Protein AF-A0A8I6RVZ0-F1 (afdb_monomer_lite)

Foldseek 3Di:
DVVVVVVVVVVVVVVVLVVLLVVLVVLLVCCVVVFFADQFWDFLQDQQQFDAAFDQPADPVRLLVCLLVVLLVVLLVQLVVVCVVPDDDDVVVVVSVVVSVLVSSLLSSLLSVLSSVLSVVLRHQQAAFSNQCVQQVWPDPCDPVRRGPIDRDTHGPNPPCPPVNRLRRRAAADQSLQSLLLSLVLSLLCLLPRGPPQAAPCPSVLSSLVSVVVSVVSLLSCVLSSSYDNVNNVVSNVSSNVSSVVSVVVSVVVVPDDPDDDDDDDDPDPCPPPPPPPDPPVVSLLSSAPDHPNDDDPPPNVVVLVVSLVVLVCLLVCLVPVAAADQFWDALPDLQQADAFFDFPQDPVNLCCVQPVVLLCVLLVLLVVCLVPVPDPVPNDPVVSCVSSCVRSSLLSSLLSSLSSSLSSCQRSQLAAFSNQCNQFVWPDDNVVDHSHTDRDTHGPRPPCVPVNRLRRRAAADQSLLSLLQRLLLVLLVLVLRVPDDPDPCPSVVSNVVSVVRSVVSLVSCVVSSSYDNVSSVNSNVNNNVSNVSSSSSCSVVSPDPPVVVVVVVVVVPPDDPDDDDDDDDD

InterPro domains:
  IPR000326 Phosphatidic acid phosphatase type 2/haloperoxidase [PF01569] (105-254)
  IPR000326 Phosphatidic acid phosphatase type 2/haloperoxidase [PF01569] (395-536)
  IPR000326 Phosphatidic acid phosphatase type 2/haloperoxidase [SM00014] (102-248)
  IPR000326 Phosphatidic acid phosphatase type 2/haloperoxidase [SM00014] (393-536)
  IPR036938 Phosphatidic acid phosphatase type 2/haloperoxidase superfamily [SSF48317] (81-253)
  IPR036938 Phosphatidic acid phosphatase type 2/haloperoxidase superfamily [SSF48317] (299-536)
  IPR043216 Phosphatidic acid phosphatases-like [PTHR10165] (299-550)

pLDDT: mean 79.93, std 20.71, range [21.83, 98.12]

Organism: Cimex lectularius (NCBI:txid79782)

Radius of gyration: 29.42 Å; chains: 1; bounding box: 63×55×124 Å

Structure (mmCIF, N/CA/C/O backbone):
data_AF-A0A8I6RVZ0-F1
#
_entry.id   AF-A0A8I6RVZ0-F1
#
loop_
_atom_site.group_PDB
_atom_site.id
_atom_site.type_symbol
_atom_site.label_atom_id
_atom_site.label_alt_id
_atom_site.label_comp_id
_atom_site.label_asym_id
_atom_site.label_entity_id
_atom_site.label_seq_id
_atom_site.pdbx_PDB_ins_code
_atom_site.Cartn_x
_atom_site.Cartn_y
_atom_site.Cartn_z
_atom_site.occupancy
_atom_site.B_iso_or_equiv
_atom_site.auth_seq_id
_atom_site.auth_comp_id
_atom_site.auth_asym_id
_atom_site.auth_atom_id
_atom_site.pdbx_PDB_model_num
ATOM 1 N N . MET A 1 1 ? 24.359 24.958 38.710 1.00 40.62 1 MET A N 1
ATOM 2 C CA . MET A 1 1 ? 25.393 23.911 38.844 1.00 40.62 1 MET A CA 1
ATOM 3 C C . MET A 1 1 ? 24.940 22.578 38.255 1.00 40.62 1 MET A C 1
ATOM 5 O O . MET A 1 1 ? 25.542 22.164 37.281 1.00 40.62 1 MET A O 1
ATOM 9 N N . GLU A 1 2 ? 23.872 21.927 38.744 1.00 41.09 2 GLU A N 1
ATOM 10 C CA . GLU A 1 2 ? 23.330 20.717 38.074 1.00 41.09 2 GLU A CA 1
ATOM 11 C C . GLU A 1 2 ? 22.763 21.005 36.673 1.00 41.09 2 GLU A C 1
ATOM 13 O O . GLU A 1 2 ? 22.929 20.196 35.768 1.00 41.09 2 GLU A O 1
ATOM 18 N N . ILE A 1 3 ? 22.152 22.179 36.471 1.00 46.09 3 ILE A N 1
ATOM 19 C CA . ILE A 1 3 ? 21.635 22.607 35.160 1.00 46.09 3 ILE A CA 1
ATOM 20 C C . ILE A 1 3 ? 22.788 22.869 34.178 1.00 46.09 3 ILE A C 1
ATOM 22 O O . ILE A 1 3 ? 22.758 22.345 33.071 1.00 46.09 3 ILE A O 1
ATOM 26 N N . ASP A 1 4 ? 23.840 23.571 34.613 1.00 42.69 4 ASP A N 1
ATOM 27 C CA . ASP A 1 4 ? 24.991 23.914 33.761 1.00 42.69 4 ASP A CA 1
ATOM 28 C C . ASP A 1 4 ? 25.783 22.666 33.313 1.00 42.69 4 ASP A C 1
ATOM 30 O O . ASP A 1 4 ? 26.203 22.570 32.164 1.00 42.69 4 ASP A O 1
ATOM 34 N N . ILE A 1 5 ? 25.919 21.652 34.181 1.00 49.97 5 ILE A N 1
ATOM 35 C CA . ILE A 1 5 ? 26.588 20.377 33.845 1.00 49.97 5 ILE A CA 1
ATOM 36 C C . ILE A 1 5 ? 25.754 19.543 32.854 1.00 49.97 5 ILE A C 1
ATOM 38 O O . ILE A 1 5 ? 26.306 18.826 32.014 1.00 49.97 5 ILE A O 1
ATOM 42 N N . VAL A 1 6 ? 24.421 19.608 32.931 1.00 52.69 6 VAL A N 1
ATOM 43 C CA . VAL A 1 6 ? 23.529 18.966 31.949 1.00 52.69 6 VAL A CA 1
ATOM 44 C C . VAL A 1 6 ? 23.576 19.709 30.610 1.00 52.69 6 VAL A C 1
ATOM 46 O O . VAL A 1 6 ? 23.541 19.068 29.560 1.00 52.69 6 VAL A O 1
ATOM 49 N N . GLU A 1 7 ? 23.706 21.034 30.633 1.00 56.78 7 GLU A N 1
ATOM 50 C CA . GLU A 1 7 ? 23.754 21.888 29.444 1.00 56.78 7 GLU A CA 1
ATOM 51 C C . GLU A 1 7 ? 25.065 21.713 28.651 1.00 56.78 7 GLU A C 1
ATOM 53 O O . GLU A 1 7 ? 25.008 21.488 27.440 1.00 56.78 7 GLU A O 1
ATOM 58 N N . ASP A 1 8 ? 26.223 21.653 29.321 1.00 58.91 8 ASP A N 1
ATOM 59 C CA . ASP A 1 8 ? 27.530 21.389 28.686 1.00 58.91 8 ASP A CA 1
ATOM 60 C C . ASP A 1 8 ? 27.630 19.974 28.080 1.00 58.91 8 ASP A C 1
ATOM 62 O O . ASP A 1 8 ? 28.144 19.776 26.968 1.00 58.91 8 ASP A O 1
ATOM 66 N N . ASN A 1 9 ? 27.084 18.965 28.770 1.00 66.12 9 ASN A N 1
ATOM 67 C CA . ASN A 1 9 ? 27.015 17.599 28.240 1.00 66.12 9 ASN A CA 1
ATOM 68 C C . ASN A 1 9 ? 26.056 17.503 27.043 1.00 66.12 9 ASN A C 1
ATOM 70 O O . ASN A 1 9 ? 26.353 16.818 26.062 1.00 66.12 9 ASN A O 1
ATOM 74 N N . MET A 1 10 ? 24.930 18.222 27.080 1.00 66.50 10 MET A N 1
ATOM 75 C CA . MET A 1 10 ? 23.964 18.267 25.981 1.00 66.50 10 MET A CA 1
ATOM 76 C C . MET A 1 10 ? 24.545 18.945 24.733 1.00 66.50 10 MET A C 1
ATOM 78 O O . MET A 1 10 ? 24.342 18.442 23.628 1.00 66.50 10 MET A O 1
ATOM 82 N N . GLN A 1 11 ? 25.306 20.034 24.886 1.00 73.38 11 GLN A N 1
ATOM 83 C CA . GLN A 1 11 ? 25.993 20.690 23.766 1.00 73.38 11 GLN A CA 1
ATOM 84 C C . GLN A 1 11 ? 27.035 19.774 23.113 1.00 73.38 11 GLN A C 1
ATOM 86 O O . GLN A 1 11 ? 27.093 19.676 21.886 1.00 73.38 11 GLN A O 1
ATOM 91 N N . SER A 1 12 ? 27.815 19.051 23.917 1.00 78.44 12 SER A N 1
ATOM 92 C CA . SER A 1 12 ? 28.827 18.114 23.414 1.00 78.44 12 SER A CA 1
ATOM 93 C C . SER A 1 12 ? 28.203 16.937 22.650 1.00 78.44 12 SER A C 1
ATOM 95 O O . SER A 1 12 ? 28.683 16.570 21.576 1.00 78.44 12 SER A O 1
ATOM 97 N N . MET A 1 13 ? 27.094 16.379 23.152 1.00 78.88 13 MET A N 1
ATOM 98 C CA . MET A 1 13 ? 26.338 15.328 22.456 1.00 78.88 13 MET A CA 1
ATOM 99 C C . MET A 1 13 ? 25.712 15.839 21.151 1.00 78.88 13 MET A C 1
ATOM 101 O O . MET A 1 13 ? 25.808 15.171 20.123 1.00 78.88 13 MET A O 1
ATOM 105 N N . LEU A 1 14 ? 25.143 17.049 21.167 1.00 80.19 14 LEU A N 1
ATOM 106 C CA . LEU A 1 14 ? 24.579 17.704 19.984 1.00 80.19 14 LEU A CA 1
ATOM 107 C C . LEU A 1 14 ? 25.616 17.875 18.873 1.00 80.19 14 LEU A C 1
ATOM 109 O O . LEU A 1 14 ? 25.349 17.559 17.714 1.00 80.19 14 LEU A O 1
ATOM 113 N N . LEU A 1 15 ? 26.810 18.350 19.222 1.00 84.06 15 LEU A N 1
ATOM 114 C CA . LEU A 1 15 ? 27.901 18.518 18.265 1.00 84.06 15 LEU A CA 1
ATOM 115 C C . LEU A 1 15 ? 28.340 17.181 17.659 1.00 84.06 15 LEU A C 1
ATOM 117 O O . LEU A 1 15 ? 28.557 17.108 16.448 1.00 84.06 15 LEU A O 1
ATOM 121 N N . LEU A 1 16 ? 28.423 16.121 18.469 1.00 87.12 16 LEU A N 1
ATOM 122 C CA . LEU A 1 16 ? 28.776 14.783 17.996 1.00 87.12 16 LEU A CA 1
ATOM 123 C C . LEU A 1 16 ? 27.717 14.213 17.040 1.00 87.12 16 LEU A C 1
ATOM 125 O O . LEU A 1 16 ? 28.066 13.646 16.000 1.00 87.12 16 LEU A O 1
ATOM 129 N N . ASP A 1 17 ? 26.435 14.393 17.348 1.00 87.31 17 ASP A N 1
ATOM 130 C CA . ASP A 1 17 ? 25.332 13.901 16.520 1.00 87.31 17 ASP A CA 1
ATOM 131 C C . ASP A 1 17 ? 25.232 14.672 15.192 1.00 87.31 17 ASP A C 1
ATOM 133 O O . ASP A 1 17 ? 25.048 14.068 14.128 1.00 87.31 17 ASP A O 1
ATOM 137 N N . ILE A 1 18 ? 25.429 15.997 15.219 1.00 87.06 18 ILE A N 1
ATOM 138 C CA . ILE A 1 18 ? 25.510 16.834 14.011 1.00 87.06 18 ILE A CA 1
ATOM 139 C C . ILE A 1 18 ? 26.697 16.403 13.149 1.00 87.06 18 ILE A C 1
ATOM 141 O O . ILE A 1 18 ? 26.534 16.198 11.943 1.00 87.06 18 ILE A O 1
ATOM 145 N N . PHE A 1 19 ? 27.876 16.227 13.752 1.00 91.06 19 PHE A N 1
ATOM 146 C CA . PHE A 1 19 ? 29.061 15.741 13.048 1.00 91.06 19 PHE A CA 1
ATOM 147 C C . PHE A 1 19 ? 28.812 14.368 12.411 1.00 91.06 19 PHE A C 1
ATOM 149 O O . PHE A 1 19 ? 29.129 14.163 11.239 1.00 91.06 19 PHE A O 1
ATOM 156 N N . SER A 1 20 ? 28.168 13.454 13.138 1.00 89.88 20 SER A N 1
ATOM 157 C CA . SER A 1 20 ? 27.802 12.127 12.634 1.00 89.88 20 SER A CA 1
ATOM 158 C C . SER A 1 20 ? 26.847 12.215 11.439 1.00 89.88 20 SER A C 1
ATOM 160 O O . SER A 1 20 ? 27.084 11.584 10.407 1.00 89.88 20 SER A O 1
ATOM 162 N N . CYS A 1 21 ? 25.806 13.050 11.511 1.00 91.00 21 CYS A N 1
ATOM 163 C CA . CYS A 1 21 ? 24.887 13.266 10.390 1.00 91.00 21 CYS A CA 1
ATOM 164 C C . CYS A 1 21 ? 25.591 13.890 9.174 1.00 91.00 21 CYS A C 1
ATOM 166 O O . CYS A 1 21 ? 25.334 13.495 8.030 1.00 91.00 21 CYS A O 1
ATOM 168 N N . PHE A 1 22 ? 26.500 14.841 9.404 1.00 92.81 22 PHE A N 1
ATOM 169 C CA . PHE A 1 22 ? 27.292 15.474 8.350 1.00 92.81 22 PHE A CA 1
ATOM 170 C C . PHE A 1 22 ? 28.242 14.478 7.671 1.00 92.81 22 PHE A C 1
ATOM 172 O O . PHE A 1 22 ? 28.321 14.440 6.440 1.00 92.81 22 PHE A O 1
ATOM 179 N N . ALA A 1 23 ? 28.910 13.626 8.451 1.00 93.62 23 ALA A N 1
ATOM 180 C CA . ALA A 1 23 ? 29.787 12.579 7.941 1.00 93.62 23 ALA A CA 1
ATOM 181 C C . ALA A 1 23 ? 29.020 11.600 7.037 1.00 93.62 23 ALA A C 1
ATOM 183 O O . ALA A 1 23 ? 29.434 11.351 5.903 1.00 93.62 23 ALA A O 1
ATOM 184 N N . VAL A 1 24 ? 27.855 11.113 7.480 1.00 94.38 24 VAL A N 1
ATOM 185 C CA . VAL A 1 24 ? 27.012 10.210 6.676 1.00 94.38 24 VAL A CA 1
ATOM 186 C C . VAL A 1 24 ? 26.507 10.902 5.405 1.00 94.38 24 VAL A C 1
ATOM 188 O O . VAL A 1 24 ? 26.563 10.323 4.320 1.00 94.38 24 VAL A O 1
ATOM 191 N N . THR A 1 25 ? 26.077 12.163 5.497 1.00 93.12 25 THR A N 1
ATOM 192 C CA . THR A 1 25 ? 25.622 12.936 4.326 1.00 93.12 25 THR A CA 1
ATOM 193 C C . THR A 1 25 ? 26.747 13.137 3.307 1.00 93.12 25 THR A C 1
ATOM 195 O O . THR A 1 25 ? 26.519 13.019 2.101 1.00 93.12 25 THR A O 1
ATOM 198 N N . SER A 1 26 ? 27.976 13.359 3.777 1.00 92.38 26 SER A N 1
ATOM 199 C CA . SER A 1 26 ? 29.164 13.476 2.924 1.00 92.38 26 SER A CA 1
ATOM 200 C C . SER A 1 26 ? 29.451 12.177 2.164 1.00 92.38 26 SER A C 1
ATOM 202 O O . SER A 1 26 ? 29.776 12.223 0.977 1.00 92.38 26 SER A O 1
ATOM 204 N N . VAL A 1 27 ? 29.255 11.014 2.798 1.00 94.44 27 VAL A N 1
ATOM 205 C CA . VAL A 1 27 ? 29.363 9.702 2.132 1.00 94.44 27 VAL A CA 1
ATOM 206 C C . VAL A 1 27 ? 28.307 9.549 1.034 1.00 94.44 27 VAL A C 1
ATOM 208 O O . VAL A 1 27 ? 28.646 9.146 -0.078 1.00 94.44 27 VAL A O 1
ATOM 211 N N . ILE A 1 28 ? 27.046 9.908 1.303 1.00 93.44 28 ILE A N 1
ATOM 212 C CA . ILE A 1 28 ? 25.959 9.847 0.306 1.00 93.44 28 ILE A CA 1
ATOM 213 C C . ILE A 1 28 ? 26.304 10.712 -0.913 1.00 93.44 28 ILE A C 1
ATOM 215 O O . ILE A 1 28 ? 26.219 10.247 -2.052 1.00 93.44 28 ILE A O 1
ATOM 219 N N . PHE A 1 29 ? 26.740 11.951 -0.677 1.00 92.62 29 PHE A N 1
ATOM 220 C CA . PHE A 1 29 ? 27.143 12.865 -1.744 1.00 92.62 29 PHE A CA 1
ATOM 221 C C . PHE A 1 29 ? 28.347 12.330 -2.535 1.00 92.62 29 PHE A C 1
ATOM 223 O O . PHE A 1 29 ? 28.346 12.369 -3.767 1.00 92.62 29 PHE A O 1
ATOM 230 N N . GLY A 1 30 ? 29.340 11.758 -1.847 1.00 92.19 30 GLY A N 1
ATOM 231 C CA . GLY A 1 30 ? 30.499 11.119 -2.471 1.00 92.19 30 GLY A CA 1
ATOM 232 C C . GLY A 1 30 ? 30.117 9.964 -3.402 1.00 92.19 30 GLY A C 1
ATOM 233 O O . GLY A 1 30 ? 30.599 9.911 -4.534 1.00 92.19 30 GLY A O 1
ATOM 234 N N . ILE A 1 31 ? 29.206 9.079 -2.976 1.00 90.94 31 ILE A N 1
ATOM 235 C CA . ILE A 1 31 ? 28.695 7.973 -3.810 1.00 90.94 31 ILE A CA 1
ATOM 236 C C . ILE A 1 31 ? 27.965 8.515 -5.047 1.00 90.94 31 ILE A C 1
ATOM 238 O O . ILE A 1 31 ? 28.147 8.004 -6.154 1.00 90.94 31 ILE A O 1
ATOM 242 N N . GLU A 1 32 ? 27.148 9.557 -4.892 1.00 87.38 32 GLU A N 1
ATOM 243 C CA . GLU A 1 32 ? 26.387 10.126 -6.006 1.00 87.38 32 GLU A CA 1
ATOM 244 C C . GLU A 1 32 ? 27.298 10.766 -7.062 1.00 87.38 32 GLU A C 1
ATOM 246 O O . GLU A 1 32 ? 27.119 10.504 -8.259 1.00 87.38 32 GLU A O 1
ATOM 251 N N . MET A 1 33 ? 28.297 11.534 -6.619 1.00 87.50 33 MET A N 1
ATOM 252 C CA . MET A 1 33 ? 29.206 12.288 -7.486 1.00 87.50 33 MET A CA 1
ATOM 253 C C . MET A 1 33 ? 30.296 11.422 -8.124 1.00 87.50 33 MET A C 1
ATOM 255 O O . MET A 1 33 ? 30.559 11.562 -9.317 1.00 87.50 33 MET A O 1
ATOM 259 N N . LEU A 1 34 ? 30.926 10.529 -7.356 1.00 88.12 34 LEU A N 1
ATOM 260 C CA . LEU A 1 34 ? 32.090 9.750 -7.804 1.00 88.12 34 LEU A CA 1
ATOM 261 C C . LEU A 1 34 ? 31.734 8.320 -8.229 1.00 88.12 34 LEU A C 1
ATOM 263 O O . LEU A 1 34 ? 32.529 7.651 -8.890 1.00 88.12 34 LEU A O 1
ATOM 267 N N . GLY A 1 35 ? 30.554 7.828 -7.849 1.00 85.06 35 GLY A N 1
ATOM 268 C CA . GLY A 1 35 ? 30.156 6.452 -8.102 1.00 85.06 35 GLY A CA 1
ATOM 269 C C . GLY A 1 35 ? 29.883 6.171 -9.578 1.00 85.06 35 GLY A C 1
ATOM 270 O O . GLY A 1 35 ? 29.101 6.865 -10.240 1.00 85.06 35 GLY A O 1
ATOM 271 N N . TYR A 1 36 ? 30.442 5.064 -10.065 1.00 87.69 36 TYR A N 1
ATOM 272 C CA . TYR A 1 36 ? 30.071 4.458 -11.340 1.00 87.69 36 TYR A CA 1
ATOM 273 C C . TYR A 1 36 ? 29.364 3.125 -11.078 1.00 87.69 36 TYR A C 1
ATOM 275 O O . TYR A 1 36 ? 29.940 2.261 -10.418 1.00 87.69 36 TYR A O 1
ATOM 283 N N . PRO A 1 37 ? 28.124 2.930 -11.567 1.00 89.38 37 PRO A N 1
ATOM 284 C CA . PRO A 1 37 ? 27.400 1.687 -11.338 1.00 89.38 37 PRO A CA 1
ATOM 285 C C . PRO A 1 37 ? 28.090 0.509 -12.022 1.00 89.38 37 PRO A C 1
ATOM 287 O O . PRO A 1 37 ? 28.590 0.638 -13.148 1.00 89.38 37 PRO A O 1
ATOM 290 N N . PHE A 1 38 ? 28.033 -0.659 -11.379 1.00 89.94 38 PHE A N 1
ATOM 291 C CA . PHE A 1 38 ? 28.456 -1.916 -11.985 1.00 89.94 38 PHE A CA 1
ATOM 292 C C . PHE A 1 38 ? 27.778 -2.125 -13.352 1.00 89.94 38 PHE A C 1
ATOM 294 O O . PHE A 1 38 ? 26.563 -1.981 -13.506 1.00 89.94 38 PHE A O 1
ATOM 301 N N . LYS A 1 39 ? 28.567 -2.447 -14.384 1.00 89.69 39 LYS A N 1
ATOM 302 C CA . LYS A 1 39 ? 28.054 -2.642 -15.747 1.00 89.69 39 LYS A CA 1
ATOM 303 C C . LYS A 1 39 ? 27.555 -4.076 -15.919 1.00 89.69 39 LYS A C 1
ATOM 305 O O . LYS A 1 39 ? 28.314 -4.961 -16.307 1.00 89.69 39 LYS A O 1
ATOM 310 N N . ARG A 1 40 ? 26.264 -4.291 -15.661 1.00 91.19 40 ARG A N 1
ATOM 311 C CA . ARG A 1 40 ? 25.596 -5.577 -15.899 1.00 91.19 40 ARG A CA 1
ATOM 312 C C . ARG A 1 40 ? 25.275 -5.784 -17.387 1.00 91.19 40 ARG A C 1
ATOM 314 O O . ARG A 1 40 ? 24.924 -4.836 -18.096 1.00 91.19 40 ARG A O 1
ATOM 321 N N . GLY A 1 41 ? 25.404 -7.031 -17.841 1.00 90.19 41 GLY A N 1
ATOM 322 C CA . GLY A 1 41 ? 24.977 -7.484 -19.166 1.00 90.19 41 GLY A CA 1
ATOM 323 C C . GLY A 1 41 ? 23.470 -7.743 -19.269 1.00 90.19 41 GLY A C 1
ATOM 324 O O . GLY A 1 41 ? 22.746 -7.622 -18.281 1.00 90.19 41 GLY A O 1
ATOM 325 N N . TYR A 1 42 ? 22.992 -8.108 -20.458 1.00 90.62 42 TYR A N 1
ATOM 326 C CA . TYR A 1 42 ? 21.580 -8.430 -20.708 1.00 90.62 42 TYR A CA 1
ATOM 327 C C . TYR A 1 42 ? 21.409 -9.471 -21.821 1.00 90.62 42 TYR A C 1
ATOM 329 O O . TYR A 1 42 ? 22.352 -9.772 -22.558 1.00 90.62 42 TYR A O 1
ATOM 337 N N . PHE A 1 43 ? 20.192 -10.003 -21.946 1.00 88.62 43 PHE A N 1
ATOM 338 C CA . PHE A 1 43 ? 19.775 -10.847 -23.066 1.00 88.62 43 PHE A CA 1
ATOM 339 C C . PHE A 1 43 ? 18.915 -10.048 -24.054 1.00 88.62 43 PHE A C 1
ATOM 341 O O . PHE A 1 43 ? 18.092 -9.229 -23.651 1.00 88.62 43 PHE A O 1
ATOM 348 N N . CYS A 1 44 ? 19.087 -10.285 -25.356 1.00 82.88 44 CYS A N 1
ATOM 349 C CA . CYS A 1 44 ? 18.337 -9.583 -26.408 1.00 82.88 44 CYS A CA 1
ATOM 350 C C . CYS A 1 44 ? 16.832 -9.902 -26.422 1.00 82.88 44 CYS A C 1
ATOM 352 O O . CYS A 1 44 ? 16.070 -9.159 -27.029 1.00 82.88 44 CYS A O 1
ATOM 354 N N . ASN A 1 45 ? 16.407 -11.015 -25.824 1.00 82.69 45 ASN A N 1
ATOM 355 C CA . ASN A 1 45 ? 15.011 -11.450 -25.746 1.00 82.69 45 ASN A CA 1
ATOM 356 C C . ASN A 1 45 ? 14.332 -11.084 -24.412 1.00 82.69 45 ASN A C 1
ATOM 358 O O . ASN A 1 45 ? 13.241 -11.574 -24.142 1.00 82.69 45 ASN A O 1
ATOM 362 N N . ASP A 1 46 ? 14.974 -10.271 -23.572 1.00 86.94 46 ASP A N 1
ATOM 363 C CA . ASP A 1 46 ? 14.428 -9.876 -22.276 1.00 86.94 46 ASP A CA 1
ATOM 364 C C . ASP A 1 46 ? 13.429 -8.720 -22.428 1.00 86.94 46 ASP A C 1
ATOM 366 O O . ASP A 1 46 ? 13.803 -7.549 -22.504 1.00 86.94 46 ASP A O 1
ATOM 370 N N . GLU A 1 47 ? 12.139 -9.051 -22.462 1.00 85.50 47 GLU A N 1
ATOM 371 C CA . GLU A 1 47 ? 11.049 -8.073 -22.565 1.00 85.50 47 GLU A CA 1
ATOM 372 C C . GLU A 1 47 ? 10.925 -7.188 -21.315 1.00 85.50 47 GLU A C 1
ATOM 374 O O . GLU A 1 47 ? 10.387 -6.080 -21.388 1.00 85.50 47 GLU A O 1
ATOM 379 N N . THR A 1 48 ? 11.468 -7.619 -20.168 1.00 90.31 48 THR A N 1
ATOM 380 C CA . THR A 1 48 ? 11.323 -6.891 -18.898 1.00 90.31 48 THR A CA 1
ATOM 381 C C . THR A 1 48 ? 12.053 -5.551 -18.894 1.00 90.31 48 THR A C 1
ATOM 383 O O . THR A 1 48 ? 11.745 -4.704 -18.061 1.00 90.31 48 THR A O 1
ATOM 386 N N . ILE A 1 49 ? 12.984 -5.342 -19.831 1.00 90.38 49 ILE A N 1
ATOM 387 C CA . ILE A 1 49 ? 13.819 -4.138 -19.976 1.00 90.38 49 ILE A CA 1
ATOM 388 C C . ILE A 1 49 ? 13.525 -3.332 -21.252 1.00 90.38 49 ILE A C 1
ATOM 390 O O . ILE A 1 49 ? 14.296 -2.436 -21.616 1.00 90.38 49 ILE A O 1
ATOM 394 N N . MET A 1 50 ? 12.402 -3.632 -21.916 1.00 88.69 50 MET A N 1
ATOM 395 C CA . MET A 1 50 ? 11.963 -3.018 -23.177 1.00 88.69 50 MET A CA 1
ATOM 396 C C . MET A 1 50 ? 10.769 -2.062 -23.029 1.00 88.69 50 MET A C 1
ATOM 398 O O . MET A 1 50 ? 10.176 -1.649 -24.028 1.00 88.69 50 MET A O 1
ATOM 402 N N . TYR A 1 51 ? 10.411 -1.687 -21.802 1.00 89.38 51 TYR A N 1
ATOM 403 C CA . TYR A 1 51 ? 9.321 -0.747 -21.556 1.00 89.38 51 TYR A CA 1
ATOM 404 C C . TYR A 1 51 ? 9.692 0.679 -21.995 1.00 89.38 51 TYR A C 1
ATOM 406 O O . TYR A 1 51 ? 10.871 1.050 -22.021 1.00 89.38 51 TYR A O 1
ATOM 414 N N . PRO A 1 52 ? 8.700 1.515 -22.349 1.00 88.88 52 PRO A N 1
ATOM 415 C CA . PRO A 1 52 ? 8.967 2.889 -22.741 1.00 88.88 52 PRO A CA 1
ATOM 416 C C . PRO A 1 52 ? 9.480 3.719 -21.559 1.00 88.88 52 PRO A C 1
ATOM 418 O O . PRO A 1 52 ? 9.032 3.573 -20.422 1.00 88.88 52 PRO A O 1
ATOM 421 N N . TYR A 1 53 ? 10.391 4.646 -21.846 1.00 88.00 53 TYR A N 1
ATOM 422 C CA . TYR A 1 53 ? 10.821 5.660 -20.895 1.00 88.00 53 TYR A CA 1
ATOM 423 C C . TYR A 1 53 ? 9.682 6.647 -20.627 1.00 88.00 53 TYR A C 1
ATOM 425 O O . TYR A 1 53 ? 9.196 7.313 -21.544 1.00 88.00 53 TYR A O 1
ATOM 433 N N . LYS A 1 54 ? 9.285 6.756 -19.358 1.00 85.94 54 LYS A N 1
ATOM 434 C CA . LYS A 1 54 ? 8.363 7.771 -18.846 1.00 85.94 54 LYS A CA 1
ATOM 435 C C . LYS A 1 54 ? 9.113 8.686 -17.883 1.00 85.94 54 LYS A C 1
ATOM 437 O O . LYS A 1 54 ? 10.027 8.255 -17.180 1.00 85.94 54 LYS A O 1
ATOM 442 N N . VAL A 1 55 ? 8.731 9.961 -17.858 1.00 85.44 55 VAL A N 1
ATOM 443 C CA . VAL A 1 55 ? 9.246 10.897 -16.853 1.00 85.44 55 VAL A CA 1
ATOM 444 C C . VAL A 1 55 ? 8.715 10.465 -15.490 1.00 85.44 55 VAL A C 1
ATOM 446 O O . VAL A 1 55 ? 7.533 10.168 -15.359 1.00 85.44 55 VAL A O 1
ATOM 449 N N . ASN A 1 56 ? 9.593 10.424 -14.487 1.00 86.00 56 ASN A N 1
ATOM 450 C CA . ASN A 1 56 ? 9.213 10.017 -13.138 1.00 86.00 56 ASN A CA 1
ATOM 451 C C . ASN A 1 56 ? 8.120 10.937 -12.578 1.00 86.00 56 ASN A C 1
ATOM 453 O O . ASN A 1 56 ? 8.363 12.132 -12.407 1.00 86.00 56 ASN A O 1
ATOM 457 N N . THR A 1 57 ? 6.980 10.361 -12.193 1.00 89.06 57 THR A N 1
ATOM 458 C CA . THR A 1 57 ? 5.874 11.072 -11.534 1.00 89.06 57 THR A CA 1
ATOM 459 C C . THR A 1 57 ? 6.351 11.741 -10.240 1.00 89.06 57 THR A C 1
ATOM 461 O O . THR A 1 57 ? 6.043 12.896 -9.961 1.00 89.06 57 THR A O 1
ATOM 464 N N . LEU A 1 58 ? 7.168 11.022 -9.461 1.00 91.44 58 LEU A N 1
ATOM 465 C CA . LEU A 1 58 ? 7.765 11.502 -8.211 1.00 91.44 58 LEU A CA 1
ATOM 466 C C . LEU A 1 58 ? 9.287 11.616 -8.354 1.00 91.44 58 LEU A C 1
ATOM 468 O O . LEU A 1 58 ? 9.968 10.633 -8.659 1.00 91.44 58 LEU A O 1
ATOM 472 N N . THR A 1 59 ? 9.861 12.795 -8.124 1.00 92.69 59 THR A N 1
ATOM 473 C CA . THR A 1 59 ? 11.320 12.979 -8.206 1.00 92.69 59 THR A CA 1
ATOM 474 C C . THR A 1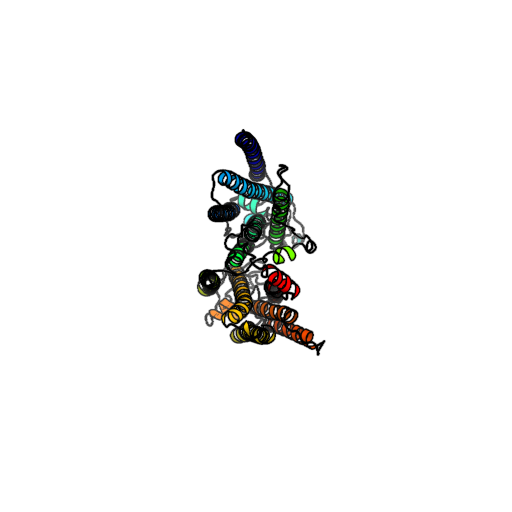 59 ? 12.026 12.428 -6.960 1.00 92.69 59 THR A C 1
ATOM 476 O O . THR A 1 59 ? 11.424 12.296 -5.894 1.00 92.69 59 THR A O 1
ATOM 479 N N . ARG A 1 60 ? 13.324 12.089 -7.069 1.00 90.31 60 ARG A N 1
ATOM 480 C CA . ARG A 1 60 ? 14.143 11.660 -5.908 1.00 90.31 60 ARG A CA 1
ATOM 481 C C . ARG A 1 60 ? 14.135 12.715 -4.804 1.00 90.31 60 ARG A C 1
ATOM 483 O O . ARG A 1 60 ? 13.848 12.377 -3.664 1.00 90.31 60 ARG A O 1
ATOM 490 N N . ARG A 1 61 ? 14.369 13.980 -5.168 1.00 92.44 61 ARG A N 1
ATOM 491 C CA . ARG A 1 61 ? 14.383 15.110 -4.230 1.00 92.44 61 ARG A CA 1
ATOM 492 C C . ARG A 1 61 ? 13.060 15.223 -3.475 1.00 92.44 61 ARG A C 1
ATOM 494 O O . ARG A 1 61 ? 13.072 15.217 -2.254 1.00 92.44 61 ARG A O 1
ATOM 501 N N . PHE A 1 62 ? 11.932 15.213 -4.188 1.00 95.19 62 PHE A N 1
ATOM 502 C CA . PHE A 1 62 ? 10.612 15.330 -3.567 1.00 95.19 62 PHE A CA 1
ATOM 503 C C . PHE A 1 62 ? 10.346 14.234 -2.524 1.00 95.19 62 PHE A C 1
ATOM 505 O O . PHE A 1 62 ? 9.977 14.548 -1.398 1.00 95.19 62 PHE A O 1
ATOM 512 N N . ILE A 1 63 ? 10.583 12.960 -2.862 1.00 95.19 63 ILE A N 1
ATOM 513 C CA . ILE A 1 63 ? 10.315 11.849 -1.932 1.00 95.19 63 ILE A CA 1
ATOM 514 C C . ILE A 1 63 ? 11.227 11.886 -0.715 1.00 95.19 63 ILE A C 1
ATOM 516 O O . ILE A 1 63 ? 10.752 11.669 0.396 1.00 95.19 63 ILE A O 1
ATOM 520 N N . TYR A 1 64 ? 12.513 12.172 -0.904 1.00 95.00 64 TYR A N 1
ATOM 521 C CA . TYR A 1 64 ? 13.468 12.196 0.201 1.00 95.00 64 TYR A CA 1
ATOM 522 C C . TYR A 1 64 ? 13.160 13.366 1.145 1.00 95.00 64 TYR A C 1
ATOM 524 O O . TYR A 1 64 ? 13.111 13.172 2.355 1.00 95.00 64 TYR A O 1
ATOM 532 N N . THR A 1 65 ? 12.845 14.546 0.602 1.00 95.25 65 THR A N 1
ATOM 533 C CA . THR A 1 65 ? 12.427 15.703 1.402 1.00 95.25 65 THR A CA 1
ATOM 534 C C . THR A 1 65 ? 11.109 15.439 2.130 1.00 95.25 65 THR A C 1
ATOM 536 O O . THR A 1 65 ? 11.047 15.628 3.341 1.00 95.25 65 THR A O 1
ATOM 539 N N . ALA A 1 66 ? 10.072 14.945 1.446 1.00 96.06 66 ALA A N 1
ATOM 540 C CA . ALA A 1 66 ? 8.780 14.652 2.073 1.00 96.06 66 ALA A CA 1
ATOM 541 C C . ALA A 1 66 ? 8.900 13.593 3.185 1.00 96.06 66 ALA A C 1
ATOM 543 O O . ALA A 1 66 ? 8.282 13.736 4.237 1.00 96.06 66 ALA A O 1
ATOM 544 N N . SER A 1 67 ? 9.749 12.579 2.986 1.00 96.62 67 SER A N 1
ATOM 545 C CA . SER A 1 67 ? 10.000 11.514 3.968 1.00 96.62 67 SER A CA 1
ATOM 546 C C . SER A 1 67 ? 10.719 12.005 5.231 1.00 96.62 67 SER A C 1
ATOM 548 O O . SER A 1 67 ? 10.658 11.339 6.259 1.00 96.62 67 SER A O 1
ATOM 550 N N . ILE A 1 68 ? 11.386 13.158 5.186 1.00 95.00 68 ILE A N 1
ATOM 551 C CA . ILE A 1 68 ? 12.004 13.774 6.366 1.00 95.00 68 ILE A CA 1
ATOM 552 C C . ILE A 1 68 ? 11.039 14.790 6.982 1.00 95.00 68 ILE A C 1
ATOM 554 O O . ILE A 1 68 ? 10.773 14.742 8.182 1.00 95.00 68 ILE A O 1
ATOM 558 N N . VAL A 1 69 ? 10.460 15.672 6.163 1.00 96.00 69 VAL A N 1
ATOM 559 C CA . VAL A 1 69 ? 9.643 16.804 6.628 1.00 96.00 69 VAL A CA 1
ATOM 560 C C . VAL A 1 69 ? 8.323 16.347 7.252 1.00 96.00 69 VAL A C 1
ATOM 562 O O . VAL A 1 69 ? 7.948 16.856 8.302 1.00 96.00 69 VAL A O 1
ATOM 565 N N . ILE A 1 70 ? 7.620 15.377 6.656 1.00 95.25 70 ILE A N 1
ATOM 566 C CA . ILE A 1 70 ? 6.307 14.951 7.167 1.00 95.25 70 ILE A CA 1
ATOM 567 C C . ILE A 1 70 ? 6.426 14.344 8.579 1.00 95.25 70 ILE A C 1
ATOM 569 O O . ILE A 1 70 ? 5.744 14.844 9.475 1.00 95.25 70 ILE A O 1
ATOM 573 N N . PRO A 1 71 ? 7.288 13.339 8.850 1.00 94.69 71 PRO A N 1
ATOM 574 C CA . PRO A 1 71 ? 7.391 12.783 10.199 1.00 94.69 71 PRO A CA 1
ATOM 575 C C . PRO A 1 71 ? 7.925 13.778 11.220 1.00 94.69 71 PRO A C 1
ATOM 577 O O . PRO A 1 71 ? 7.415 13.828 12.331 1.00 94.69 71 PRO A O 1
ATOM 580 N N . THR A 1 72 ? 8.913 14.598 10.856 1.00 93.06 72 THR A N 1
ATOM 581 C CA . THR A 1 72 ? 9.460 15.607 11.780 1.00 93.06 72 THR A CA 1
ATOM 582 C C . THR A 1 72 ? 8.405 16.639 12.176 1.00 93.06 72 THR A C 1
ATOM 584 O O . THR A 1 72 ? 8.293 16.966 13.357 1.00 93.06 72 THR A O 1
ATOM 587 N N . LEU A 1 73 ? 7.559 17.081 11.241 1.00 93.81 73 LEU A N 1
ATOM 588 C CA . LEU A 1 73 ? 6.423 17.951 11.544 1.00 93.81 73 LEU A CA 1
ATOM 589 C C . LEU A 1 73 ? 5.404 17.259 12.462 1.00 93.81 73 LEU A C 1
ATOM 591 O O . LEU A 1 73 ? 4.994 17.833 13.464 1.00 93.81 73 LEU A O 1
ATOM 595 N N . VAL A 1 74 ? 5.005 16.020 12.162 1.00 92.62 74 VAL A N 1
ATOM 596 C CA . VAL A 1 74 ? 4.000 15.309 12.974 1.00 92.62 74 VAL A CA 1
ATOM 597 C C . VAL A 1 74 ? 4.518 15.017 14.386 1.00 92.62 74 VAL A C 1
ATOM 599 O O . VAL A 1 74 ? 3.791 15.236 15.352 1.00 92.62 74 VAL A O 1
ATOM 602 N N . ILE A 1 75 ? 5.775 14.584 14.522 1.00 89.81 75 ILE A N 1
ATOM 603 C CA . ILE A 1 75 ? 6.420 14.332 15.819 1.00 89.81 75 ILE A CA 1
ATOM 604 C C . ILE A 1 75 ? 6.488 15.624 16.633 1.00 89.81 75 ILE A C 1
ATOM 606 O O . ILE A 1 75 ? 6.072 15.641 17.787 1.00 89.81 75 ILE A O 1
ATOM 610 N N . THR A 1 76 ? 6.959 16.723 16.038 1.00 89.12 76 THR A N 1
ATOM 611 C CA . THR A 1 76 ? 7.073 17.999 16.761 1.00 89.12 76 THR A CA 1
ATOM 612 C C . THR A 1 76 ? 5.710 18.534 17.195 1.00 89.12 76 THR A C 1
ATOM 614 O O . THR A 1 76 ? 5.565 18.926 18.349 1.00 89.12 76 THR A O 1
ATOM 617 N N . LEU A 1 77 ? 4.689 18.487 16.333 1.00 90.81 77 LEU A N 1
ATOM 618 C CA . LEU A 1 77 ? 3.329 18.905 16.687 1.00 90.81 77 LEU A CA 1
ATOM 619 C C . LEU A 1 77 ? 2.715 18.030 17.790 1.00 90.81 77 LEU A C 1
ATOM 621 O O . LEU A 1 77 ? 2.082 18.562 18.702 1.00 90.81 77 LEU A O 1
ATOM 625 N N . ASN A 1 78 ? 2.912 16.710 17.738 1.00 87.38 78 ASN A N 1
ATOM 626 C CA . ASN A 1 78 ? 2.392 15.800 18.759 1.00 87.38 78 ASN A CA 1
ATOM 627 C C . ASN A 1 78 ? 3.094 16.006 20.111 1.00 87.38 78 ASN A C 1
ATOM 629 O O . ASN A 1 78 ? 2.418 16.138 21.128 1.00 87.38 78 ASN A O 1
ATOM 633 N N . GLU A 1 79 ? 4.425 16.118 20.138 1.00 85.31 79 GLU A N 1
ATOM 634 C CA . GLU A 1 79 ? 5.160 16.419 21.374 1.00 85.31 79 GLU A CA 1
ATOM 635 C C . GLU A 1 79 ? 4.779 17.796 21.941 1.00 85.31 79 GLU A C 1
ATOM 637 O O . GLU A 1 79 ? 4.615 17.927 23.155 1.00 85.31 79 GLU A O 1
ATOM 642 N N . MET A 1 80 ? 4.584 18.813 21.090 1.00 85.06 80 MET A N 1
ATOM 643 C CA . MET A 1 80 ? 4.083 20.127 21.521 1.00 85.06 80 MET A CA 1
ATOM 644 C C . MET A 1 80 ? 2.703 20.000 22.178 1.00 85.06 80 MET A C 1
ATOM 646 O O . MET A 1 80 ? 2.468 20.580 23.236 1.00 85.06 80 MET A O 1
ATOM 650 N N . ALA A 1 81 ? 1.792 19.220 21.591 1.00 84.88 81 ALA A N 1
ATOM 651 C CA . ALA A 1 81 ? 0.463 19.001 22.154 1.00 84.88 81 ALA A CA 1
ATOM 652 C C . ALA A 1 81 ? 0.514 18.277 23.512 1.00 84.88 81 ALA A C 1
ATOM 654 O O . ALA A 1 81 ? -0.181 18.685 24.443 1.00 84.88 81 ALA A O 1
ATOM 655 N N . ILE A 1 82 ? 1.373 17.261 23.658 1.00 80.25 82 ILE A N 1
ATOM 656 C CA . ILE A 1 82 ? 1.617 16.586 24.945 1.00 80.25 82 ILE A CA 1
ATOM 657 C C . ILE A 1 82 ? 2.151 17.586 25.977 1.00 80.25 82 ILE A C 1
ATOM 659 O O . ILE A 1 82 ? 1.689 17.608 27.118 1.00 80.25 82 ILE A O 1
ATOM 663 N N . PHE A 1 83 ? 3.101 18.436 25.583 1.00 79.94 83 PHE A N 1
ATOM 664 C CA . PHE A 1 83 ? 3.668 19.452 26.465 1.00 79.94 83 PHE A CA 1
ATOM 665 C C . PHE A 1 83 ? 2.601 20.426 26.980 1.00 79.94 83 PHE A C 1
ATOM 667 O O . PHE A 1 83 ? 2.536 20.662 28.186 1.00 79.94 83 PHE A O 1
ATOM 674 N N . TYR A 1 84 ? 1.725 20.929 26.104 1.00 80.56 84 TYR A N 1
ATOM 675 C CA . TYR A 1 84 ? 0.632 21.823 26.502 1.00 80.56 84 TYR A CA 1
ATOM 676 C C . TYR A 1 84 ? -0.373 21.173 27.463 1.00 80.56 84 TYR A C 1
ATOM 678 O O . TYR A 1 84 ? -0.930 21.873 28.304 1.00 80.56 84 TYR A O 1
ATOM 686 N N . GLN A 1 85 ? -0.612 19.862 27.365 1.00 74.94 85 GLN A N 1
ATOM 687 C CA . GLN A 1 85 ? -1.549 19.163 28.253 1.00 74.94 85 GLN A CA 1
ATOM 688 C C . GLN A 1 85 ? -0.962 18.842 29.635 1.00 74.94 85 GLN A C 1
ATOM 690 O O . GLN A 1 85 ? -1.700 18.800 30.615 1.00 74.94 85 GLN A O 1
ATOM 695 N N . VAL A 1 86 ? 0.350 18.602 29.722 1.00 71.12 86 VAL A N 1
ATOM 696 C CA . VAL A 1 86 ? 1.008 18.084 30.939 1.00 71.12 86 VAL A CA 1
ATOM 697 C C . VAL A 1 86 ? 1.762 19.172 31.724 1.00 71.12 86 VAL A C 1
ATOM 699 O O . VAL A 1 86 ? 2.042 19.006 32.916 1.00 71.12 86 VAL A O 1
ATOM 702 N N . SER A 1 87 ? 2.145 20.287 31.092 1.00 63.16 87 SER A N 1
ATOM 703 C CA . SER A 1 87 ? 3.155 21.184 31.665 1.00 63.16 87 SER A CA 1
ATOM 704 C C . SER A 1 87 ? 2.608 22.411 32.403 1.00 63.16 87 SER A C 1
ATOM 706 O O . SER A 1 87 ? 2.091 23.354 31.812 1.00 63.16 87 SER A O 1
ATOM 708 N N . THR A 1 88 ? 2.880 22.438 33.710 1.00 54.84 88 THR A N 1
ATOM 709 C CA . THR A 1 88 ? 3.024 23.628 34.563 1.00 54.84 88 THR A CA 1
ATOM 710 C C . THR A 1 88 ? 4.471 23.644 35.112 1.00 54.84 88 THR A C 1
ATOM 712 O O . THR A 1 88 ? 4.814 22.808 35.952 1.00 54.84 88 THR A O 1
ATOM 715 N N . GLY A 1 89 ? 5.372 24.496 34.586 1.00 57.94 89 GLY A N 1
ATOM 716 C CA . GLY A 1 89 ? 6.733 24.732 35.139 1.00 57.94 89 GLY A CA 1
ATOM 717 C C . GLY A 1 89 ? 7.902 24.877 34.132 1.00 57.94 89 GLY A C 1
ATOM 718 O O . GLY A 1 89 ? 7.873 24.293 33.052 1.00 57.94 89 GLY A O 1
ATOM 719 N N . LEU A 1 90 ? 8.959 25.628 34.506 1.00 59.50 90 LEU A N 1
ATOM 720 C CA . LEU A 1 90 ? 10.133 25.967 33.662 1.00 59.50 90 LEU A CA 1
ATOM 721 C C . LEU A 1 90 ? 11.101 24.789 33.408 1.00 59.50 90 LEU A C 1
ATOM 723 O O . LEU A 1 90 ? 11.573 24.609 32.290 1.00 59.50 90 LEU A O 1
ATOM 727 N N . THR A 1 91 ? 11.371 23.943 34.410 1.00 61.25 91 THR A N 1
ATOM 728 C CA . THR A 1 91 ? 12.271 22.771 34.284 1.00 61.25 91 THR A CA 1
ATOM 729 C C . THR A 1 91 ? 11.739 21.710 33.314 1.00 61.25 91 THR A C 1
ATOM 731 O O . THR A 1 91 ? 12.502 20.958 32.710 1.00 61.25 91 THR A O 1
ATOM 734 N N . LYS A 1 92 ? 10.422 21.697 33.077 1.00 66.25 92 LYS A N 1
ATOM 735 C CA . LYS A 1 92 ? 9.761 20.818 32.103 1.00 66.25 92 LYS A CA 1
ATOM 736 C C . LYS A 1 92 ? 10.015 21.243 30.647 1.00 66.25 92 LYS A C 1
ATOM 738 O O . LYS A 1 92 ? 9.904 20.403 29.756 1.00 66.25 92 LYS A O 1
ATOM 743 N N . VAL A 1 93 ? 10.397 22.502 30.398 1.00 71.12 93 VAL A N 1
ATOM 744 C CA . VAL A 1 93 ? 10.711 23.024 29.053 1.00 71.12 93 VAL A CA 1
ATOM 745 C C . VAL A 1 93 ? 12.012 22.414 28.519 1.00 71.12 93 VAL A C 1
ATOM 747 O O . VAL A 1 93 ? 12.055 21.963 27.377 1.00 71.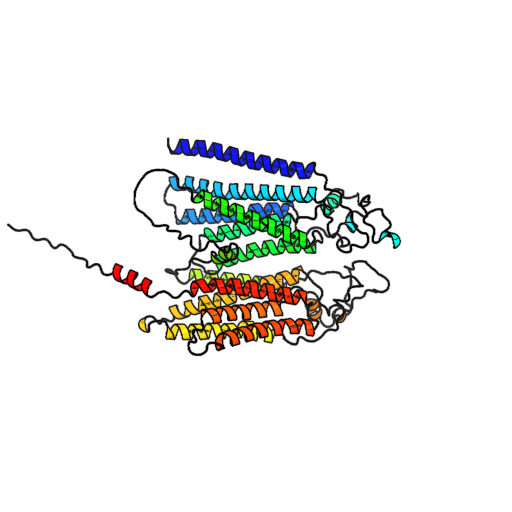12 93 VAL A O 1
ATOM 750 N N . ALA A 1 94 ? 13.052 22.310 29.350 1.00 70.69 94 ALA A N 1
ATOM 751 C CA . ALA A 1 94 ? 14.317 21.682 28.956 1.00 70.69 94 ALA A CA 1
ATOM 752 C C . ALA A 1 94 ? 14.135 20.189 28.614 1.00 70.69 94 ALA A C 1
ATOM 754 O O . ALA A 1 94 ? 14.619 19.713 27.587 1.00 70.69 94 ALA A O 1
ATOM 755 N N . HIS A 1 95 ? 13.352 19.457 29.416 1.00 72.06 95 HIS A N 1
ATOM 756 C CA . HIS A 1 95 ? 13.005 18.058 29.132 1.00 72.06 95 HIS A CA 1
ATOM 757 C C . HIS A 1 95 ? 12.205 17.891 27.834 1.00 72.06 95 HIS A C 1
ATOM 759 O O . HIS A 1 95 ? 12.378 16.895 27.131 1.00 72.06 95 HIS A O 1
ATOM 765 N N . PHE A 1 96 ? 11.344 18.852 27.502 1.00 76.25 96 PHE A N 1
ATOM 766 C CA . PHE A 1 96 ? 10.607 18.867 26.245 1.00 76.25 96 PHE A CA 1
ATOM 767 C C . PHE A 1 96 ? 11.546 18.978 25.032 1.00 76.25 96 PHE A C 1
ATOM 769 O O . PHE A 1 96 ? 11.497 18.125 24.140 1.00 76.25 96 PHE A O 1
ATOM 776 N N . PHE A 1 97 ? 12.462 19.952 25.034 1.00 78.31 97 PHE A N 1
ATOM 777 C CA . PHE A 1 97 ? 13.442 20.107 23.954 1.00 78.31 97 PHE A CA 1
ATOM 778 C C . PHE A 1 97 ? 14.359 18.891 23.825 1.00 78.31 97 PHE A C 1
ATOM 780 O O . PHE A 1 97 ? 14.575 18.409 22.714 1.00 78.31 97 PHE A O 1
ATOM 787 N N . LEU A 1 98 ? 14.821 18.327 24.945 1.00 75.00 98 LEU A N 1
ATOM 788 C CA . LEU A 1 98 ? 15.659 17.127 24.948 1.00 75.00 98 LEU A CA 1
ATOM 789 C C . LEU A 1 98 ? 14.945 15.909 24.331 1.00 75.00 98 LEU A C 1
ATOM 791 O O . LEU A 1 98 ? 15.573 15.092 23.658 1.00 75.00 98 LEU A O 1
ATOM 795 N N . ARG A 1 99 ? 13.630 15.770 24.532 1.00 76.62 99 ARG A N 1
ATOM 796 C CA . ARG A 1 99 ? 12.839 14.663 23.964 1.00 76.62 99 ARG A CA 1
ATOM 797 C C . ARG A 1 99 ? 12.625 14.803 22.464 1.00 76.62 99 ARG A C 1
ATOM 799 O O . ARG A 1 99 ? 12.817 13.824 21.736 1.00 76.62 99 ARG A O 1
ATOM 806 N N . ILE A 1 100 ? 12.265 16.002 21.999 1.00 81.44 100 ILE A N 1
ATOM 807 C CA . ILE A 1 100 ? 12.171 16.282 20.560 1.00 81.44 100 ILE A CA 1
ATOM 808 C C . ILE A 1 100 ? 13.521 16.036 19.905 1.00 81.44 100 ILE A C 1
ATOM 810 O O . ILE A 1 100 ? 13.588 15.327 18.904 1.00 81.44 100 ILE A O 1
ATOM 814 N N . TYR A 1 101 ? 14.585 16.564 20.510 1.00 83.00 101 TYR A N 1
ATOM 815 C CA . TYR A 1 101 ? 15.952 16.381 20.054 1.00 83.00 101 TYR A CA 1
ATOM 816 C C . TYR A 1 101 ? 16.284 14.897 19.852 1.00 83.00 101 TYR A C 1
ATOM 818 O O . TYR A 1 101 ? 16.575 14.484 18.730 1.00 83.00 101 TYR A O 1
ATOM 826 N N . LYS A 1 102 ? 16.137 14.072 20.899 1.00 81.44 102 LYS A N 1
ATOM 827 C CA . LYS A 1 102 ? 16.430 12.631 20.835 1.00 81.44 102 LYS A CA 1
ATOM 828 C C . LYS A 1 102 ? 15.614 11.920 19.756 1.00 81.44 102 LYS A C 1
ATOM 830 O O . LYS A 1 102 ? 16.163 11.137 18.988 1.00 81.44 102 LYS A O 1
ATOM 835 N N . THR A 1 103 ? 14.318 12.210 19.664 1.00 82.06 103 THR A N 1
ATOM 836 C CA . THR A 1 103 ? 13.425 11.523 18.717 1.00 82.06 103 THR A CA 1
ATOM 837 C C . THR A 1 103 ? 13.730 11.905 17.266 1.00 82.06 103 THR A C 1
ATOM 839 O O . THR A 1 103 ? 13.786 11.041 16.391 1.00 82.06 103 THR A O 1
ATOM 842 N N . VAL A 1 104 ? 13.947 13.196 16.998 1.00 87.44 104 VAL A N 1
ATOM 843 C CA . VAL A 1 104 ? 14.190 13.718 15.645 1.00 87.44 104 VAL A CA 1
ATOM 844 C C . VAL A 1 104 ? 15.585 13.347 15.149 1.00 87.44 104 VAL A C 1
ATOM 846 O O . VAL A 1 104 ? 15.718 12.905 14.009 1.00 87.44 104 VAL A O 1
ATOM 849 N N . VAL A 1 105 ? 16.617 13.473 15.986 1.00 87.75 105 VAL A N 1
ATOM 850 C CA . VAL A 1 105 ? 17.996 13.150 15.590 1.00 87.75 105 VAL A CA 1
ATOM 851 C C . VAL A 1 105 ? 18.161 11.663 15.308 1.00 87.75 105 VAL A C 1
ATOM 853 O O . VAL A 1 105 ? 18.694 11.312 14.257 1.00 87.75 105 VAL A O 1
ATOM 856 N N . VAL A 1 106 ? 17.635 10.781 16.165 1.00 87.81 106 VAL A N 1
ATOM 857 C CA . VAL A 1 106 ? 17.697 9.326 15.937 1.00 87.81 106 VAL A CA 1
ATOM 858 C C . VAL A 1 106 ? 16.972 8.937 14.645 1.00 87.81 106 VAL A C 1
ATOM 860 O O . VAL A 1 106 ? 17.479 8.115 13.876 1.00 87.81 106 VAL A O 1
ATOM 863 N N . PHE A 1 107 ? 15.823 9.558 14.361 1.00 91.38 107 PHE A N 1
ATOM 864 C CA . PHE A 1 107 ? 15.093 9.356 13.110 1.00 91.38 107 PHE A CA 1
ATOM 865 C C . PHE A 1 107 ? 15.904 9.798 11.879 1.00 91.38 107 PHE A C 1
ATOM 867 O O . PHE A 1 107 ? 16.055 9.021 10.931 1.00 91.38 107 PHE A O 1
ATOM 874 N N . ILE A 1 108 ? 16.458 11.018 11.897 1.00 92.69 108 ILE A N 1
ATOM 875 C CA . ILE A 1 108 ? 17.255 11.570 10.788 1.00 92.69 108 ILE A CA 1
ATOM 876 C C . ILE A 1 108 ? 18.520 10.738 10.564 1.00 92.69 108 ILE A C 1
ATOM 878 O O . ILE A 1 108 ? 18.836 10.374 9.433 1.00 92.69 108 ILE A O 1
ATOM 882 N N . PHE A 1 109 ? 19.233 10.385 11.627 1.00 92.75 109 PHE A N 1
ATOM 883 C CA . PHE A 1 109 ? 20.427 9.559 11.514 1.00 92.75 109 PHE A CA 1
ATOM 884 C C . PHE A 1 109 ? 20.102 8.188 10.903 1.00 92.75 109 PHE A C 1
ATOM 886 O O . PHE A 1 109 ? 20.747 7.753 9.949 1.00 92.75 109 PHE A O 1
ATOM 893 N N . SER A 1 110 ? 19.029 7.546 11.372 1.00 93.56 110 SER A N 1
ATOM 894 C CA . SER A 1 110 ? 18.604 6.233 10.878 1.00 93.56 110 SER A CA 1
ATOM 895 C C . SER A 1 110 ? 18.216 6.247 9.396 1.00 93.56 110 SER A C 1
ATOM 897 O O . SER A 1 110 ? 18.614 5.349 8.649 1.00 93.56 110 SER A O 1
ATOM 899 N N . ILE A 1 111 ? 17.484 7.271 8.933 1.00 95.38 111 ILE A N 1
ATOM 900 C CA . ILE A 1 111 ? 17.119 7.371 7.512 1.00 95.38 111 ILE A CA 1
ATOM 901 C C . ILE A 1 111 ? 18.348 7.639 6.633 1.00 95.38 111 ILE A C 1
ATOM 903 O O . ILE A 1 111 ? 18.432 7.097 5.530 1.00 95.38 111 ILE A O 1
ATOM 907 N N . LEU A 1 112 ? 19.335 8.403 7.117 1.00 95.62 112 LEU A N 1
ATOM 908 C CA . LEU A 1 112 ? 20.601 8.622 6.410 1.00 95.62 112 LEU A CA 1
ATOM 909 C C . LEU A 1 112 ? 21.406 7.319 6.285 1.00 95.62 112 LEU A C 1
ATOM 911 O O . LEU A 1 112 ? 21.871 6.993 5.191 1.00 95.62 112 LEU A O 1
ATOM 915 N N . CYS A 1 113 ? 21.503 6.525 7.355 1.00 95.25 113 CYS A N 1
ATOM 916 C CA . CYS A 1 113 ? 22.127 5.200 7.307 1.00 95.25 113 CYS A CA 1
ATOM 917 C C . CYS A 1 113 ? 21.425 4.269 6.307 1.00 95.25 113 CYS A C 1
ATOM 919 O O . CYS A 1 113 ? 22.093 3.603 5.512 1.00 95.25 113 CYS A O 1
ATOM 921 N N . LEU A 1 114 ? 20.087 4.256 6.286 1.00 96.50 114 LEU A N 1
ATOM 922 C CA . LEU A 1 114 ? 19.321 3.484 5.304 1.00 96.50 114 LEU A CA 1
ATOM 923 C C . LEU A 1 114 ? 19.641 3.915 3.865 1.00 96.50 114 LEU A C 1
ATOM 925 O O . LEU A 1 114 ? 19.806 3.061 2.992 1.00 96.50 114 LEU A O 1
ATOM 929 N N . ILE A 1 115 ? 19.748 5.223 3.607 1.00 96.19 115 ILE A N 1
ATOM 930 C CA . ILE A 1 115 ? 20.098 5.749 2.279 1.00 96.19 115 ILE A CA 1
ATOM 931 C C . ILE A 1 115 ? 21.485 5.261 1.853 1.00 96.19 115 ILE A C 1
ATOM 933 O O . ILE A 1 115 ? 21.628 4.822 0.712 1.00 96.19 115 ILE A O 1
ATOM 937 N N . VAL A 1 116 ? 22.474 5.261 2.754 1.00 96.00 116 VAL A N 1
ATOM 938 C CA . VAL A 1 116 ? 23.810 4.714 2.461 1.00 96.00 116 VAL A CA 1
ATOM 939 C C . VAL A 1 116 ? 23.726 3.238 2.076 1.00 96.00 116 VAL A C 1
ATOM 941 O O . VAL A 1 116 ? 24.255 2.860 1.033 1.00 96.00 116 VAL A O 1
ATOM 944 N N . VAL A 1 117 ? 23.023 2.407 2.854 1.00 96.44 117 VAL A N 1
ATOM 945 C CA . VAL A 1 117 ? 22.860 0.969 2.553 1.00 96.44 117 VAL A CA 1
ATOM 946 C C . VAL A 1 117 ? 22.229 0.760 1.174 1.00 96.44 117 VAL A C 1
ATOM 948 O O . VAL A 1 117 ? 22.708 -0.050 0.372 1.00 96.44 117 VAL A O 1
ATOM 951 N N . VAL A 1 118 ? 21.170 1.511 0.868 1.00 96.25 118 VAL A N 1
ATOM 952 C CA . VAL A 1 118 ? 20.481 1.456 -0.426 1.00 96.25 118 VAL A CA 1
ATOM 953 C C . VAL A 1 118 ? 21.407 1.869 -1.566 1.00 96.25 118 VAL A C 1
ATOM 955 O O . VAL A 1 118 ? 21.468 1.166 -2.576 1.00 96.25 118 VAL A O 1
ATOM 958 N N . ASP A 1 119 ? 22.106 2.994 -1.436 1.00 94.44 119 ASP A N 1
ATOM 959 C CA . ASP A 1 119 ? 22.928 3.525 -2.518 1.00 94.44 119 ASP A CA 1
ATOM 960 C C . ASP A 1 119 ? 24.173 2.650 -2.738 1.00 94.44 119 ASP A C 1
ATOM 962 O O . ASP A 1 119 ? 24.425 2.270 -3.879 1.00 94.44 119 ASP A O 1
ATOM 966 N N . VAL A 1 120 ? 24.851 2.169 -1.689 1.00 94.69 120 VAL A N 1
ATOM 967 C CA . VAL A 1 120 ? 25.920 1.158 -1.833 1.00 94.69 120 VAL A CA 1
ATOM 968 C C . VAL A 1 120 ? 25.404 -0.061 -2.607 1.00 94.69 120 VAL A C 1
ATOM 970 O O . VAL A 1 120 ? 25.991 -0.446 -3.618 1.00 94.69 120 VAL A O 1
ATOM 973 N N . THR A 1 121 ? 24.244 -0.606 -2.228 1.00 94.88 121 THR A N 1
ATOM 974 C CA . THR A 1 121 ? 23.662 -1.779 -2.905 1.00 94.88 121 THR A CA 1
ATOM 975 C C . THR A 1 121 ? 23.332 -1.502 -4.377 1.00 94.88 121 THR A C 1
ATOM 977 O O . THR A 1 121 ? 23.582 -2.347 -5.244 1.00 94.88 121 THR A O 1
ATOM 980 N N . LYS A 1 122 ? 22.802 -0.318 -4.705 1.00 94.56 122 LYS A N 1
ATOM 981 C CA . LYS A 1 122 ? 22.497 0.048 -6.098 1.00 94.56 122 LYS A CA 1
ATOM 982 C C . LYS A 1 122 ? 23.738 0.106 -6.970 1.00 94.56 122 LYS A C 1
ATOM 984 O O . LYS A 1 122 ? 23.732 -0.440 -8.075 1.00 94.56 122 LYS A O 1
ATOM 989 N N . TYR A 1 123 ? 24.790 0.752 -6.482 1.00 93.75 123 TYR A N 1
ATOM 990 C CA . TYR A 1 123 ? 26.025 0.912 -7.241 1.00 93.75 123 TYR A CA 1
ATOM 991 C C . TYR A 1 123 ? 26.790 -0.409 -7.373 1.00 93.75 123 TYR A C 1
ATOM 993 O O . TYR A 1 123 ? 27.347 -0.671 -8.442 1.00 93.75 123 TYR A O 1
ATOM 1001 N N . SER A 1 124 ? 26.740 -1.276 -6.355 1.00 93.19 124 SER A N 1
ATOM 1002 C CA . SER A 1 124 ? 27.338 -2.615 -6.401 1.00 93.19 124 SER A CA 1
ATOM 1003 C C . SER A 1 124 ? 26.599 -3.582 -7.332 1.00 93.19 124 SER A C 1
ATOM 1005 O O . SER A 1 124 ? 27.243 -4.377 -8.010 1.00 93.19 124 SER A O 1
ATOM 1007 N N . THR A 1 125 ? 25.261 -3.540 -7.392 1.00 93.44 125 THR A N 1
ATOM 1008 C CA . THR A 1 125 ? 24.478 -4.523 -8.171 1.00 93.44 125 THR A CA 1
ATOM 1009 C C . THR A 1 125 ? 24.281 -4.146 -9.637 1.00 93.44 125 THR A C 1
ATOM 1011 O O . THR A 1 125 ? 24.262 -5.031 -10.497 1.00 93.44 125 THR A O 1
ATOM 1014 N N . GLY A 1 126 ? 24.099 -2.858 -9.950 1.00 91.12 126 GLY A N 1
ATOM 1015 C CA . GLY A 1 126 ? 23.982 -2.383 -11.331 1.00 91.12 126 GLY A CA 1
ATOM 1016 C C . GLY A 1 126 ? 22.811 -2.983 -12.129 1.00 91.12 126 GLY A C 1
ATOM 1017 O O . GLY A 1 126 ? 22.930 -3.189 -13.341 1.00 91.12 126 GLY A O 1
ATOM 1018 N N . ARG A 1 127 ? 21.697 -3.355 -11.473 1.00 94.12 127 ARG A N 1
ATOM 1019 C CA . ARG A 1 127 ? 20.542 -3.976 -12.153 1.00 94.12 127 ARG A CA 1
ATOM 1020 C C . ARG A 1 127 ? 19.891 -2.997 -13.137 1.00 94.12 127 ARG A C 1
ATOM 1022 O O . ARG A 1 127 ? 19.568 -1.865 -12.780 1.00 94.12 127 ARG A O 1
ATOM 1029 N N . LEU A 1 128 ? 19.628 -3.484 -14.349 1.00 94.00 128 LEU A N 1
ATOM 1030 C CA . LEU A 1 128 ? 18.997 -2.720 -15.425 1.00 94.00 128 LEU A CA 1
ATOM 1031 C C . LEU A 1 128 ? 17.497 -2.509 -15.162 1.00 94.00 128 LEU A C 1
ATOM 1033 O O . LEU A 1 128 ? 16.782 -3.447 -14.798 1.00 94.00 128 LEU A O 1
ATOM 1037 N N . ALA A 1 129 ? 17.039 -1.272 -15.339 1.00 93.69 129 ALA A N 1
ATOM 1038 C CA . ALA A 1 129 ? 15.652 -0.856 -15.158 1.00 93.69 129 ALA A CA 1
ATOM 1039 C C . ALA A 1 129 ? 14.759 -1.279 -16.342 1.00 93.69 129 ALA A C 1
ATOM 1041 O O . ALA A 1 129 ? 15.271 -1.509 -17.441 1.00 93.69 129 ALA A O 1
ATOM 1042 N N . PRO A 1 130 ? 13.424 -1.323 -16.163 1.00 94.12 130 PRO A N 1
ATOM 1043 C CA . PRO A 1 130 ? 12.508 -1.720 -17.229 1.00 94.12 130 PRO A CA 1
ATOM 1044 C C . PRO A 1 130 ? 12.565 -0.864 -18.501 1.00 94.12 130 PRO A C 1
ATOM 1046 O O . PRO A 1 130 ? 12.254 -1.342 -19.584 1.00 94.12 130 PRO A O 1
ATOM 1049 N N . ASN A 1 131 ? 12.984 0.395 -18.388 1.00 91.75 131 ASN A N 1
ATOM 1050 C CA . ASN A 1 131 ? 13.113 1.340 -19.499 1.00 91.75 131 ASN A CA 1
ATOM 1051 C C . ASN A 1 131 ? 14.521 1.395 -20.129 1.00 91.75 131 ASN A C 1
ATOM 1053 O O . ASN A 1 131 ? 14.815 2.281 -20.939 1.00 91.75 131 ASN A O 1
ATOM 1057 N N . PHE A 1 132 ? 15.414 0.471 -19.760 1.00 91.88 132 PHE A N 1
ATOM 1058 C CA . PHE A 1 132 ? 16.831 0.532 -20.110 1.00 91.88 132 PHE A CA 1
ATOM 1059 C C . PHE A 1 132 ? 17.100 0.561 -21.621 1.00 91.88 132 PHE A C 1
ATOM 1061 O O . PHE A 1 132 ? 17.911 1.376 -22.069 1.00 91.88 132 PHE A O 1
ATOM 1068 N N . PHE A 1 133 ? 16.424 -0.273 -22.421 1.00 88.69 133 PHE A N 1
ATOM 1069 C CA . PHE A 1 133 ? 16.662 -0.328 -23.871 1.00 88.69 133 PHE A CA 1
ATOM 1070 C C . PHE A 1 133 ? 16.372 1.005 -24.565 1.00 88.69 133 PHE A C 1
ATOM 1072 O O . PHE A 1 133 ? 17.144 1.432 -25.427 1.00 88.69 133 PHE A O 1
ATOM 1079 N N . MET A 1 134 ? 15.294 1.684 -24.164 1.00 87.06 134 MET A N 1
ATOM 1080 C CA . MET A 1 134 ? 14.893 2.957 -24.759 1.00 87.06 134 MET A CA 1
ATOM 1081 C C . MET A 1 134 ? 15.876 4.087 -24.428 1.00 87.06 134 MET A C 1
ATOM 1083 O O . MET A 1 134 ? 16.141 4.930 -25.287 1.00 87.06 134 MET A O 1
ATOM 1087 N N . VAL A 1 135 ? 16.430 4.089 -23.210 1.00 90.00 135 VAL A N 1
ATOM 1088 C CA . VAL A 1 135 ? 17.375 5.114 -22.739 1.00 90.00 135 VAL A CA 1
ATOM 1089 C C . VAL A 1 135 ? 18.789 4.861 -23.265 1.00 90.00 135 VAL A C 1
ATOM 1091 O O . VAL A 1 135 ? 19.425 5.772 -23.783 1.00 90.00 135 VAL A O 1
ATOM 1094 N N . CYS A 1 136 ? 19.300 3.631 -23.157 1.00 88.50 136 CYS A N 1
ATOM 1095 C CA . CYS A 1 136 ? 20.671 3.310 -23.558 1.00 88.50 136 CYS A CA 1
ATOM 1096 C C . CYS A 1 136 ? 20.836 3.230 -25.084 1.00 88.50 136 CYS A C 1
ATOM 1098 O O . CYS A 1 136 ? 21.866 3.671 -25.592 1.00 88.50 136 CYS A O 1
ATOM 1100 N N . ARG A 1 137 ? 19.856 2.684 -25.823 1.00 87.94 137 ARG A N 1
ATOM 1101 C CA . ARG A 1 137 ? 19.972 2.358 -27.262 1.00 87.94 137 ARG A CA 1
ATOM 1102 C C . ARG A 1 137 ? 21.285 1.616 -27.578 1.00 87.94 137 ARG A C 1
ATOM 1104 O O . ARG A 1 137 ? 22.224 2.213 -28.112 1.00 87.94 137 ARG A O 1
ATOM 1111 N N . PRO A 1 138 ? 21.412 0.341 -27.174 1.00 85.69 138 PRO A N 1
ATOM 1112 C CA . PRO A 1 138 ? 22.653 -0.398 -27.365 1.00 85.69 138 PRO A CA 1
ATOM 1113 C C . PRO A 1 138 ? 22.955 -0.651 -28.852 1.00 85.69 138 PRO A C 1
ATOM 1115 O O . PRO A 1 138 ? 22.070 -1.032 -29.609 1.00 85.69 138 PRO A O 1
ATOM 1118 N N . GLN A 1 139 ? 24.222 -0.505 -29.256 1.00 76.06 139 GLN A N 1
ATOM 1119 C CA . GLN A 1 139 ? 24.688 -0.616 -30.658 1.00 76.06 139 GLN A CA 1
ATOM 1120 C C . GLN A 1 139 ? 24.647 -2.022 -31.288 1.00 76.06 139 GLN A C 1
ATOM 1122 O O . GLN A 1 139 ? 25.145 -2.218 -32.394 1.00 76.06 139 GLN A O 1
ATOM 1127 N N . ILE A 1 140 ? 24.121 -3.032 -30.598 1.00 69.12 140 ILE A N 1
ATOM 1128 C CA . ILE A 1 140 ? 24.281 -4.433 -31.004 1.00 69.12 140 ILE A CA 1
ATOM 1129 C C . ILE A 1 140 ? 23.058 -4.887 -31.802 1.00 69.12 140 ILE A C 1
ATOM 1131 O O . ILE A 1 140 ? 21.933 -4.787 -31.316 1.00 69.12 140 ILE A O 1
ATOM 1135 N N . LEU A 1 141 ? 23.274 -5.439 -33.006 1.00 63.62 141 LEU A N 1
ATOM 1136 C CA . LEU A 1 141 ? 22.210 -6.093 -33.772 1.00 63.62 141 LEU A CA 1
ATOM 1137 C C . LEU A 1 141 ? 21.760 -7.366 -33.044 1.00 63.62 141 LEU A C 1
ATOM 1139 O O . LEU A 1 141 ? 22.415 -8.413 -33.108 1.00 63.62 141 LEU A O 1
ATOM 1143 N N . CYS A 1 142 ? 20.608 -7.285 -32.380 1.00 67.62 142 CYS A N 1
ATOM 1144 C CA . CYS A 1 142 ? 19.879 -8.440 -31.867 1.00 67.62 142 CYS A CA 1
ATOM 1145 C C . CYS A 1 142 ? 19.282 -9.258 -33.034 1.00 67.62 142 CYS A C 1
ATOM 1147 O O . CYS A 1 142 ? 18.074 -9.271 -33.257 1.00 67.62 142 CYS A O 1
ATOM 1149 N N . ASN A 1 143 ? 20.138 -9.937 -33.804 1.00 68.31 143 ASN A N 1
ATOM 1150 C CA . ASN A 1 143 ? 19.733 -10.880 -34.851 1.00 68.31 143 ASN A CA 1
ATOM 1151 C C . ASN A 1 143 ? 19.312 -12.234 -34.254 1.00 68.31 143 ASN A C 1
ATOM 1153 O O . ASN A 1 143 ? 19.695 -12.577 -33.133 1.00 68.31 143 ASN A O 1
ATOM 1157 N N . ARG A 1 144 ? 18.574 -13.048 -35.034 1.00 62.84 144 ARG A N 1
ATOM 1158 C CA . ARG A 1 144 ? 18.050 -14.367 -34.609 1.00 62.84 144 ARG A CA 1
ATOM 1159 C C . ARG A 1 144 ? 19.109 -15.270 -33.952 1.00 62.84 144 ARG A C 1
ATOM 1161 O O . ARG A 1 144 ? 18.788 -15.914 -32.959 1.00 62.84 144 ARG A O 1
ATOM 1168 N N . GLY A 1 145 ? 20.362 -15.243 -34.420 1.00 65.38 145 GLY A N 1
ATOM 1169 C CA . GLY A 1 145 ? 21.465 -16.045 -33.866 1.00 65.38 145 GLY A CA 1
ATOM 1170 C C . GLY A 1 145 ? 22.025 -15.594 -32.505 1.00 65.38 145 GLY A C 1
ATOM 1171 O O . GLY A 1 145 ? 22.648 -16.397 -31.823 1.00 65.38 145 GLY A O 1
ATOM 1172 N N . ASN A 1 146 ? 21.783 -14.349 -32.070 1.00 66.00 146 ASN A N 1
ATOM 1173 C CA . ASN A 1 146 ? 22.279 -13.804 -30.791 1.00 66.00 146 ASN A CA 1
ATOM 1174 C C . ASN A 1 146 ? 21.168 -13.609 -29.744 1.00 66.00 146 ASN A C 1
ATOM 1176 O O . ASN A 1 146 ? 21.427 -13.092 -28.660 1.00 66.00 146 ASN A O 1
ATOM 1180 N N . SER A 1 147 ? 19.937 -14.020 -30.053 1.00 67.25 147 SER A N 1
ATOM 1181 C CA . SER A 1 147 ? 18.755 -13.800 -29.210 1.00 67.25 147 SER A CA 1
ATOM 1182 C C . SER A 1 147 ? 18.875 -14.411 -27.807 1.00 67.25 147 SER A C 1
ATOM 1184 O O . SER A 1 147 ? 18.418 -13.797 -26.848 1.00 67.25 147 SER A O 1
ATOM 1186 N N . HIS A 1 148 ? 19.558 -15.553 -27.679 1.00 78.44 148 HIS A N 1
ATOM 1187 C CA . HIS A 1 148 ? 19.784 -16.259 -26.410 1.00 78.44 148 HIS A CA 1
ATOM 1188 C C . HIS A 1 148 ? 21.176 -16.023 -25.796 1.00 78.44 148 HIS A C 1
ATOM 1190 O O . HIS A 1 148 ? 21.513 -16.616 -24.773 1.00 78.44 148 HIS A O 1
ATOM 1196 N N . LYS A 1 149 ? 22.016 -15.176 -26.407 1.00 83.06 149 LYS A N 1
ATOM 1197 C CA . LYS A 1 149 ? 23.384 -14.928 -25.932 1.00 83.06 149 LYS A CA 1
ATOM 1198 C C . LYS A 1 149 ? 23.396 -13.803 -24.897 1.00 83.06 149 LYS A C 1
ATOM 1200 O O . LYS A 1 149 ? 22.837 -12.735 -25.135 1.00 83.06 149 LYS A O 1
ATOM 1205 N N . TYR A 1 150 ? 24.084 -14.021 -23.776 1.00 87.75 150 TYR A N 1
ATOM 1206 C CA . TYR A 1 150 ? 24.290 -12.979 -22.771 1.00 87.75 150 TYR A CA 1
ATOM 1207 C C . TYR A 1 150 ? 25.358 -11.982 -23.236 1.00 87.75 150 TYR A C 1
ATOM 1209 O O . TYR A 1 150 ? 26.506 -12.350 -23.501 1.00 87.75 150 TYR A O 1
ATOM 1217 N N . ILE A 1 151 ? 24.979 -10.711 -23.341 1.00 86.94 151 ILE A N 1
ATOM 1218 C CA . ILE A 1 151 ? 25.832 -9.635 -23.843 1.00 86.94 151 ILE A CA 1
ATOM 1219 C C . ILE A 1 151 ? 26.425 -8.871 -22.664 1.00 86.94 151 ILE A C 1
ATOM 1221 O O . ILE A 1 151 ? 25.701 -8.238 -21.901 1.00 86.94 151 ILE A O 1
ATOM 1225 N N . THR A 1 152 ? 27.752 -8.871 -22.547 1.00 87.75 152 THR A N 1
ATOM 1226 C CA . THR A 1 152 ? 28.480 -8.171 -21.472 1.00 87.75 152 THR A CA 1
ATOM 1227 C C . THR A 1 152 ? 29.152 -6.877 -21.929 1.00 87.75 152 THR A C 1
ATOM 1229 O O . THR A 1 152 ? 29.309 -5.954 -21.134 1.00 87.75 152 THR A O 1
ATOM 1232 N N . LYS A 1 153 ? 29.530 -6.777 -23.209 1.00 85.81 153 LYS A N 1
ATOM 1233 C CA . LYS A 1 153 ? 30.188 -5.599 -23.791 1.00 85.81 153 LYS A CA 1
ATOM 1234 C C . LYS A 1 153 ? 29.227 -4.889 -24.735 1.00 85.81 153 LYS A C 1
ATOM 1236 O O . LYS A 1 153 ? 28.899 -5.433 -25.783 1.00 85.81 153 LYS A O 1
ATOM 1241 N N . TYR A 1 154 ? 28.786 -3.692 -24.361 1.00 86.56 154 TYR A N 1
ATOM 1242 C CA . TYR A 1 154 ? 27.918 -2.850 -25.181 1.00 86.56 154 TYR A CA 1
ATOM 1243 C C . TYR A 1 154 ? 28.194 -1.362 -24.935 1.00 86.56 154 TYR A C 1
ATOM 1245 O O . TYR A 1 154 ? 28.583 -0.956 -23.837 1.00 86.56 154 TYR A O 1
ATOM 1253 N N . HIS A 1 155 ? 27.940 -0.550 -25.960 1.00 86.69 155 HIS A N 1
ATOM 1254 C CA . HIS A 1 155 ? 27.972 0.909 -25.888 1.00 86.69 155 HIS A CA 1
ATOM 1255 C C . HIS A 1 155 ? 26.559 1.463 -26.077 1.00 86.69 155 HIS A C 1
ATOM 1257 O O . HIS A 1 155 ? 25.796 0.956 -26.902 1.00 86.69 155 HIS A O 1
ATOM 1263 N N . CYS A 1 156 ? 26.208 2.474 -25.282 1.00 87.25 156 CYS A N 1
ATOM 1264 C CA . CYS A 1 156 ? 24.924 3.165 -25.372 1.00 87.25 156 CYS A CA 1
ATOM 1265 C C . CYS A 1 156 ? 25.038 4.314 -26.382 1.00 87.25 156 CYS A C 1
ATOM 1267 O O . CYS A 1 156 ? 25.914 5.161 -26.221 1.00 87.25 156 CYS A O 1
ATOM 1269 N N . GLN A 1 157 ? 24.164 4.354 -27.393 1.00 83.62 157 GLN A N 1
ATOM 1270 C CA . GLN A 1 157 ? 24.049 5.492 -28.321 1.00 83.62 157 GLN A CA 1
ATOM 1271 C C . GLN A 1 157 ? 23.213 6.641 -27.763 1.00 83.62 157 GLN A C 1
ATOM 1273 O O . GLN A 1 157 ? 23.342 7.755 -28.256 1.00 83.62 157 GLN A O 1
ATOM 1278 N N . GLY A 1 158 ? 22.362 6.398 -26.759 1.00 69.56 158 GLY A N 1
ATOM 1279 C CA . GLY A 1 158 ? 21.489 7.406 -26.138 1.00 69.56 158 GLY A CA 1
ATOM 1280 C C . GLY A 1 158 ? 22.228 8.453 -25.289 1.00 69.56 158 GLY A C 1
ATOM 1281 O O . GLY A 1 158 ? 21.767 8.811 -24.209 1.00 69.56 158 GLY A O 1
ATOM 1282 N N . GLY A 1 159 ? 23.395 8.910 -25.748 1.00 59.28 159 GLY A N 1
ATOM 1283 C CA . GLY A 1 159 ? 24.355 9.737 -25.018 1.00 59.28 159 GLY A CA 1
ATOM 1284 C C . GLY A 1 159 ? 23.918 11.173 -24.728 1.00 59.28 159 GLY A C 1
ATOM 1285 O O . GLY A 1 159 ? 24.620 11.851 -23.988 1.00 59.28 159 GLY A O 1
ATOM 1286 N N . GLU A 1 160 ? 22.769 11.629 -25.235 1.00 63.22 160 GLU A N 1
ATOM 1287 C CA . GLU A 1 160 ? 22.261 12.986 -24.970 1.00 63.22 160 GLU A CA 1
ATOM 1288 C C . GLU A 1 160 ? 21.924 13.214 -23.484 1.00 63.22 160 GLU A C 1
ATOM 1290 O O . GLU A 1 160 ? 21.958 14.348 -23.024 1.00 63.22 160 GLU A O 1
ATOM 1295 N N . ASN A 1 161 ? 21.681 12.149 -22.702 1.00 76.31 161 ASN A N 1
ATOM 1296 C CA . ASN A 1 161 ? 21.447 12.229 -21.256 1.00 76.31 161 ASN A CA 1
ATOM 1297 C C . ASN A 1 161 ? 22.234 11.149 -20.491 1.00 76.31 161 ASN A C 1
ATOM 1299 O O . ASN A 1 161 ? 21.673 10.135 -20.062 1.00 76.31 161 ASN A O 1
ATOM 1303 N N . ALA A 1 162 ? 23.536 11.370 -20.275 1.00 82.81 162 ALA A N 1
ATOM 1304 C CA . ALA A 1 162 ? 24.402 10.454 -19.518 1.00 82.81 162 ALA A CA 1
ATOM 1305 C C . ALA A 1 162 ? 23.839 10.092 -18.125 1.00 82.81 162 ALA A C 1
ATOM 1307 O O . ALA A 1 162 ? 23.934 8.940 -17.694 1.00 82.81 162 ALA A O 1
ATOM 1308 N N . GLU A 1 163 ? 23.176 11.042 -17.458 1.00 84.25 163 GLU A N 1
ATOM 1309 C CA . GLU A 1 163 ? 22.533 10.814 -16.159 1.00 84.25 163 GLU A CA 1
ATOM 1310 C C . GLU A 1 163 ? 21.331 9.860 -16.260 1.00 84.25 163 GLU A C 1
ATOM 1312 O O . GLU A 1 163 ? 21.165 8.980 -15.419 1.00 84.25 163 GLU A O 1
ATOM 1317 N N . ALA A 1 164 ? 20.529 9.943 -17.327 1.00 86.00 164 ALA A N 1
ATOM 1318 C CA . ALA A 1 164 ? 19.415 9.015 -17.534 1.00 86.00 164 ALA A CA 1
ATOM 1319 C C . ALA A 1 164 ? 19.919 7.577 -17.744 1.00 86.00 164 ALA A C 1
ATOM 1321 O O . ALA A 1 164 ? 19.355 6.630 -17.191 1.00 86.00 164 ALA A O 1
ATOM 1322 N N . VAL A 1 165 ? 21.024 7.409 -18.480 1.00 88.69 165 VAL A N 1
ATOM 1323 C CA . VAL A 1 165 ? 21.673 6.101 -18.672 1.00 88.69 165 VAL A CA 1
ATOM 1324 C C . VAL A 1 165 ? 22.232 5.564 -17.351 1.00 88.69 165 VAL A C 1
ATOM 1326 O O . VAL A 1 165 ? 22.105 4.368 -17.082 1.00 88.69 165 VAL A O 1
ATOM 1329 N N . LYS A 1 166 ? 22.823 6.424 -16.509 1.00 89.12 166 LYS A N 1
ATOM 1330 C CA . LYS A 1 166 ? 23.285 6.057 -15.159 1.00 89.12 166 LYS A CA 1
ATOM 1331 C C . LYS A 1 166 ? 22.115 5.580 -14.295 1.00 89.12 166 LYS A C 1
ATOM 1333 O O . LYS A 1 166 ? 22.178 4.482 -13.745 1.00 89.12 166 LYS A O 1
ATOM 1338 N N . GLN A 1 167 ? 21.020 6.340 -14.241 1.00 88.56 167 GLN A N 1
ATOM 1339 C CA . GLN A 1 167 ? 19.820 5.991 -13.468 1.00 88.56 167 GLN A CA 1
ATOM 1340 C C . GLN A 1 167 ? 19.170 4.683 -13.940 1.00 88.56 167 GLN A C 1
ATOM 1342 O O . GLN A 1 167 ? 18.755 3.872 -13.110 1.00 88.56 167 GLN A O 1
ATOM 1347 N N . ALA A 1 168 ? 19.146 4.426 -15.251 1.00 90.75 168 ALA A N 1
ATOM 1348 C CA . ALA A 1 168 ? 18.613 3.189 -15.824 1.00 90.75 168 ALA A CA 1
ATOM 1349 C C . ALA A 1 168 ? 19.416 1.927 -15.438 1.00 90.75 168 ALA A C 1
ATOM 1351 O O . ALA A 1 168 ? 18.943 0.812 -15.651 1.00 90.75 168 ALA A O 1
ATOM 1352 N N . ARG A 1 169 ? 20.615 2.075 -14.858 1.00 92.25 169 ARG A N 1
ATOM 1353 C CA . ARG A 1 169 ? 21.446 0.968 -14.342 1.00 92.25 169 ARG A CA 1
ATOM 1354 C C . ARG A 1 169 ? 21.361 0.788 -12.829 1.00 92.25 169 ARG A C 1
ATOM 1356 O O . ARG A 1 169 ? 21.990 -0.113 -12.292 1.00 92.25 169 ARG A O 1
ATOM 1363 N N . LEU A 1 170 ? 20.622 1.642 -12.130 1.00 92.25 170 LEU A N 1
ATOM 1364 C CA . LEU A 1 170 ? 20.567 1.660 -10.669 1.00 92.25 170 LEU A CA 1
ATOM 1365 C C . LEU A 1 170 ? 19.227 1.125 -10.156 1.00 92.25 170 LEU A C 1
ATOM 1367 O O . LEU A 1 170 ? 18.726 1.672 -9.179 1.00 92.25 170 LEU A O 1
ATOM 1371 N N . SER A 1 171 ? 18.609 0.125 -10.808 1.00 93.62 171 SER A N 1
ATOM 1372 C CA . SER A 1 171 ? 17.224 -0.313 -10.527 1.00 93.62 171 SER A CA 1
ATOM 1373 C C . SER A 1 171 ? 17.038 -0.961 -9.149 1.00 93.62 171 SER A C 1
ATOM 1375 O O . SER A 1 171 ? 16.035 -0.702 -8.480 1.00 93.62 171 SER A O 1
ATOM 1377 N N . PHE A 1 172 ? 18.005 -1.754 -8.686 1.00 94.88 172 PHE A N 1
ATOM 1378 C CA . PHE A 1 172 ? 17.877 -2.545 -7.460 1.00 94.88 172 PHE A CA 1
ATOM 1379 C C . PHE A 1 172 ? 18.754 -2.015 -6.322 1.00 94.88 172 PHE A C 1
ATOM 1381 O O . PHE A 1 172 ? 19.936 -1.812 -6.562 1.00 94.88 172 PHE A O 1
ATOM 1388 N N . PRO A 1 173 ? 18.245 -1.894 -5.084 1.00 96.06 173 PRO A N 1
ATOM 1389 C CA . PRO A 1 173 ? 16.832 -1.889 -4.694 1.00 96.06 173 PRO A CA 1
ATOM 1390 C C . PRO A 1 173 ? 16.155 -0.540 -5.006 1.00 96.06 173 PRO A C 1
ATOM 1392 O O . PRO A 1 173 ? 16.804 0.456 -5.347 1.00 96.06 173 PRO A O 1
ATOM 1395 N N . SER A 1 174 ? 14.827 -0.475 -4.874 1.00 96.06 174 SER A N 1
ATOM 1396 C CA . SER A 1 174 ? 14.084 0.784 -5.013 1.00 96.06 174 SER A CA 1
ATOM 1397 C C . SER A 1 174 ? 14.319 1.702 -3.808 1.00 96.06 174 SER A C 1
ATOM 1399 O O . SER A 1 174 ? 13.755 1.496 -2.734 1.00 96.06 174 SER A O 1
ATOM 1401 N N . GLY A 1 175 ? 15.121 2.756 -3.993 1.00 95.06 175 GLY A N 1
ATOM 1402 C CA . GLY A 1 175 ? 15.392 3.723 -2.920 1.00 95.06 175 GLY A CA 1
ATOM 1403 C C . GLY A 1 175 ? 14.187 4.580 -2.533 1.00 95.06 175 GLY A C 1
ATOM 1404 O O . GLY A 1 175 ? 13.983 4.822 -1.351 1.00 95.06 175 GLY A O 1
ATOM 1405 N N . HIS A 1 176 ? 13.344 4.978 -3.496 1.00 95.38 176 HIS A N 1
ATOM 1406 C CA . HIS A 1 176 ? 12.097 5.696 -3.194 1.00 95.38 176 HIS A CA 1
ATOM 1407 C C . HIS A 1 176 ? 11.175 4.865 -2.304 1.00 95.38 176 HIS A C 1
ATOM 1409 O O . HIS A 1 176 ? 10.630 5.392 -1.342 1.00 95.38 176 HIS A O 1
ATOM 1415 N N . SER A 1 177 ? 11.037 3.571 -2.607 1.00 97.00 177 SER A N 1
ATOM 1416 C CA . SER A 1 177 ? 10.219 2.654 -1.811 1.00 97.00 177 SER A CA 1
ATOM 1417 C C . SER A 1 177 ? 10.809 2.454 -0.417 1.00 97.00 177 SER A C 1
ATOM 1419 O O . SER A 1 177 ? 10.070 2.552 0.554 1.00 97.00 177 SER A O 1
ATOM 1421 N N . ALA A 1 178 ? 12.125 2.241 -0.300 1.00 97.94 178 ALA A N 1
ATOM 1422 C CA . ALA A 1 178 ? 12.783 2.042 0.993 1.00 97.94 178 ALA A CA 1
ATOM 1423 C C . ALA A 1 178 ? 12.661 3.256 1.921 1.00 97.94 178 ALA A C 1
ATOM 1425 O O . ALA A 1 178 ? 12.216 3.115 3.056 1.00 97.94 178 ALA A O 1
ATOM 1426 N N . VAL A 1 179 ? 12.993 4.450 1.422 1.00 97.75 179 VAL A N 1
ATOM 1427 C CA . VAL A 1 179 ? 12.971 5.694 2.207 1.00 97.75 179 VAL A CA 1
ATOM 1428 C C . VAL A 1 179 ? 11.545 6.067 2.621 1.00 97.75 179 VAL A C 1
ATOM 1430 O O . VAL A 1 179 ? 11.315 6.373 3.789 1.00 97.75 179 VAL A O 1
ATOM 1433 N N . ALA A 1 180 ? 10.575 5.979 1.701 1.00 98.00 180 ALA A N 1
ATOM 1434 C CA . ALA A 1 180 ? 9.174 6.258 2.020 1.00 98.00 180 ALA A CA 1
ATOM 1435 C C . ALA A 1 180 ? 8.605 5.249 3.031 1.00 98.00 180 ALA A C 1
ATOM 1437 O O . ALA A 1 180 ? 7.910 5.646 3.964 1.00 98.00 180 ALA A O 1
ATOM 1438 N N . THR A 1 181 ? 8.930 3.959 2.871 1.00 97.81 181 THR A N 1
ATOM 1439 C CA . THR A 1 181 ? 8.485 2.906 3.795 1.00 97.81 181 THR A CA 1
ATOM 1440 C C . THR A 1 181 ? 9.069 3.124 5.183 1.00 97.81 181 THR A C 1
ATOM 1442 O O . THR A 1 181 ? 8.306 3.182 6.136 1.00 97.81 181 THR A O 1
ATOM 1445 N N . PHE A 1 182 ? 10.387 3.317 5.303 1.00 97.50 182 PHE A N 1
ATOM 1446 C CA . PHE A 1 182 ? 11.036 3.602 6.587 1.00 97.50 182 PHE A CA 1
ATOM 1447 C C . PHE A 1 182 ? 10.365 4.770 7.310 1.00 97.50 182 PHE A C 1
ATOM 1449 O O . PHE A 1 182 ? 9.954 4.651 8.460 1.00 97.50 182 PHE A O 1
ATOM 1456 N N . SER A 1 183 ? 10.217 5.883 6.595 1.00 97.12 183 SER A N 1
ATOM 1457 C CA . SER A 1 183 ? 9.687 7.133 7.124 1.00 97.12 183 SER A CA 1
ATOM 1458 C C . SER A 1 183 ? 8.259 6.992 7.650 1.00 97.12 183 SER A C 1
ATOM 1460 O O . SER A 1 183 ? 7.986 7.295 8.812 1.00 97.12 183 SER A O 1
ATOM 1462 N N . MET A 1 184 ? 7.349 6.488 6.816 1.00 96.62 184 MET A N 1
ATOM 1463 C CA . MET A 1 184 ? 5.935 6.390 7.172 1.00 96.62 184 MET A CA 1
ATOM 1464 C C . MET A 1 184 ? 5.674 5.278 8.187 1.00 96.62 184 MET A C 1
ATOM 1466 O O . MET A 1 184 ? 4.804 5.431 9.034 1.00 96.62 184 MET A O 1
ATOM 1470 N N . VAL A 1 185 ? 6.424 4.175 8.144 1.00 94.19 185 VAL A N 1
ATOM 1471 C CA . VAL A 1 185 ? 6.267 3.074 9.106 1.00 94.19 185 VAL A CA 1
ATOM 1472 C C . VAL A 1 185 ? 6.795 3.480 10.472 1.00 94.19 185 VAL A C 1
ATOM 1474 O O . VAL A 1 185 ? 6.109 3.243 11.460 1.00 94.19 185 VAL A O 1
ATOM 1477 N N . TYR A 1 186 ? 7.948 4.154 10.540 1.00 91.94 186 TYR A N 1
ATOM 1478 C CA . TYR A 1 186 ? 8.435 4.746 11.787 1.00 91.94 186 TYR A CA 1
ATOM 1479 C C . TYR A 1 186 ? 7.404 5.717 12.372 1.00 91.94 186 TYR A C 1
ATOM 1481 O O . TYR A 1 186 ? 7.095 5.651 13.559 1.00 91.94 186 TYR A O 1
ATOM 1489 N N . LEU A 1 187 ? 6.810 6.568 11.527 1.00 92.38 187 LEU A N 1
ATOM 1490 C CA . LEU A 1 187 ? 5.757 7.483 11.953 1.00 92.38 187 LEU A CA 1
ATOM 1491 C C . LEU A 1 187 ? 4.511 6.745 12.466 1.00 92.38 187 LEU A C 1
ATOM 1493 O O . LEU A 1 187 ? 3.937 7.158 13.468 1.00 92.38 187 LEU A O 1
ATOM 1497 N N . VAL A 1 188 ? 4.113 5.642 11.828 1.00 90.75 188 VAL A N 1
ATOM 1498 C CA . VAL A 1 188 ? 3.026 4.778 12.314 1.00 90.75 188 VAL A CA 1
ATOM 1499 C C . VAL A 1 188 ? 3.353 4.212 13.698 1.00 90.75 188 VAL A C 1
ATOM 1501 O O . VAL A 1 188 ? 2.490 4.284 14.572 1.00 90.75 188 VAL A O 1
ATOM 1504 N N . MET A 1 189 ? 4.583 3.720 13.920 1.00 86.62 189 MET A N 1
ATOM 1505 C CA . MET A 1 189 ? 5.028 3.233 15.238 1.00 86.62 189 MET A CA 1
ATOM 1506 C C . MET A 1 189 ? 4.974 4.351 16.290 1.00 86.62 189 MET A C 1
ATOM 1508 O O . MET A 1 189 ? 4.450 4.154 17.381 1.00 86.62 189 MET A O 1
ATOM 1512 N N . TYR A 1 190 ? 5.462 5.545 15.943 1.00 86.19 190 TYR A N 1
ATOM 1513 C CA . TYR A 1 190 ? 5.472 6.707 16.834 1.00 86.19 190 TYR A CA 1
ATOM 1514 C C . TYR A 1 190 ? 4.057 7.170 17.209 1.00 86.19 190 TYR A C 1
ATOM 1516 O O . TYR A 1 190 ? 3.766 7.381 18.385 1.00 86.19 190 TYR A O 1
ATOM 1524 N N . ILE A 1 191 ? 3.167 7.318 16.216 1.00 85.62 191 ILE A N 1
ATOM 1525 C CA . ILE A 1 191 ? 1.761 7.678 16.448 1.00 85.62 191 ILE A CA 1
ATOM 1526 C C . ILE A 1 191 ? 1.120 6.639 17.364 1.00 85.62 191 ILE A C 1
ATOM 1528 O O . ILE A 1 191 ? 0.329 6.988 18.230 1.00 85.62 191 ILE A O 1
ATOM 1532 N N . GLU A 1 192 ? 1.459 5.366 17.207 1.00 82.25 192 GLU A N 1
ATOM 1533 C CA . GLU A 1 192 ? 0.850 4.351 18.043 1.00 82.25 192 GLU A CA 1
ATOM 1534 C C . GLU A 1 192 ? 1.167 4.523 19.529 1.00 82.25 192 GLU A C 1
ATOM 1536 O O . GLU A 1 192 ? 0.266 4.561 20.362 1.00 82.25 192 GLU A O 1
ATOM 1541 N N . GLU A 1 193 ? 2.443 4.692 19.849 1.00 78.88 193 GLU A N 1
ATOM 1542 C CA . GLU A 1 193 ? 2.898 4.758 21.233 1.00 78.88 193 GLU A CA 1
ATOM 1543 C C . GLU A 1 193 ? 2.574 6.105 21.903 1.00 78.88 193 GLU A C 1
ATOM 1545 O O . GLU A 1 193 ? 2.350 6.173 23.113 1.00 78.88 193 GLU A O 1
ATOM 1550 N N . ARG A 1 194 ? 2.577 7.203 21.137 1.00 78.88 194 ARG A N 1
ATOM 1551 C CA . ARG A 1 194 ? 2.680 8.563 21.696 1.00 78.88 194 ARG A CA 1
ATOM 1552 C C . ARG A 1 194 ? 1.527 9.493 21.332 1.00 78.88 194 ARG A C 1
ATOM 1554 O O . ARG A 1 194 ? 1.571 10.656 21.725 1.00 78.88 194 ARG A O 1
ATOM 1561 N N . PHE A 1 195 ? 0.521 9.063 20.574 1.00 81.62 195 PHE A N 1
ATOM 1562 C CA . PHE A 1 195 ? -0.526 9.984 20.117 1.00 81.62 195 PHE A CA 1
ATOM 1563 C C . PHE A 1 195 ? -1.356 10.562 21.271 1.00 81.62 195 PHE A C 1
ATOM 1565 O O . PHE A 1 195 ? -1.890 9.834 22.107 1.00 81.62 195 PHE A O 1
ATOM 1572 N N . VAL A 1 196 ? -1.478 11.892 21.294 1.00 76.44 196 VAL A N 1
ATOM 1573 C CA . VAL A 1 196 ? -2.072 12.631 22.419 1.00 76.44 196 VAL A CA 1
ATOM 1574 C C . VAL A 1 196 ? -3.601 12.483 22.518 1.00 76.44 196 VAL A C 1
ATOM 1576 O O . VAL A 1 196 ? -4.161 12.467 23.611 1.00 76.44 196 VAL A O 1
ATOM 1579 N N . PHE A 1 197 ? -4.303 12.346 21.387 1.00 71.25 197 PHE A N 1
ATOM 1580 C CA . PHE A 1 197 ? -5.769 12.281 21.353 1.00 71.25 197 PHE A CA 1
ATOM 1581 C C . PHE A 1 197 ? -6.266 10.835 21.451 1.00 71.25 197 PHE A C 1
ATOM 1583 O O . PHE A 1 197 ? -6.646 10.230 20.449 1.00 71.25 197 PHE A O 1
ATOM 1590 N N . LYS A 1 198 ? -6.292 10.290 22.672 1.00 69.12 198 LYS A N 1
ATOM 1591 C CA . LYS A 1 198 ? -6.750 8.913 22.944 1.00 69.12 198 LYS A CA 1
ATOM 1592 C C . LYS A 1 198 ? -8.275 8.733 22.932 1.00 69.12 198 LYS A C 1
ATOM 1594 O O . LYS A 1 198 ? -8.755 7.612 22.860 1.00 69.12 198 LYS A O 1
ATOM 1599 N N . SER A 1 199 ? -9.047 9.821 22.993 1.00 67.44 199 SER A N 1
ATOM 1600 C CA . SER A 1 199 ? -10.507 9.742 23.154 1.00 67.44 199 SER A CA 1
ATOM 1601 C C . SER A 1 199 ? -11.266 9.292 21.898 1.00 67.44 199 SER A C 1
ATOM 1603 O O . SER A 1 199 ? -12.390 8.821 22.029 1.00 67.44 199 SER A O 1
ATOM 1605 N N . SER A 1 200 ? -10.701 9.460 20.695 1.00 72.19 200 SER A N 1
ATOM 1606 C CA . SER A 1 200 ? -11.332 9.049 19.426 1.00 72.19 200 SER A CA 1
ATOM 1607 C C . SER A 1 200 ? -10.883 7.646 19.028 1.00 72.19 200 SER A C 1
ATOM 1609 O O . SER A 1 200 ? -9.687 7.350 19.037 1.00 72.19 200 SER A O 1
ATOM 1611 N N . LEU A 1 201 ? -11.834 6.800 18.618 1.00 71.12 201 LEU A N 1
ATOM 1612 C CA . LEU A 1 201 ? -11.547 5.424 18.208 1.00 71.12 201 LEU A CA 1
ATOM 1613 C C . LEU A 1 201 ? -10.842 5.363 16.846 1.00 71.12 201 LEU A C 1
ATOM 1615 O O . LEU A 1 201 ? -9.979 4.501 16.639 1.00 71.12 201 LEU A O 1
ATOM 1619 N N . TYR A 1 202 ? -11.194 6.259 15.913 1.00 82.38 202 TYR A N 1
ATOM 1620 C CA . TYR A 1 202 ? -10.746 6.169 14.517 1.00 82.38 202 TYR A CA 1
ATOM 1621 C C . TYR A 1 202 ? -9.691 7.194 14.110 1.00 82.38 202 TYR A C 1
ATOM 1623 O O . TYR A 1 202 ? -9.001 6.942 13.122 1.00 82.38 202 TYR A O 1
ATOM 1631 N N . LEU A 1 203 ? -9.504 8.314 14.817 1.00 86.00 203 LEU A N 1
ATOM 1632 C CA . LEU A 1 203 ? -8.570 9.365 14.380 1.00 86.00 203 LEU A CA 1
ATOM 1633 C C . LEU A 1 203 ? -7.135 8.844 14.240 1.00 86.00 203 LEU A C 1
ATOM 1635 O O . LEU A 1 203 ? -6.528 8.980 13.174 1.00 86.00 203 LEU A O 1
ATOM 1639 N N . ARG A 1 204 ? -6.616 8.191 15.289 1.00 84.56 204 ARG A N 1
ATOM 1640 C CA . ARG A 1 204 ? -5.269 7.597 15.296 1.00 84.56 204 ARG A CA 1
ATOM 1641 C C . ARG A 1 204 ? -5.089 6.625 14.125 1.00 84.56 204 ARG A C 1
ATOM 1643 O O . ARG A 1 204 ? -4.147 6.749 13.342 1.00 84.56 204 ARG A O 1
ATOM 1650 N N . ARG A 1 205 ? -6.062 5.726 13.953 1.00 85.56 205 ARG A N 1
ATOM 1651 C CA . ARG A 1 205 ? -6.075 4.685 12.912 1.00 85.56 205 ARG A CA 1
ATOM 1652 C C . ARG A 1 205 ? -6.159 5.277 11.506 1.00 85.56 205 ARG A C 1
ATOM 1654 O O . ARG A 1 205 ? -5.508 4.790 10.588 1.00 85.56 205 ARG A O 1
ATOM 1661 N N . THR A 1 206 ? -6.930 6.347 11.338 1.00 88.75 206 THR A N 1
ATOM 1662 C CA . THR A 1 206 ? -7.083 7.058 10.062 1.00 88.75 206 THR A CA 1
ATOM 1663 C C . THR A 1 206 ? -5.762 7.698 9.643 1.00 88.75 206 THR A C 1
ATOM 1665 O O . THR A 1 206 ? -5.341 7.538 8.498 1.00 88.75 206 THR A O 1
ATOM 1668 N N . LEU A 1 207 ? -5.060 8.361 10.568 1.00 90.81 207 LEU A N 1
ATOM 1669 C CA . LEU A 1 207 ? -3.742 8.948 10.300 1.00 90.81 207 LEU A CA 1
ATOM 1670 C C . LEU A 1 207 ? -2.718 7.880 9.893 1.00 90.81 207 LEU A C 1
ATOM 1672 O O . LEU A 1 207 ? -2.023 8.038 8.887 1.00 90.81 207 LEU A O 1
ATOM 1676 N N . GLN A 1 208 ? -2.668 6.767 10.626 1.00 90.62 208 GLN A N 1
ATOM 1677 C CA . GLN A 1 208 ? -1.778 5.644 10.320 1.00 90.62 208 GLN A CA 1
ATOM 1678 C C . GLN A 1 208 ? -2.104 5.016 8.957 1.00 90.62 208 GLN A C 1
ATOM 1680 O O . GLN A 1 208 ? -1.202 4.757 8.158 1.00 90.62 208 GLN A O 1
ATOM 1685 N N . PHE A 1 209 ? -3.390 4.843 8.646 1.00 91.31 209 PHE A N 1
ATOM 1686 C CA . PHE A 1 209 ? -3.846 4.346 7.350 1.00 91.31 209 PHE A CA 1
ATOM 1687 C C . PHE A 1 209 ? -3.374 5.241 6.193 1.00 91.31 209 PHE A C 1
ATOM 1689 O O . PHE A 1 209 ? -2.836 4.733 5.208 1.00 91.31 209 PHE A O 1
ATOM 1696 N N . PHE A 1 210 ? -3.503 6.567 6.311 1.00 94.19 210 PHE A N 1
ATOM 1697 C CA . PHE A 1 210 ? -3.027 7.486 5.271 1.00 94.19 210 PHE A CA 1
ATOM 1698 C C . PHE A 1 210 ? -1.500 7.469 5.116 1.00 94.19 210 PHE A C 1
ATOM 1700 O O . PHE A 1 210 ? -1.015 7.557 3.988 1.00 94.19 210 PHE A O 1
ATOM 1707 N N . CYS A 1 211 ? -0.738 7.274 6.198 1.00 95.12 211 CYS A N 1
ATOM 1708 C CA . CYS A 1 211 ? 0.715 7.081 6.114 1.00 95.12 211 CYS A CA 1
ATOM 1709 C C . CYS A 1 211 ? 1.066 5.852 5.256 1.00 95.12 211 CYS A C 1
ATOM 1711 O O . CYS A 1 211 ? 1.907 5.932 4.360 1.00 95.12 211 CYS A O 1
ATOM 1713 N N . LEU A 1 212 ? 0.377 4.725 5.463 1.00 94.12 212 LEU A N 1
ATOM 1714 C CA . LEU A 1 212 ? 0.579 3.512 4.662 1.00 94.12 212 LEU A CA 1
ATOM 1715 C C . LEU A 1 212 ? 0.087 3.676 3.213 1.00 94.12 212 LEU A C 1
ATOM 1717 O O . LEU A 1 212 ? 0.717 3.162 2.285 1.00 94.12 212 LEU A O 1
ATOM 1721 N N . LEU A 1 213 ? -0.986 4.440 2.987 1.00 94.19 213 LEU A N 1
ATOM 1722 C CA . LEU A 1 213 ? -1.471 4.757 1.641 1.00 94.19 213 LEU A CA 1
ATOM 1723 C C . LEU A 1 213 ? -0.451 5.591 0.846 1.00 94.19 213 LEU A C 1
ATOM 1725 O O . LEU A 1 213 ? -0.283 5.369 -0.354 1.00 94.19 213 LEU A O 1
ATOM 1729 N N . LEU A 1 214 ? 0.287 6.496 1.501 1.00 95.12 214 LEU A N 1
ATOM 1730 C CA . LEU A 1 214 ? 1.388 7.237 0.873 1.00 95.12 214 LEU A CA 1
ATOM 1731 C C . LEU A 1 214 ? 2.530 6.306 0.443 1.00 95.12 214 LEU A C 1
ATOM 1733 O O . LEU A 1 214 ? 3.043 6.449 -0.669 1.00 95.12 214 LEU A O 1
ATOM 1737 N N . VAL A 1 215 ? 2.896 5.316 1.267 1.00 96.31 215 VAL A N 1
ATOM 1738 C CA . VAL A 1 215 ? 3.890 4.293 0.882 1.00 96.31 215 VAL A CA 1
ATOM 1739 C C . VAL A 1 215 ? 3.424 3.539 -0.360 1.00 96.31 215 VAL A C 1
ATOM 1741 O O . VAL A 1 215 ? 4.193 3.376 -1.314 1.00 96.31 215 VAL A O 1
ATOM 1744 N N . LEU A 1 216 ? 2.154 3.129 -0.377 1.00 94.75 216 LEU A N 1
ATOM 1745 C CA . LEU A 1 216 ? 1.549 2.435 -1.509 1.00 94.75 216 LEU A CA 1
ATOM 1746 C C . LEU A 1 216 ? 1.605 3.289 -2.782 1.00 94.75 216 LEU A C 1
ATOM 1748 O O . LEU A 1 216 ? 2.005 2.793 -3.836 1.00 94.75 216 LEU A O 1
ATOM 1752 N N . PHE A 1 217 ? 1.284 4.581 -2.682 1.00 94.69 217 PHE A N 1
ATOM 1753 C CA . PHE A 1 217 ? 1.360 5.522 -3.799 1.00 94.69 217 PHE A CA 1
ATOM 1754 C C . PHE A 1 217 ? 2.768 5.660 -4.371 1.00 94.69 217 PHE A C 1
ATOM 1756 O O . PHE A 1 217 ? 2.944 5.580 -5.591 1.00 94.69 217 PHE A O 1
ATOM 1763 N N . VAL A 1 218 ? 3.781 5.810 -3.514 1.00 95.56 218 VAL A N 1
ATOM 1764 C CA . VAL A 1 218 ? 5.178 5.890 -3.960 1.00 95.56 218 VAL A CA 1
ATOM 1765 C C . VAL A 1 218 ? 5.585 4.603 -4.674 1.00 95.56 218 VAL A C 1
ATOM 1767 O O . VAL A 1 218 ? 6.169 4.659 -5.758 1.00 95.56 218 VAL A O 1
ATOM 1770 N N . CYS A 1 219 ? 5.247 3.444 -4.106 1.00 94.56 219 CYS A N 1
ATOM 1771 C CA . CYS A 1 219 ? 5.594 2.145 -4.676 1.00 94.56 219 CYS A CA 1
ATOM 1772 C C . CYS A 1 219 ? 4.945 1.923 -6.046 1.00 94.56 219 CYS A C 1
ATOM 1774 O O . CYS A 1 219 ? 5.648 1.587 -7.000 1.00 94.56 219 CYS A O 1
ATOM 1776 N N . TYR A 1 220 ? 3.644 2.189 -6.186 1.00 91.75 220 TYR A N 1
ATOM 1777 C CA . TYR A 1 220 ? 2.966 2.063 -7.479 1.00 91.75 220 TYR A CA 1
ATOM 1778 C C . TYR A 1 220 ? 3.473 3.062 -8.509 1.00 91.75 220 TYR A C 1
ATOM 1780 O O . TYR A 1 220 ? 3.717 2.673 -9.648 1.00 91.75 220 TYR A O 1
ATOM 1788 N N . SER A 1 221 ? 3.730 4.311 -8.120 1.00 92.50 221 SER A N 1
ATOM 1789 C CA . SER A 1 221 ? 4.297 5.303 -9.041 1.00 92.50 221 SER A CA 1
ATOM 1790 C C . SER A 1 221 ? 5.613 4.807 -9.658 1.00 92.50 221 SER A C 1
ATOM 1792 O O . SER A 1 221 ? 5.835 4.956 -10.854 1.00 92.50 221 SER A O 1
ATOM 1794 N N . ARG A 1 222 ? 6.480 4.132 -8.882 1.00 91.75 222 ARG A N 1
ATOM 1795 C CA . ARG A 1 222 ? 7.732 3.535 -9.401 1.00 91.75 222 ARG A CA 1
ATOM 1796 C C . ARG A 1 222 ? 7.520 2.397 -10.388 1.00 91.75 222 ARG A C 1
ATOM 1798 O O . ARG A 1 222 ? 8.324 2.253 -11.310 1.00 91.75 222 ARG A O 1
ATOM 1805 N N . HIS A 1 223 ? 6.477 1.606 -10.187 1.00 90.88 223 HIS A N 1
ATOM 1806 C CA . HIS A 1 223 ? 6.119 0.542 -11.111 1.00 90.88 223 HIS A CA 1
ATOM 1807 C C . HIS A 1 223 ? 5.593 1.118 -12.438 1.00 90.88 223 HIS A C 1
ATOM 1809 O O . HIS A 1 223 ? 6.058 0.731 -13.510 1.00 90.88 223 HIS A O 1
ATOM 1815 N N . LEU A 1 224 ? 4.697 2.105 -12.361 1.00 88.88 224 LEU A N 1
ATOM 1816 C CA . LEU A 1 224 ? 4.018 2.714 -13.512 1.00 88.88 224 LEU A CA 1
ATOM 1817 C C . LEU A 1 224 ? 4.925 3.587 -14.380 1.00 88.88 224 LEU A C 1
ATOM 1819 O O . LEU A 1 224 ? 4.758 3.633 -15.600 1.00 88.88 224 LEU A O 1
ATOM 1823 N N . ASP A 1 225 ? 5.911 4.242 -13.765 1.00 88.94 225 ASP A N 1
ATOM 1824 C CA . ASP A 1 225 ? 6.941 5.010 -14.470 1.00 88.94 225 ASP A CA 1
ATOM 1825 C C . ASP A 1 225 ? 7.922 4.097 -15.248 1.00 88.94 225 ASP A C 1
ATOM 1827 O O . ASP A 1 225 ? 8.856 4.589 -15.883 1.00 88.94 225 ASP A O 1
ATOM 1831 N N . HIS A 1 226 ? 7.761 2.764 -15.181 1.00 88.56 226 HIS A N 1
ATOM 1832 C CA . HIS A 1 226 ? 8.706 1.764 -15.703 1.00 88.56 226 HIS A CA 1
ATOM 1833 C C . HIS A 1 226 ? 10.142 1.988 -15.196 1.00 88.56 226 HIS A C 1
ATOM 1835 O O . HIS A 1 226 ? 11.129 1.660 -15.857 1.00 88.56 226 HIS A O 1
ATOM 1841 N N . ALA A 1 227 ? 10.255 2.568 -13.998 1.00 87.25 227 ALA A N 1
ATOM 1842 C CA . ALA A 1 227 ? 11.523 2.939 -13.392 1.00 87.25 227 ALA A CA 1
ATOM 1843 C C . ALA A 1 227 ? 12.140 1.783 -12.597 1.00 87.25 227 ALA A C 1
ATOM 1845 O O . ALA A 1 227 ? 13.352 1.785 -12.375 1.00 87.25 227 ALA A O 1
ATOM 1846 N N . ARG A 1 228 ? 11.315 0.838 -12.116 1.00 93.44 228 ARG A N 1
ATOM 1847 C CA . ARG A 1 228 ? 11.723 -0.264 -11.231 1.00 93.44 228 ARG A CA 1
ATOM 1848 C C . ARG A 1 228 ? 10.945 -1.540 -11.518 1.00 93.44 228 ARG A C 1
ATOM 1850 O O . ARG A 1 228 ? 9.750 -1.494 -11.807 1.00 93.44 228 ARG A O 1
ATOM 1857 N N . HIS A 1 229 ? 11.612 -2.681 -11.355 1.00 93.69 229 HIS A N 1
ATOM 1858 C CA . HIS A 1 229 ? 10.938 -3.979 -11.337 1.00 93.69 229 HIS A CA 1
ATOM 1859 C C . HIS A 1 229 ? 10.122 -4.140 -10.043 1.00 93.69 229 HIS A C 1
ATOM 1861 O O . HIS A 1 229 ? 10.553 -3.641 -8.998 1.00 93.69 229 HIS A O 1
ATOM 1867 N N . PRO A 1 230 ? 9.005 -4.892 -10.049 1.00 92.69 230 PRO A N 1
ATOM 1868 C CA . PRO A 1 230 ? 8.240 -5.184 -8.832 1.00 92.69 230 PRO A CA 1
ATOM 1869 C C . PRO A 1 230 ? 9.095 -5.782 -7.707 1.00 92.69 230 PRO A C 1
ATOM 1871 O O . PRO A 1 230 ? 8.971 -5.380 -6.553 1.00 92.69 230 PRO A O 1
ATOM 1874 N N . SER A 1 231 ? 10.040 -6.669 -8.043 1.00 94.69 231 SER A N 1
ATOM 1875 C CA . SER A 1 231 ? 10.975 -7.249 -7.068 1.00 94.69 231 SER A CA 1
ATOM 1876 C C . SER A 1 231 ? 11.831 -6.195 -6.362 1.00 94.69 231 SER A C 1
ATOM 1878 O O . SER A 1 231 ? 12.128 -6.322 -5.179 1.00 94.69 231 SER A O 1
ATOM 1880 N N . ASP A 1 232 ? 12.227 -5.140 -7.078 1.00 96.12 232 ASP A N 1
ATOM 1881 C CA . ASP A 1 232 ? 13.102 -4.095 -6.540 1.00 96.12 232 ASP A CA 1
ATOM 1882 C C . ASP A 1 232 ? 12.337 -3.214 -5.543 1.00 96.12 232 ASP A C 1
ATOM 1884 O O . ASP A 1 232 ? 12.913 -2.725 -4.569 1.00 96.12 232 ASP A O 1
ATOM 1888 N N . ILE A 1 233 ? 11.035 -3.027 -5.786 1.00 96.31 233 ILE A N 1
ATOM 1889 C CA . ILE A 1 233 ? 10.102 -2.323 -4.903 1.00 96.31 233 ILE A CA 1
ATOM 1890 C C . ILE A 1 233 ? 9.873 -3.134 -3.628 1.00 96.31 233 ILE A C 1
ATOM 1892 O O . ILE A 1 233 ? 10.014 -2.577 -2.544 1.00 96.31 233 ILE A O 1
ATOM 1896 N N . VAL A 1 234 ? 9.593 -4.436 -3.744 1.00 95.81 234 VAL A N 1
ATOM 1897 C CA . VAL A 1 234 ? 9.360 -5.326 -2.591 1.00 95.81 234 VAL A CA 1
ATOM 1898 C C . VAL A 1 234 ? 10.575 -5.375 -1.665 1.00 95.81 234 VAL A C 1
ATOM 1900 O O . VAL A 1 234 ? 10.425 -5.204 -0.458 1.00 95.81 234 VAL A O 1
ATOM 1903 N N . ILE A 1 235 ? 11.787 -5.528 -2.210 1.00 96.81 235 ILE A N 1
ATOM 1904 C CA . ILE A 1 235 ? 13.013 -5.482 -1.396 1.00 96.81 235 ILE A CA 1
ATOM 1905 C C . ILE A 1 235 ? 13.221 -4.094 -0.782 1.00 96.81 235 ILE A C 1
ATOM 1907 O O . ILE A 1 235 ? 13.627 -3.994 0.373 1.00 96.81 235 ILE A O 1
ATOM 1911 N N . GLY A 1 236 ? 12.893 -3.023 -1.511 1.00 97.00 236 GLY A N 1
ATOM 1912 C CA . GLY A 1 236 ? 12.893 -1.669 -0.958 1.00 97.00 236 GLY A CA 1
ATOM 1913 C C . GLY A 1 236 ? 11.970 -1.540 0.258 1.00 97.00 236 GLY A C 1
ATOM 1914 O O . GLY A 1 236 ? 12.413 -1.071 1.302 1.00 97.00 236 GLY A O 1
ATOM 1915 N N . ILE A 1 237 ? 10.722 -2.010 0.155 1.00 96.81 237 ILE A N 1
ATOM 1916 C CA . ILE A 1 237 ? 9.764 -2.048 1.273 1.00 96.81 237 ILE A CA 1
ATOM 1917 C C . ILE A 1 237 ? 10.359 -2.836 2.446 1.00 96.81 237 ILE A C 1
ATOM 1919 O O . ILE A 1 237 ? 10.390 -2.324 3.560 1.00 96.81 237 ILE A O 1
ATOM 1923 N N . GLY A 1 238 ? 10.898 -4.034 2.200 1.00 96.44 238 GLY A N 1
ATOM 1924 C CA . GLY A 1 238 ? 11.515 -4.864 3.240 1.00 96.44 238 GLY A CA 1
ATOM 1925 C C . GLY A 1 238 ? 12.652 -4.158 3.988 1.00 96.44 238 GLY A C 1
ATOM 1926 O O . GLY A 1 238 ? 12.669 -4.163 5.217 1.00 96.44 238 GLY A O 1
ATOM 1927 N N . LEU A 1 239 ? 13.557 -3.487 3.266 1.00 97.06 239 LEU A N 1
ATOM 1928 C CA . LEU A 1 239 ? 14.640 -2.698 3.866 1.00 97.06 239 LEU A CA 1
ATOM 1929 C C . LEU A 1 239 ? 14.108 -1.533 4.709 1.00 97.06 239 LEU A C 1
ATOM 1931 O O . LEU A 1 239 ? 14.605 -1.293 5.807 1.00 97.06 239 LEU A O 1
ATOM 1935 N N . GLY A 1 240 ? 13.091 -0.826 4.212 1.00 97.31 240 GLY A N 1
ATOM 1936 C CA . GLY A 1 240 ? 12.473 0.278 4.942 1.00 97.31 240 GLY A CA 1
ATOM 1937 C C . GLY A 1 240 ? 11.782 -0.180 6.229 1.00 97.31 240 GLY A C 1
ATOM 1938 O O . GLY A 1 240 ? 11.998 0.419 7.280 1.00 97.31 240 GLY A O 1
ATOM 1939 N N . MET A 1 241 ? 11.014 -1.274 6.164 1.00 94.44 241 MET A N 1
ATOM 1940 C CA . MET A 1 241 ? 10.358 -1.890 7.325 1.00 94.44 241 MET A CA 1
ATOM 1941 C C . MET A 1 241 ? 11.376 -2.330 8.380 1.00 94.44 241 MET A C 1
ATOM 1943 O O . MET A 1 241 ? 11.229 -1.994 9.553 1.00 94.44 241 MET A O 1
ATOM 1947 N N . ALA A 1 242 ? 12.419 -3.056 7.962 1.00 94.44 242 ALA A N 1
ATOM 1948 C CA . ALA A 1 242 ? 13.465 -3.536 8.859 1.00 94.44 242 ALA A CA 1
ATOM 1949 C C . ALA A 1 242 ? 14.206 -2.372 9.528 1.00 94.44 242 ALA A C 1
ATOM 1951 O O . ALA A 1 242 ? 14.413 -2.394 10.739 1.00 94.44 242 ALA A O 1
ATOM 1952 N N . GLY A 1 243 ? 14.546 -1.330 8.762 1.00 94.25 243 GLY A N 1
ATOM 1953 C CA . GLY A 1 243 ? 15.165 -0.123 9.301 1.00 94.25 243 GLY A CA 1
ATOM 1954 C C . GLY A 1 243 ? 14.287 0.558 10.350 1.00 94.25 243 GLY A C 1
ATOM 1955 O O . GLY A 1 243 ? 14.763 0.835 11.445 1.00 94.25 243 GLY A O 1
ATOM 1956 N N . ALA A 1 244 ? 13.002 0.780 10.052 1.00 92.94 244 ALA A N 1
ATOM 1957 C CA . ALA A 1 244 ? 12.084 1.455 10.972 1.00 92.94 244 ALA A CA 1
ATOM 1958 C C . ALA A 1 244 ? 11.909 0.673 12.280 1.00 92.94 244 ALA A C 1
ATOM 1960 O O . ALA A 1 244 ? 11.961 1.259 13.361 1.00 92.94 244 ALA A O 1
ATOM 1961 N N . TYR A 1 245 ? 11.762 -0.651 12.178 1.00 89.50 245 TYR A N 1
ATOM 1962 C CA . TYR A 1 245 ? 11.659 -1.536 13.335 1.00 89.50 245 TYR A CA 1
ATOM 1963 C C . TYR A 1 245 ? 12.922 -1.501 14.203 1.00 89.50 245 TYR A C 1
ATOM 1965 O O . TYR A 1 245 ? 12.823 -1.337 15.416 1.00 89.50 245 TYR A O 1
ATOM 1973 N N . LEU A 1 246 ? 14.109 -1.605 13.594 1.00 90.31 246 LEU A N 1
ATOM 1974 C CA . LEU A 1 246 ? 15.377 -1.533 14.324 1.00 90.31 246 LEU A CA 1
ATOM 1975 C C . LEU A 1 246 ? 15.522 -0.191 15.048 1.00 90.31 246 LEU A C 1
ATOM 1977 O O . LEU A 1 246 ? 15.862 -0.175 16.229 1.00 90.31 246 LEU A O 1
ATOM 1981 N N . THR A 1 247 ? 15.217 0.925 14.381 1.00 88.44 247 THR A N 1
ATOM 1982 C CA . THR A 1 247 ? 15.263 2.256 15.001 1.00 88.44 247 THR A CA 1
ATOM 1983 C C . THR A 1 247 ? 14.324 2.352 16.202 1.00 88.44 247 THR A C 1
ATOM 1985 O O . THR A 1 247 ? 14.749 2.805 17.263 1.00 88.44 247 THR A O 1
ATOM 1988 N N . ALA A 1 248 ? 13.076 1.894 16.069 1.00 84.44 248 ALA A N 1
ATOM 1989 C CA . ALA A 1 248 ? 12.108 1.908 17.165 1.00 84.44 248 ALA A CA 1
ATOM 1990 C C . ALA A 1 248 ? 12.545 1.009 18.337 1.00 84.44 248 ALA A C 1
ATOM 1992 O O . ALA A 1 248 ? 12.473 1.424 19.492 1.00 84.44 248 ALA A O 1
ATOM 1993 N N . TYR A 1 249 ? 13.065 -0.187 18.045 1.00 82.69 249 TYR A N 1
ATOM 1994 C CA . TYR A 1 249 ? 13.575 -1.123 19.050 1.00 82.69 249 TYR A CA 1
ATOM 1995 C C . TYR A 1 249 ? 14.760 -0.554 19.842 1.00 82.69 249 TYR A C 1
ATOM 1997 O O . TYR A 1 249 ? 14.827 -0.691 21.064 1.00 82.69 249 TYR A O 1
ATOM 2005 N N . PHE A 1 250 ? 15.709 0.102 19.171 1.00 77.19 250 PHE A N 1
ATOM 2006 C CA . PHE A 1 250 ? 16.824 0.730 19.875 1.00 77.19 250 PHE A CA 1
ATOM 2007 C C . PHE A 1 250 ? 16.362 1.942 20.691 1.00 77.19 250 PHE A C 1
ATOM 2009 O O . PHE A 1 250 ? 16.800 2.095 21.831 1.00 77.19 250 PHE A O 1
ATOM 2016 N N . LEU A 1 251 ? 15.450 2.763 20.159 1.00 75.06 251 LEU A N 1
ATOM 2017 C CA . LEU A 1 251 ? 14.920 3.928 20.869 1.00 75.06 251 LEU A CA 1
ATOM 2018 C C . LEU A 1 251 ? 14.169 3.538 22.152 1.00 75.06 251 LEU A C 1
ATOM 2020 O O . LEU A 1 251 ? 14.376 4.169 23.189 1.00 75.06 251 LEU A O 1
ATOM 2024 N N . SER A 1 252 ? 13.353 2.480 22.112 1.00 69.19 252 SER A N 1
ATOM 2025 C CA . SER A 1 252 ? 12.640 1.995 23.300 1.00 69.19 252 SER A CA 1
ATOM 2026 C C . SER A 1 252 ? 13.613 1.529 24.385 1.00 69.19 252 SER A C 1
ATOM 2028 O O . SER A 1 252 ? 13.488 1.933 25.539 1.00 69.19 252 SER A O 1
ATOM 2030 N N . LYS A 1 253 ? 14.668 0.792 24.012 1.00 64.44 253 LYS A N 1
ATOM 2031 C CA . LYS A 1 253 ? 15.711 0.349 24.949 1.00 64.44 253 LYS A CA 1
ATOM 2032 C C . LYS A 1 253 ? 16.476 1.514 25.587 1.00 64.44 253 LYS A C 1
ATOM 2034 O O . LYS A 1 253 ? 16.803 1.440 26.770 1.00 64.44 253 LYS A O 1
ATOM 2039 N N . PHE A 1 254 ? 16.749 2.584 24.836 1.00 57.00 254 PHE A N 1
ATOM 2040 C CA . PHE A 1 254 ? 17.388 3.792 25.376 1.00 57.00 254 PHE A CA 1
ATOM 2041 C C . PHE A 1 254 ? 16.494 4.532 26.375 1.00 57.00 254 PHE A C 1
ATOM 2043 O O . PHE A 1 254 ? 16.998 5.043 27.374 1.00 57.00 254 PHE A O 1
ATOM 2050 N N . ASN A 1 255 ? 15.183 4.569 26.135 1.00 55.94 255 ASN A N 1
ATOM 2051 C CA . ASN A 1 255 ? 14.231 5.205 27.046 1.00 55.94 255 ASN A CA 1
ATOM 2052 C C . ASN A 1 255 ? 13.980 4.383 28.324 1.00 55.94 255 ASN A C 1
ATOM 2054 O O . ASN A 1 255 ? 13.613 4.965 29.341 1.00 55.94 255 ASN A O 1
ATOM 2058 N N . SER A 1 256 ? 14.203 3.064 28.299 1.00 47.94 256 SER A N 1
ATOM 2059 C CA . SER A 1 256 ? 14.066 2.177 29.467 1.00 47.94 256 SER A CA 1
ATOM 2060 C C . SER A 1 256 ? 15.317 2.078 30.353 1.00 47.94 256 SER A C 1
ATOM 2062 O O . SER A 1 256 ? 15.268 1.413 31.385 1.00 47.94 256 SER A O 1
ATOM 2064 N N . ALA A 1 257 ? 16.446 2.694 29.984 1.00 29.36 257 ALA A N 1
ATOM 2065 C CA . ALA A 1 257 ? 17.642 2.678 30.825 1.00 29.36 257 ALA A CA 1
ATOM 2066 C C . ALA A 1 257 ? 17.430 3.583 32.060 1.00 29.36 257 ALA A C 1
ATOM 2068 O O . ALA A 1 257 ? 17.186 4.781 31.890 1.00 29.36 257 ALA A O 1
ATOM 2069 N N . PRO A 1 258 ? 17.511 3.057 33.298 1.00 32.47 258 PRO A N 1
ATOM 2070 C CA . PRO A 1 258 ? 17.276 3.855 34.491 1.00 32.47 258 PRO A CA 1
ATOM 2071 C C . PRO A 1 258 ? 18.362 4.924 34.622 1.00 32.47 258 PRO A C 1
ATOM 2073 O O . PRO A 1 258 ? 19.553 4.622 34.712 1.00 32.47 258 PRO A O 1
ATOM 2076 N N . ILE A 1 259 ? 17.941 6.189 34.662 1.00 35.22 259 ILE A N 1
ATOM 2077 C CA . ILE A 1 259 ? 18.787 7.277 35.145 1.00 35.22 259 ILE A CA 1
ATOM 2078 C C . ILE A 1 259 ? 19.002 6.997 36.632 1.00 35.22 259 ILE A C 1
ATOM 2080 O O . ILE A 1 259 ? 18.097 7.142 37.450 1.00 35.22 259 ILE A O 1
ATOM 2084 N N . SER A 1 260 ? 20.201 6.534 36.967 1.00 32.47 260 SER A N 1
ATOM 2085 C CA . SER A 1 260 ? 20.679 6.438 38.339 1.00 32.47 260 SER A CA 1
ATOM 2086 C C . SER A 1 260 ? 20.699 7.838 38.963 1.00 32.47 260 SER A C 1
ATOM 2088 O O . SER A 1 260 ? 21.697 8.550 38.876 1.00 32.47 260 SER A O 1
ATOM 2090 N N . SER A 1 261 ? 19.623 8.211 39.647 1.00 29.45 261 SER A N 1
ATOM 2091 C CA . SER A 1 261 ? 19.665 9.190 40.729 1.00 29.45 261 SER A CA 1
ATOM 2092 C C . SER A 1 261 ? 18.845 8.644 41.890 1.00 29.45 261 SER A C 1
ATOM 2094 O O . SER A 1 261 ? 17.624 8.526 41.810 1.00 29.45 261 SER A O 1
ATOM 2096 N N . LYS A 1 262 ? 19.544 8.266 42.963 1.00 33.81 262 LYS A N 1
ATOM 2097 C CA . LYS A 1 262 ? 18.952 7.912 44.252 1.00 33.81 262 LYS A CA 1
ATOM 2098 C C . LYS A 1 262 ? 18.069 9.062 44.736 1.00 33.81 262 LYS A C 1
ATOM 2100 O O . LYS A 1 262 ? 18.599 10.082 45.166 1.00 33.81 262 LYS A O 1
ATOM 2105 N N . THR A 1 263 ? 16.757 8.877 44.744 1.00 27.75 263 THR A N 1
ATOM 2106 C CA . THR A 1 263 ? 15.895 9.410 45.805 1.00 27.75 263 THR A CA 1
ATOM 2107 C C . THR A 1 263 ? 14.614 8.588 45.838 1.00 27.75 263 THR A C 1
ATOM 2109 O O . THR A 1 263 ? 13.854 8.555 44.874 1.00 27.75 263 THR A O 1
ATOM 2112 N N . GLU A 1 264 ? 14.418 7.866 46.939 1.00 32.56 264 GLU A N 1
ATOM 2113 C CA . GLU A 1 264 ? 13.150 7.235 47.284 1.00 32.56 264 GLU A CA 1
ATOM 2114 C C . GLU A 1 264 ? 12.059 8.308 47.360 1.00 32.56 264 GLU A C 1
ATOM 2116 O O . GLU A 1 264 ? 12.235 9.319 48.038 1.00 32.56 264 GLU A O 1
ATOM 2121 N N . THR A 1 265 ? 10.942 8.102 46.662 1.00 26.83 265 THR A N 1
ATOM 2122 C CA . THR A 1 265 ? 9.580 8.224 47.213 1.00 26.83 265 THR A CA 1
ATOM 2123 C C . THR A 1 265 ? 8.537 7.855 46.151 1.00 26.83 265 THR A C 1
ATOM 2125 O O . THR A 1 265 ? 8.443 8.463 45.091 1.00 26.83 265 THR A O 1
ATOM 2128 N N . ASN A 1 266 ? 7.734 6.856 46.518 1.00 23.09 266 ASN A N 1
ATOM 2129 C CA . ASN A 1 266 ? 6.396 6.504 46.040 1.00 23.09 266 ASN A CA 1
ATOM 2130 C C . ASN A 1 266 ? 6.266 5.951 44.612 1.00 23.09 266 ASN A C 1
ATOM 2132 O O . ASN A 1 266 ? 6.120 6.655 43.615 1.00 23.09 266 ASN A O 1
ATOM 2136 N N . ALA A 1 267 ? 6.253 4.618 44.594 1.00 27.06 267 ALA A N 1
ATOM 2137 C CA . ALA A 1 267 ? 5.896 3.738 43.501 1.00 27.06 267 ALA A CA 1
ATOM 2138 C C . ALA A 1 267 ? 4.577 4.136 42.816 1.00 27.06 267 ALA A C 1
ATOM 2140 O O . ALA A 1 267 ? 3.505 4.064 43.410 1.00 27.06 267 ALA A O 1
ATOM 2141 N N . TRP A 1 268 ? 4.670 4.460 41.527 1.00 22.89 268 TRP A N 1
ATOM 2142 C CA . TRP A 1 268 ? 3.663 4.063 40.550 1.00 22.89 268 TRP A CA 1
ATOM 2143 C C . TRP A 1 268 ? 4.224 2.840 39.835 1.00 22.89 268 TRP A C 1
ATOM 2145 O O . TRP A 1 268 ? 5.203 2.937 39.090 1.00 22.89 268 TRP A O 1
ATOM 2155 N N . SER A 1 269 ? 3.643 1.681 40.135 1.00 22.31 269 SER A N 1
ATOM 2156 C CA . SER A 1 269 ? 3.923 0.418 39.464 1.00 22.31 269 SER A CA 1
ATOM 2157 C C . SER A 1 269 ? 3.666 0.575 37.965 1.00 22.31 269 SER A C 1
ATOM 2159 O O . SER A 1 269 ? 2.539 0.629 37.484 1.00 22.31 269 SER A O 1
ATOM 2161 N N . THR A 1 270 ? 4.748 0.651 37.199 1.00 26.36 270 THR A N 1
ATOM 2162 C CA . THR A 1 270 ? 4.724 0.328 35.773 1.00 26.36 270 THR A CA 1
ATOM 2163 C C . THR A 1 270 ? 5.302 -1.067 35.622 1.00 26.36 270 THR A C 1
ATOM 2165 O O . THR A 1 270 ? 6.378 -1.262 35.064 1.00 26.36 270 THR A O 1
ATOM 2168 N N . ASP A 1 271 ? 4.564 -2.055 36.134 1.00 22.02 271 ASP A N 1
ATOM 2169 C CA . ASP A 1 271 ? 4.765 -3.447 35.747 1.00 22.02 271 ASP A CA 1
ATOM 2170 C C . ASP A 1 271 ? 4.280 -3.605 34.305 1.00 22.02 271 ASP A C 1
ATOM 2172 O O . ASP A 1 271 ? 3.145 -3.979 34.001 1.00 22.02 271 ASP A O 1
ATOM 2176 N N . PHE A 1 272 ? 5.170 -3.262 33.377 1.00 28.42 272 PHE A N 1
ATOM 2177 C CA . PHE A 1 272 ? 5.057 -3.631 31.979 1.00 28.42 272 PHE A CA 1
ATOM 2178 C C . PHE A 1 272 ? 5.323 -5.137 31.897 1.00 28.42 272 PHE A C 1
ATOM 2180 O O . PHE A 1 272 ? 6.451 -5.577 31.690 1.00 28.42 272 PHE A O 1
ATOM 2187 N N . ASN A 1 273 ? 4.286 -5.940 32.144 1.00 21.83 273 ASN A N 1
ATOM 2188 C CA . ASN A 1 273 ? 4.381 -7.394 32.121 1.00 21.83 273 ASN A CA 1
ATOM 2189 C C . ASN A 1 273 ? 4.679 -7.882 30.690 1.00 21.83 273 ASN A C 1
ATOM 2191 O O . ASN A 1 273 ? 3.817 -7.931 29.807 1.00 21.83 273 ASN A O 1
ATOM 2195 N N . VAL A 1 274 ? 5.952 -8.214 30.469 1.00 32.88 274 VAL A N 1
ATOM 2196 C CA . VAL A 1 274 ? 6.547 -8.757 29.244 1.00 32.88 274 VAL A CA 1
ATOM 2197 C C . VAL A 1 274 ? 6.163 -10.235 29.103 1.00 32.88 274 VAL A C 1
ATOM 2199 O O . VAL A 1 274 ? 6.981 -11.126 29.308 1.00 32.88 274 VAL A O 1
ATOM 2202 N N . GLN A 1 275 ? 4.910 -10.517 28.728 1.00 24.00 275 GLN A N 1
ATOM 2203 C CA . GLN A 1 275 ? 4.465 -11.889 28.423 1.00 24.00 275 GLN A CA 1
ATOM 2204 C C . GLN A 1 275 ? 3.806 -12.046 27.042 1.00 24.00 275 GLN A C 1
ATOM 2206 O O . GLN A 1 275 ? 3.044 -12.976 26.797 1.00 24.00 275 GLN A O 1
ATOM 2211 N N . CYS A 1 276 ? 4.152 -11.170 26.093 1.00 27.22 276 CYS A N 1
ATOM 2212 C CA . CYS A 1 276 ? 3.757 -11.295 24.684 1.00 27.22 276 CYS A CA 1
ATOM 2213 C C . CYS A 1 276 ? 4.888 -10.896 23.712 1.00 27.22 276 CYS A C 1
ATOM 2215 O O . CYS A 1 276 ? 4.682 -10.127 22.782 1.00 27.22 276 CYS A O 1
ATOM 2217 N N . VAL A 1 277 ? 6.106 -11.417 23.909 1.00 30.28 277 VAL A N 1
ATOM 2218 C CA . VAL A 1 277 ? 7.267 -11.182 23.012 1.00 30.28 277 VAL A CA 1
ATOM 2219 C C . VAL A 1 277 ? 7.575 -12.426 22.169 1.00 30.28 277 VAL A C 1
ATOM 2221 O O . VAL A 1 277 ? 8.696 -12.924 22.148 1.00 30.28 277 VAL A O 1
ATOM 2224 N N . ARG A 1 278 ? 6.567 -13.020 21.516 1.00 28.56 278 ARG A N 1
ATOM 2225 C CA . ARG A 1 278 ? 6.831 -14.174 20.637 1.00 28.56 278 ARG A CA 1
ATOM 2226 C C . ARG A 1 278 ? 5.907 -14.290 19.422 1.00 28.56 278 ARG A C 1
ATOM 2228 O O . ARG A 1 278 ? 5.373 -15.365 19.196 1.00 28.56 278 ARG A O 1
ATOM 2235 N N . THR A 1 279 ? 5.753 -13.203 18.647 1.00 28.53 279 THR A N 1
ATOM 2236 C CA . THR A 1 279 ? 5.355 -13.223 17.210 1.00 28.53 279 THR A CA 1
ATOM 2237 C C . THR A 1 279 ? 5.488 -11.822 16.567 1.00 28.53 279 THR A C 1
ATOM 2239 O O . THR A 1 279 ? 4.534 -11.055 16.433 1.00 28.53 279 THR A O 1
ATOM 2242 N N . ASP A 1 280 ? 6.701 -11.486 16.132 1.00 42.41 280 ASP A N 1
ATOM 2243 C CA . ASP A 1 280 ? 7.267 -10.120 16.069 1.00 42.41 280 ASP A CA 1
ATOM 2244 C C . ASP A 1 280 ? 6.846 -9.193 14.896 1.00 42.41 280 ASP A C 1
ATOM 2246 O O . ASP A 1 280 ? 7.539 -8.237 14.567 1.00 42.41 280 ASP A O 1
ATOM 2250 N N . PHE A 1 281 ? 5.678 -9.396 14.280 1.00 35.66 281 PHE A N 1
ATOM 2251 C CA . PHE A 1 281 ? 5.086 -8.417 13.334 1.00 35.66 281 PHE A CA 1
ATOM 2252 C C . PHE A 1 281 ? 3.567 -8.308 13.487 1.00 35.66 281 PHE A C 1
ATOM 2254 O O . PHE A 1 281 ? 2.983 -7.221 13.447 1.00 35.66 281 PHE A O 1
ATOM 2261 N N . ILE A 1 282 ? 2.930 -9.447 13.764 1.00 37.62 282 ILE A N 1
ATOM 2262 C CA . ILE A 1 282 ? 1.528 -9.506 14.169 1.00 37.62 282 ILE A CA 1
ATOM 2263 C C . ILE A 1 282 ? 1.376 -8.821 15.531 1.00 37.62 282 ILE A C 1
ATOM 2265 O O . ILE A 1 282 ? 0.468 -8.017 15.682 1.00 37.62 282 ILE A O 1
ATOM 2269 N N . THR A 1 283 ? 2.315 -8.998 16.471 1.00 36.94 283 THR A N 1
ATOM 2270 C CA . THR A 1 283 ? 2.271 -8.308 17.772 1.00 36.94 283 THR A CA 1
ATOM 2271 C C . THR A 1 283 ? 2.446 -6.789 17.669 1.00 36.94 283 THR A C 1
ATOM 2273 O O . THR A 1 283 ? 1.807 -6.052 18.409 1.00 36.94 283 THR A O 1
ATOM 2276 N N . PHE A 1 284 ? 3.222 -6.288 16.701 1.00 37.03 284 PHE A N 1
ATOM 2277 C CA . PHE A 1 284 ? 3.284 -4.849 16.412 1.00 37.03 284 PHE A CA 1
ATOM 2278 C C . PHE A 1 284 ? 1.933 -4.319 15.895 1.00 37.03 284 PHE A C 1
ATOM 2280 O O . PHE A 1 284 ? 1.488 -3.260 16.318 1.00 37.03 284 PHE A O 1
ATOM 2287 N N . SER A 1 285 ? 1.235 -5.103 15.064 1.00 32.84 285 SER A N 1
ATOM 2288 C CA . SER A 1 285 ? -0.138 -4.805 14.617 1.00 32.84 285 SER A CA 1
ATOM 2289 C C . SER A 1 285 ? -1.186 -4.967 15.737 1.00 32.84 285 SER A C 1
ATOM 2291 O O . SER A 1 285 ? -2.216 -4.298 15.712 1.00 32.84 285 SER A O 1
ATOM 2293 N N . LEU A 1 286 ? -0.929 -5.842 16.720 1.00 34.44 286 LEU A N 1
ATOM 2294 C CA . LEU A 1 286 ? -1.778 -6.121 17.889 1.00 34.44 286 LEU A CA 1
ATOM 2295 C C . LEU A 1 286 ? -1.650 -5.058 18.984 1.00 34.44 286 LEU A C 1
ATOM 2297 O O . LEU A 1 286 ? -2.648 -4.669 19.581 1.00 34.44 286 LEU A O 1
ATOM 2301 N N . ASN A 1 287 ? -0.437 -4.558 19.224 1.00 32.88 287 ASN A N 1
ATOM 2302 C CA . ASN A 1 287 ? -0.174 -3.516 20.214 1.00 32.88 287 ASN A CA 1
ATOM 2303 C C . ASN A 1 287 ? -0.702 -2.144 19.777 1.00 32.88 287 ASN A C 1
ATOM 2305 O O . ASN A 1 287 ? -0.680 -1.224 20.588 1.00 32.88 287 ASN A O 1
ATOM 2309 N N . MET A 1 288 ? -1.261 -2.017 18.561 1.00 32.19 288 MET A N 1
ATOM 2310 C CA . MET A 1 288 ? -1.827 -0.763 18.063 1.00 32.19 288 MET A CA 1
ATOM 2311 C C . MET A 1 288 ? -3.112 -0.267 18.777 1.00 32.19 288 MET A C 1
ATOM 2313 O O . MET A 1 288 ? -3.868 0.560 18.251 1.00 32.19 288 MET A O 1
ATOM 2317 N N . MET A 1 289 ? -3.498 -0.900 19.890 1.00 39.31 289 MET A N 1
ATOM 2318 C CA . MET A 1 289 ? -4.915 -1.007 20.271 1.00 39.31 289 MET A CA 1
ATOM 2319 C C . MET A 1 289 ? -5.177 -1.201 21.756 1.00 39.31 289 MET A C 1
ATOM 2321 O O . MET A 1 289 ? -6.261 -1.638 22.139 1.00 39.31 289 MET A O 1
ATOM 2325 N N . LYS A 1 290 ? -4.213 -0.862 22.608 1.00 32.06 290 LYS A N 1
ATOM 2326 C CA . LYS A 1 290 ? -4.500 -0.675 24.028 1.00 32.06 290 LYS A CA 1
ATOM 2327 C C . LYS A 1 290 ? -4.848 0.793 24.238 1.00 32.06 290 LYS A C 1
ATOM 2329 O O . LYS A 1 290 ? -3.963 1.628 24.156 1.00 32.06 290 LYS A O 1
ATOM 2334 N N . GLU A 1 291 ? -6.137 1.080 24.403 1.00 39.09 291 GLU A N 1
ATOM 2335 C CA . GLU A 1 291 ? -6.728 2.153 25.228 1.00 39.09 291 GLU A CA 1
ATOM 2336 C C . GLU A 1 291 ? -8.022 2.691 24.618 1.00 39.09 291 GLU A C 1
ATOM 2338 O O . GLU A 1 291 ? -8.108 3.011 23.434 1.00 39.09 291 GLU A O 1
ATOM 2343 N N . GLY A 1 292 ? -9.016 2.831 25.488 1.00 35.81 292 GLY A N 1
ATOM 2344 C CA . GLY A 1 292 ? -10.270 3.507 25.215 1.00 35.81 292 GLY A CA 1
ATOM 2345 C C . GLY A 1 292 ? -11.245 3.307 26.366 1.00 35.81 292 GLY A C 1
ATOM 2346 O O . GLY A 1 292 ? -12.330 2.787 26.133 1.00 35.81 292 GLY A O 1
ATOM 2347 N N . ASP A 1 293 ? -10.850 3.673 27.593 1.00 34.03 293 ASP A N 1
ATOM 2348 C CA . ASP A 1 293 ? -11.836 3.935 28.644 1.00 34.03 293 ASP A CA 1
ATOM 2349 C C . ASP A 1 293 ? -12.436 5.324 28.383 1.00 34.03 293 ASP A C 1
ATOM 2351 O O . ASP A 1 293 ? -11.740 6.344 28.409 1.00 34.03 293 ASP A O 1
ATOM 2355 N N . VAL A 1 294 ? -13.716 5.355 28.015 1.00 42.69 294 VAL A N 1
ATOM 2356 C CA . VAL A 1 294 ? -14.433 6.578 27.635 1.00 42.69 294 VAL A CA 1
ATOM 2357 C C . VAL A 1 294 ? -15.188 7.086 28.856 1.00 42.69 294 VAL A C 1
ATOM 2359 O O . VAL A 1 294 ? -16.406 6.962 28.954 1.00 42.69 294 VAL A O 1
ATOM 2362 N N . ASN A 1 295 ? -14.456 7.710 29.775 1.00 35.06 295 ASN A N 1
ATOM 2363 C CA . ASN A 1 295 ? -15.036 8.475 30.871 1.00 35.06 295 ASN A CA 1
ATOM 2364 C C . ASN A 1 295 ? -14.819 9.980 30.632 1.00 35.06 295 ASN A C 1
ATOM 2366 O O . ASN A 1 295 ? -13.767 10.538 30.929 1.00 35.06 295 ASN A O 1
ATOM 2370 N N . GLY A 1 296 ? -15.843 10.649 30.076 1.00 40.22 296 GLY A N 1
ATOM 2371 C CA . GLY A 1 296 ? -15.963 12.117 30.057 1.00 40.22 296 GLY A CA 1
ATOM 2372 C C . GLY A 1 296 ? -16.203 12.761 28.679 1.00 40.22 296 GLY A C 1
ATOM 2373 O O . GLY A 1 296 ? -15.331 12.766 27.820 1.00 40.22 296 GLY A O 1
ATOM 2374 N N . LYS A 1 297 ? -17.378 13.398 28.511 1.00 43.84 297 LYS A N 1
ATOM 2375 C CA . LYS A 1 297 ? -17.864 14.181 27.340 1.00 43.84 297 LYS A CA 1
ATOM 2376 C C . LYS A 1 297 ? -18.063 13.389 26.028 1.00 43.84 297 LYS A C 1
ATOM 2378 O O . LYS A 1 297 ? -17.326 13.540 25.060 1.00 43.84 297 LYS A O 1
ATOM 2383 N N . PHE A 1 298 ? -19.181 12.659 25.967 1.00 53.59 298 PHE A N 1
ATOM 2384 C CA . PHE A 1 298 ? -19.652 11.818 24.847 1.00 53.59 298 PHE A CA 1
ATOM 2385 C C . PHE A 1 298 ? -19.694 12.452 23.435 1.00 53.59 298 PHE A C 1
ATOM 2387 O O . PHE A 1 298 ? -19.695 11.722 22.450 1.00 53.59 298 PHE A O 1
ATOM 2394 N N . GLY A 1 299 ? -19.768 13.781 23.294 1.00 64.75 299 GLY A N 1
ATOM 2395 C CA . GLY A 1 299 ? -20.056 14.409 21.994 1.00 64.75 299 GLY A CA 1
ATOM 2396 C C . GLY A 1 299 ? -18.854 14.544 21.051 1.00 64.75 299 GLY A C 1
ATOM 2397 O O . GLY A 1 299 ? -18.949 14.217 19.872 1.00 64.75 299 GLY A O 1
ATOM 2398 N N . LEU A 1 300 ? -17.717 15.035 21.550 1.00 75.19 300 LEU A N 1
ATOM 2399 C CA . LEU A 1 300 ? -16.588 15.426 20.696 1.00 75.19 300 LEU A CA 1
ATOM 2400 C C . LEU A 1 300 ? -15.898 14.233 19.998 1.00 75.19 300 LEU A C 1
ATOM 2402 O O . LEU A 1 300 ? -15.649 14.337 18.796 1.00 75.19 300 LEU A O 1
ATOM 2406 N N . PRO A 1 301 ? -15.627 13.096 20.669 1.00 76.88 301 PRO A N 1
ATOM 2407 C CA . PRO A 1 301 ? -14.980 11.957 20.016 1.00 76.88 301 PRO A CA 1
ATOM 2408 C C . PRO A 1 301 ? -15.825 11.328 18.905 1.00 76.88 301 PRO A C 1
ATOM 2410 O O . PRO A 1 301 ? -15.296 10.984 17.852 1.00 76.88 301 PRO A O 1
ATOM 2413 N N . LEU A 1 302 ? -17.146 11.257 19.101 1.00 79.88 302 LEU A N 1
ATOM 2414 C CA . LEU A 1 302 ? -18.082 10.720 18.113 1.00 79.88 302 LEU A CA 1
ATOM 2415 C C . LEU A 1 302 ? -18.134 11.589 16.845 1.00 79.88 302 LEU A C 1
ATOM 2417 O O . LEU A 1 302 ? -18.184 11.069 15.731 1.00 79.88 302 LEU A O 1
ATOM 2421 N N . VAL A 1 303 ? -18.071 12.917 17.000 1.00 86.50 303 VAL A N 1
ATOM 2422 C CA . VAL A 1 303 ? -17.980 13.844 15.860 1.00 86.50 303 VAL A CA 1
ATOM 2423 C C . VAL A 1 303 ? -16.679 13.626 15.090 1.00 86.50 303 VAL A C 1
ATOM 2425 O O . VAL A 1 303 ? -16.706 13.546 13.864 1.00 86.50 303 VAL A O 1
ATOM 2428 N N . VAL A 1 304 ? -15.547 13.488 15.787 1.00 87.50 304 VAL A N 1
ATOM 2429 C CA . VAL A 1 304 ? -14.242 13.223 15.156 1.00 87.50 304 VAL A CA 1
ATOM 2430 C C . VAL A 1 304 ? -14.259 11.899 14.388 1.00 87.50 304 VAL A C 1
ATOM 2432 O O . VAL A 1 304 ? -13.815 11.843 13.241 1.00 87.50 304 VAL A O 1
ATOM 2435 N N . ASP A 1 305 ? -14.818 10.850 14.984 1.00 86.50 305 ASP A N 1
ATOM 2436 C CA . ASP A 1 305 ? -14.961 9.533 14.367 1.00 86.50 305 ASP A CA 1
ATOM 2437 C C . ASP A 1 305 ? -15.834 9.583 13.099 1.00 86.50 305 ASP A C 1
ATOM 2439 O O . ASP A 1 305 ? -15.467 9.027 12.059 1.00 86.50 305 ASP A O 1
ATOM 2443 N N . PHE A 1 306 ? -16.955 10.310 13.143 1.00 89.56 306 PHE A N 1
ATOM 2444 C CA . PHE A 1 306 ? -17.816 10.519 11.979 1.00 89.56 306 PHE A CA 1
ATOM 2445 C C . PHE A 1 306 ? -17.107 11.305 10.868 1.00 89.56 306 PHE A C 1
ATOM 2447 O O . PHE A 1 306 ? -17.193 10.934 9.695 1.00 89.56 306 PHE A O 1
ATOM 2454 N N . VAL A 1 307 ? -16.347 12.346 11.222 1.00 92.81 307 VAL A N 1
ATOM 2455 C CA . VAL A 1 307 ? -15.516 13.096 10.267 1.00 92.81 307 VAL A CA 1
ATOM 2456 C C . VAL A 1 307 ? -14.484 12.179 9.607 1.00 92.81 307 VAL A C 1
ATOM 2458 O O . VAL A 1 307 ? -14.315 12.249 8.392 1.00 92.81 307 VAL A O 1
ATOM 2461 N N . CYS A 1 308 ? -13.847 11.268 10.350 1.00 91.44 308 CYS A N 1
ATOM 2462 C CA . CYS A 1 308 ? -12.904 10.299 9.778 1.00 91.44 308 CYS A CA 1
ATOM 2463 C C . CYS A 1 308 ? -13.574 9.399 8.725 1.00 91.44 308 CYS A C 1
ATOM 2465 O O . CYS A 1 308 ? -13.032 9.213 7.632 1.00 91.44 308 CYS A O 1
ATOM 2467 N N . LEU A 1 309 ? -14.780 8.892 9.006 1.00 92.62 309 LEU A N 1
ATOM 2468 C CA . LEU A 1 309 ? -15.550 8.095 8.044 1.00 92.62 309 LEU A CA 1
ATOM 2469 C C . LEU A 1 309 ? -15.950 8.908 6.805 1.00 92.62 309 LEU A C 1
ATOM 2471 O O . LEU A 1 309 ? -15.847 8.402 5.685 1.00 92.62 309 LEU A O 1
ATOM 2475 N N . LEU A 1 310 ? -16.356 10.170 6.978 1.00 94.69 310 LEU A N 1
ATOM 2476 C CA . LEU A 1 310 ? -16.665 11.067 5.862 1.00 94.69 310 LEU A CA 1
ATOM 2477 C C . LEU A 1 310 ? -15.437 11.367 4.997 1.00 94.69 310 LEU A C 1
ATOM 2479 O O . LEU A 1 310 ? -15.562 11.405 3.774 1.00 94.69 310 LEU A O 1
ATOM 2483 N N . VAL A 1 311 ? -14.257 11.540 5.596 1.00 95.19 311 VAL A N 1
ATOM 2484 C CA . VAL A 1 311 ? -12.995 11.731 4.862 1.00 95.19 311 VAL A CA 1
ATOM 2485 C C . VAL A 1 311 ? -12.677 10.503 4.007 1.00 95.19 311 VAL A C 1
ATOM 2487 O O . VAL A 1 311 ? -12.361 10.648 2.825 1.00 95.19 311 VAL A O 1
ATOM 2490 N N . LEU A 1 312 ? -12.816 9.291 4.558 1.00 95.12 312 LEU A N 1
ATOM 2491 C CA . LEU A 1 312 ? -12.623 8.049 3.799 1.00 95.12 312 LEU A CA 1
ATOM 2492 C C . LEU A 1 312 ? -13.630 7.925 2.649 1.00 95.12 312 LEU A C 1
ATOM 2494 O O . LEU A 1 312 ? -13.245 7.643 1.514 1.00 95.12 312 LEU A O 1
ATOM 2498 N N . LEU A 1 313 ? -14.912 8.182 2.918 1.00 95.19 313 LEU A N 1
ATOM 2499 C CA . LEU A 1 313 ? -15.973 8.134 1.914 1.00 95.19 313 LEU A CA 1
ATOM 2500 C C . LEU A 1 313 ? -15.743 9.168 0.799 1.00 95.19 313 LEU A C 1
ATOM 2502 O O . LEU A 1 313 ? -15.843 8.845 -0.386 1.00 95.19 313 LEU A O 1
ATOM 2506 N N . GLY A 1 314 ? -15.376 10.395 1.175 1.00 95.69 314 GLY A N 1
ATOM 2507 C CA . GLY A 1 314 ? -15.017 11.471 0.258 1.00 95.69 314 GLY A CA 1
ATOM 2508 C C . GLY A 1 314 ? -13.825 11.103 -0.623 1.00 95.69 314 GLY A C 1
ATOM 2509 O O . GLY A 1 314 ? -13.878 11.314 -1.832 1.00 95.69 314 GLY A O 1
ATOM 2510 N N . ALA A 1 315 ? -12.791 10.469 -0.062 1.00 95.50 315 ALA A N 1
ATOM 2511 C CA . ALA A 1 315 ? -11.649 9.970 -0.827 1.00 95.50 315 ALA A CA 1
ATOM 2512 C C . ALA A 1 315 ? -12.049 8.857 -1.815 1.00 95.50 315 ALA A C 1
ATOM 2514 O O . ALA A 1 315 ? -11.618 8.876 -2.969 1.00 95.50 315 ALA A O 1
ATOM 2515 N N . ILE A 1 316 ? -12.917 7.921 -1.409 1.00 95.44 316 ILE A N 1
ATOM 2516 C CA . ILE A 1 316 ? -13.433 6.849 -2.279 1.00 95.44 316 ILE A CA 1
ATOM 2517 C C . ILE A 1 316 ? -14.199 7.432 -3.472 1.00 95.44 316 ILE A C 1
ATOM 2519 O O . ILE A 1 316 ? -13.919 7.072 -4.620 1.00 95.44 316 ILE A O 1
ATOM 2523 N N . PHE A 1 317 ? -15.148 8.339 -3.222 1.00 94.56 317 PHE A N 1
ATOM 2524 C CA . PHE A 1 317 ? -15.913 8.991 -4.288 1.00 94.56 317 PHE A CA 1
ATOM 2525 C C . PHE A 1 317 ? -15.037 9.903 -5.149 1.00 94.56 317 PHE A C 1
ATOM 2527 O O . PHE A 1 317 ? -15.179 9.906 -6.373 1.00 94.56 317 PHE A O 1
ATOM 2534 N N . GLY A 1 318 ? -14.090 10.606 -4.523 1.00 93.06 318 GLY A N 1
ATOM 2535 C CA . GLY A 1 318 ? -13.064 11.414 -5.172 1.00 93.06 318 GLY A CA 1
ATOM 2536 C C . GLY A 1 318 ? -12.312 10.618 -6.236 1.00 93.06 318 GLY A C 1
ATOM 2537 O O . GLY A 1 318 ? -12.295 10.985 -7.413 1.00 93.06 318 GLY A O 1
ATOM 2538 N N . LEU A 1 319 ? -11.767 9.464 -5.842 1.00 92.19 319 LEU A N 1
ATOM 2539 C CA . LEU A 1 319 ? -11.108 8.540 -6.761 1.00 92.19 319 LEU A CA 1
ATOM 2540 C C . LEU A 1 319 ? -1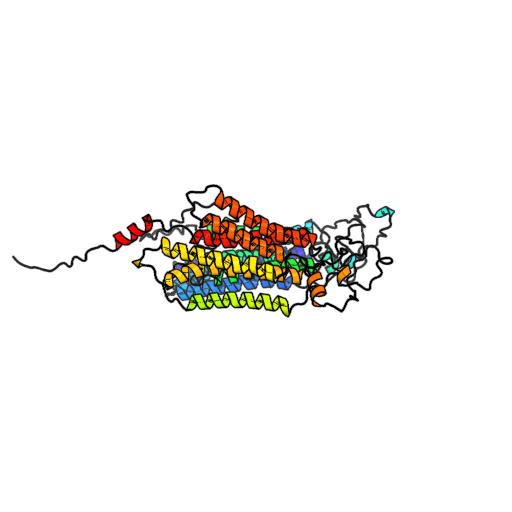2.079 8.030 -7.833 1.00 92.19 319 LEU A C 1
ATOM 2542 O O . LEU A 1 319 ? -11.770 8.093 -9.021 1.00 92.19 319 LEU A O 1
ATOM 2546 N N . HIS A 1 320 ? -13.267 7.560 -7.454 1.00 88.44 320 HIS A N 1
ATOM 2547 C CA . HIS A 1 320 ? -14.184 6.939 -8.409 1.00 88.44 320 HIS A CA 1
ATOM 2548 C C . HIS A 1 320 ? -14.637 7.882 -9.532 1.00 88.44 320 HIS A C 1
ATOM 2550 O O . HIS A 1 320 ? -14.649 7.465 -10.695 1.00 88.44 320 HIS A O 1
ATOM 2556 N N . PHE A 1 321 ? -14.996 9.123 -9.199 1.00 88.19 321 PHE A N 1
ATOM 2557 C CA . PHE A 1 321 ? -15.598 10.062 -10.147 1.00 88.19 321 PHE A CA 1
ATOM 2558 C C . PHE A 1 321 ? -14.584 10.969 -10.842 1.00 88.19 321 PHE A C 1
ATOM 2560 O O . PHE A 1 321 ? -14.708 11.192 -12.046 1.00 88.19 321 PHE A O 1
ATOM 2567 N N . TYR A 1 322 ? -13.572 11.466 -10.128 1.00 87.56 322 TYR A N 1
ATOM 2568 C CA . TYR A 1 322 ? -12.691 12.508 -10.667 1.00 87.56 322 TYR A CA 1
ATOM 2569 C C . TYR A 1 322 ? -11.404 11.961 -11.280 1.00 87.56 322 TYR A C 1
ATOM 2571 O O . TYR A 1 322 ? -10.819 12.607 -12.149 1.00 87.56 322 TYR A O 1
ATOM 2579 N N . THR A 1 323 ? -10.963 10.762 -10.889 1.00 88.12 323 THR A N 1
ATOM 2580 C CA . THR A 1 323 ? -9.717 10.204 -11.429 1.00 88.12 323 THR A CA 1
ATOM 2581 C C . THR A 1 323 ? -9.964 9.350 -12.669 1.00 88.12 323 THR A C 1
ATOM 2583 O O . THR A 1 323 ? -10.905 8.550 -12.752 1.00 88.12 323 THR A O 1
ATOM 2586 N N . LYS A 1 324 ? -9.119 9.535 -13.685 1.00 87.81 324 LYS A N 1
ATOM 2587 C CA . LYS A 1 324 ? -9.068 8.656 -14.857 1.00 87.81 324 LYS A CA 1
ATOM 2588 C C . LYS A 1 324 ? -8.031 7.562 -14.587 1.00 87.81 324 LYS A C 1
ATOM 2590 O O . LYS A 1 324 ? -6.956 7.898 -14.094 1.00 87.81 324 LYS A O 1
ATOM 2595 N N . PRO A 1 325 ? -8.332 6.288 -14.893 1.00 87.69 325 PRO A N 1
ATOM 2596 C CA . PRO A 1 325 ? -7.345 5.227 -14.750 1.00 87.69 325 PRO A CA 1
ATOM 2597 C C . PRO A 1 325 ? -6.137 5.484 -15.643 1.00 87.69 325 PRO A C 1
ATOM 2599 O O . PRO A 1 325 ? -6.281 6.025 -16.748 1.00 87.69 325 PRO A O 1
ATOM 2602 N N . VAL A 1 326 ? -4.967 5.056 -15.174 1.00 86.56 326 VAL A N 1
ATOM 2603 C CA . VAL A 1 326 ? -3.747 5.047 -15.983 1.00 86.56 326 VAL A CA 1
ATOM 2604 C C . VAL A 1 326 ? -3.991 4.230 -17.255 1.00 86.56 326 VAL A C 1
ATOM 2606 O O . VAL A 1 326 ? -4.674 3.207 -17.249 1.00 86.56 326 VAL A O 1
ATOM 2609 N N . GLN A 1 327 ? -3.489 4.720 -18.386 1.00 86.06 327 GLN A N 1
ATOM 2610 C CA . GLN A 1 327 ? -3.641 4.037 -19.666 1.00 86.06 327 GLN A CA 1
ATOM 2611 C C . GLN A 1 327 ? -2.419 3.167 -19.930 1.00 86.06 327 GLN A C 1
ATOM 2613 O O . GLN A 1 327 ? -1.409 3.648 -20.441 1.00 86.06 327 GLN A O 1
ATOM 2618 N N . ASN A 1 328 ? -2.528 1.883 -19.594 1.00 84.62 328 ASN A N 1
ATOM 2619 C CA . ASN A 1 328 ? -1.514 0.908 -19.968 1.00 84.62 328 ASN A CA 1
ATOM 2620 C C . ASN A 1 328 ? -1.637 0.532 -21.447 1.00 84.62 328 ASN A C 1
ATOM 2622 O O . ASN A 1 328 ? -2.731 0.465 -22.019 1.00 84.62 328 ASN A O 1
ATOM 2626 N N . GLY A 1 329 ? -0.474 0.318 -22.053 1.00 87.31 329 GLY A N 1
ATOM 2627 C CA . GLY A 1 329 ? -0.335 -0.316 -23.352 1.00 87.31 329 GLY A CA 1
ATOM 2628 C C . GLY A 1 329 ? -0.303 -1.837 -23.236 1.00 87.31 329 GLY A C 1
ATOM 2629 O O . GLY A 1 329 ? -0.357 -2.390 -22.139 1.00 87.31 329 GLY A O 1
ATOM 2630 N N . PHE A 1 330 ? -0.170 -2.508 -24.372 1.00 89.75 330 PHE A N 1
ATOM 2631 C CA . PHE A 1 330 ? -0.091 -3.965 -24.441 1.00 89.75 330 PHE A CA 1
ATOM 2632 C C . PHE A 1 330 ? 0.871 -4.422 -25.538 1.00 89.75 330 PHE A C 1
ATOM 2634 O O . PHE A 1 330 ? 1.265 -3.650 -26.420 1.00 89.75 330 PHE A O 1
ATOM 2641 N N . PHE A 1 331 ? 1.231 -5.702 -25.486 1.00 87.94 331 PHE A N 1
ATOM 2642 C CA . PHE A 1 331 ? 1.918 -6.396 -26.568 1.00 87.94 331 PHE A CA 1
ATOM 2643 C C . PHE A 1 331 ? 0.899 -7.153 -27.424 1.00 87.94 331 PHE A C 1
ATOM 2645 O O . PHE A 1 331 ? -0.025 -7.776 -26.908 1.00 87.94 331 PHE A O 1
ATOM 2652 N N . CYS A 1 332 ? 1.067 -7.136 -28.746 1.00 85.88 332 CYS A N 1
ATOM 2653 C CA . CYS A 1 332 ? 0.168 -7.849 -29.661 1.00 85.88 332 CYS A CA 1
ATOM 2654 C C . CYS A 1 332 ? 0.207 -9.381 -29.517 1.00 85.88 332 CYS A C 1
ATOM 2656 O O . CYS A 1 332 ? -0.692 -10.050 -30.015 1.00 85.88 332 CYS A O 1
ATOM 2658 N N . GLU A 1 333 ? 1.222 -9.942 -28.866 1.00 85.31 333 GLU A N 1
ATOM 2659 C CA . GLU A 1 333 ? 1.345 -11.387 -28.628 1.00 85.31 333 GLU A CA 1
ATOM 2660 C C . GLU A 1 333 ? 0.666 -11.820 -27.314 1.00 85.31 333 GLU A C 1
ATOM 2662 O O . GLU A 1 333 ? 0.570 -13.012 -27.034 1.00 85.31 333 GLU A O 1
ATOM 2667 N N . ASP A 1 334 ? 0.141 -10.869 -26.532 1.00 87.50 334 ASP A N 1
ATOM 2668 C CA . ASP A 1 334 ? -0.534 -11.158 -25.272 1.00 87.50 334 ASP A CA 1
ATOM 2669 C C . ASP A 1 334 ? -1.946 -11.717 -25.510 1.00 87.50 334 ASP A C 1
ATOM 2671 O O . ASP A 1 334 ? -2.888 -11.007 -25.884 1.00 87.50 334 ASP A O 1
ATOM 2675 N N . LEU A 1 335 ? -2.078 -13.028 -25.307 1.00 90.12 335 LEU A N 1
ATOM 2676 C CA . LEU A 1 335 ? -3.343 -13.752 -25.401 1.00 90.12 335 LEU A CA 1
ATOM 2677 C C . LEU A 1 335 ? -4.211 -13.589 -24.147 1.00 90.12 335 LEU A C 1
ATOM 2679 O O . LEU A 1 335 ? -5.408 -13.865 -24.206 1.00 90.12 335 LEU A O 1
ATOM 2683 N N . SER A 1 336 ? -3.647 -13.134 -23.023 1.00 93.00 336 SER A N 1
ATOM 2684 C CA . SER A 1 336 ? -4.368 -13.057 -21.747 1.00 93.00 336 SER A CA 1
ATOM 2685 C C . SER A 1 336 ? -5.501 -12.028 -21.766 1.00 93.00 336 SER A C 1
ATOM 2687 O O . SER A 1 336 ? -6.462 -12.185 -21.025 1.00 93.00 336 SER A O 1
ATOM 2689 N N . ILE A 1 337 ? -5.430 -11.033 -22.656 1.00 92.81 337 ILE A N 1
ATOM 2690 C CA . ILE A 1 337 ? -6.366 -9.901 -22.788 1.00 92.81 337 ILE A CA 1
ATOM 2691 C C . ILE A 1 337 ? -7.371 -10.044 -23.948 1.00 92.81 337 ILE A C 1
ATOM 2693 O O . ILE A 1 337 ? -8.001 -9.059 -24.350 1.00 92.81 337 ILE A O 1
ATOM 2697 N N . ARG A 1 338 ? -7.509 -11.257 -24.507 1.00 91.81 338 ARG A N 1
ATOM 2698 C CA . ARG A 1 338 ? -8.304 -11.558 -25.718 1.00 91.81 338 ARG A CA 1
ATOM 2699 C C . ARG A 1 338 ? -9.502 -12.486 -25.505 1.00 91.81 338 ARG A C 1
ATOM 2701 O O . ARG A 1 338 ? -10.049 -13.007 -26.474 1.00 91.81 338 ARG A O 1
ATOM 2708 N N . TYR A 1 339 ? -9.910 -12.714 -24.265 1.00 93.81 339 TYR A N 1
ATOM 2709 C CA . TYR A 1 339 ? -11.087 -13.526 -23.970 1.00 93.81 339 TYR A CA 1
ATOM 2710 C C . TYR A 1 339 ? -12.388 -12.787 -24.343 1.00 93.81 339 TYR A C 1
ATOM 2712 O O . TYR A 1 339 ? -12.416 -11.557 -24.334 1.00 93.81 339 TYR A O 1
ATOM 2720 N N . PRO A 1 340 ? -13.482 -13.505 -24.658 1.00 94.12 340 PRO A N 1
ATOM 2721 C CA . PRO A 1 340 ? -14.772 -12.875 -24.930 1.00 94.12 340 PRO A CA 1
ATOM 2722 C C . PRO A 1 340 ? -15.379 -12.286 -23.652 1.00 94.12 340 PRO A C 1
ATOM 2724 O O . PRO A 1 340 ? -15.247 -12.871 -22.567 1.00 94.12 340 PRO A O 1
ATOM 2727 N N . TYR A 1 341 ? -16.067 -11.153 -23.788 1.00 92.44 341 TYR A N 1
ATOM 2728 C CA . TYR A 1 341 ? -16.807 -10.513 -22.706 1.00 92.44 341 TYR A CA 1
ATOM 2729 C C . TYR A 1 341 ? -18.022 -11.353 -22.295 1.00 92.44 341 TYR A C 1
ATOM 2731 O O . TYR A 1 341 ? -18.757 -11.878 -23.133 1.00 92.44 341 TYR A O 1
ATOM 2739 N N . LYS A 1 342 ? -18.244 -11.456 -20.983 1.00 93.31 342 LYS A N 1
ATOM 2740 C CA . LYS A 1 342 ? -19.433 -12.063 -20.381 1.00 93.31 342 LYS A CA 1
ATOM 2741 C C . LYS A 1 342 ? -20.004 -11.115 -19.332 1.00 93.31 342 LYS A C 1
ATOM 2743 O O . LYS A 1 342 ? -19.271 -10.334 -18.727 1.00 93.31 342 LYS A O 1
ATOM 2748 N N . GLU A 1 343 ? -21.313 -11.195 -19.124 1.00 91.81 343 GLU A N 1
ATOM 2749 C CA . GLU A 1 343 ? -21.969 -10.463 -18.042 1.00 91.81 343 GLU A CA 1
ATOM 2750 C C . GLU A 1 343 ? -21.557 -11.016 -16.675 1.00 91.81 343 GLU A C 1
ATOM 2752 O O . GLU A 1 343 ? -21.264 -12.202 -16.520 1.00 91.81 343 GLU A O 1
ATOM 2757 N N . ASP A 1 344 ? -21.545 -10.138 -15.676 1.00 92.19 344 ASP A N 1
ATOM 2758 C CA . ASP A 1 344 ? -21.130 -10.486 -14.323 1.00 92.19 344 ASP A CA 1
ATOM 2759 C C . ASP A 1 344 ? -22.143 -11.436 -13.655 1.00 92.19 344 ASP A C 1
ATOM 2761 O O . ASP A 1 344 ? -23.264 -11.029 -13.352 1.00 92.19 344 ASP A O 1
ATOM 2765 N N . THR A 1 345 ? -21.710 -12.649 -13.294 1.00 95.44 345 THR A N 1
ATOM 2766 C CA . THR A 1 345 ? -22.497 -13.600 -12.487 1.00 95.44 345 THR A CA 1
ATOM 2767 C C . THR A 1 345 ? -22.884 -12.996 -11.131 1.00 95.44 345 THR A C 1
ATOM 2769 O O . THR A 1 345 ? -24.020 -13.125 -10.679 1.00 95.44 345 THR A O 1
ATOM 2772 N N . VAL A 1 346 ? -21.945 -12.296 -10.480 1.00 95.44 346 VAL A N 1
ATOM 2773 C CA . VAL A 1 346 ? -22.190 -11.537 -9.245 1.00 95.44 346 VAL A CA 1
ATOM 2774 C C . VAL A 1 346 ? -22.172 -10.039 -9.564 1.00 95.44 346 VAL A C 1
ATOM 2776 O O . VAL A 1 346 ? -21.086 -9.455 -9.683 1.00 95.44 346 VAL A O 1
ATOM 2779 N N . PRO A 1 347 ? -23.342 -9.386 -9.701 1.00 95.12 347 PRO A N 1
ATOM 2780 C CA . PRO A 1 347 ? -23.405 -7.948 -9.916 1.00 95.12 347 PRO A CA 1
ATOM 2781 C C . PRO A 1 347 ? -23.045 -7.186 -8.634 1.00 95.12 347 PRO A C 1
ATOM 2783 O O . PRO A 1 347 ? -23.273 -7.650 -7.515 1.00 95.12 347 PRO A O 1
ATOM 2786 N N . ARG A 1 348 ? -22.552 -5.951 -8.788 1.00 93.31 348 ARG A N 1
ATOM 2787 C CA . ARG A 1 348 ? -22.150 -5.081 -7.661 1.00 93.31 348 ARG A CA 1
ATOM 2788 C C . ARG A 1 348 ? -23.226 -4.915 -6.583 1.00 93.31 348 ARG A C 1
ATOM 2790 O O . ARG A 1 348 ? -22.890 -4.881 -5.406 1.00 93.31 348 ARG A O 1
ATOM 2797 N N . GLY A 1 349 ? -24.501 -4.814 -6.973 1.00 94.31 349 GLY A N 1
ATOM 2798 C CA . GLY A 1 349 ? -25.611 -4.689 -6.021 1.00 94.31 349 GLY A CA 1
ATOM 2799 C C . GLY A 1 349 ? -25.727 -5.907 -5.101 1.00 94.31 349 GLY A C 1
ATOM 2800 O O . GLY A 1 349 ? -25.780 -5.752 -3.883 1.00 94.31 349 GLY A O 1
ATOM 2801 N N . LEU A 1 350 ? -25.663 -7.114 -5.678 1.00 95.81 350 LEU A N 1
ATOM 2802 C CA . LEU A 1 350 ? -25.672 -8.367 -4.921 1.00 95.81 350 LEU A CA 1
ATOM 2803 C C . LEU A 1 350 ? -24.432 -8.489 -4.027 1.00 95.81 350 LEU A C 1
ATOM 2805 O O . LEU A 1 350 ? -24.550 -8.900 -2.877 1.00 95.81 350 LEU A O 1
ATOM 2809 N N . LEU A 1 351 ? -23.258 -8.074 -4.514 1.00 96.31 351 LEU A N 1
ATOM 2810 C CA . LEU A 1 351 ? -22.032 -8.070 -3.714 1.00 96.31 351 LEU A CA 1
ATOM 2811 C C . LEU A 1 351 ? -22.182 -7.221 -2.444 1.00 96.31 351 LEU A C 1
ATOM 2813 O O . LEU A 1 351 ? -21.898 -7.712 -1.355 1.00 96.31 351 LEU A O 1
ATOM 2817 N N . TYR A 1 352 ? -22.615 -5.961 -2.563 1.00 95.56 352 TYR A N 1
ATOM 2818 C CA . TYR A 1 352 ? -22.771 -5.088 -1.395 1.00 95.56 352 TYR A CA 1
ATOM 2819 C C . TYR A 1 352 ? -23.892 -5.567 -0.470 1.00 95.56 352 TYR A C 1
ATOM 2821 O O . TYR A 1 352 ? -23.744 -5.492 0.746 1.00 95.56 352 TYR A O 1
ATOM 2829 N N . PHE A 1 353 ? -24.972 -6.131 -1.010 1.00 96.06 353 PHE A N 1
ATOM 2830 C CA . PHE A 1 353 ? -25.992 -6.794 -0.197 1.00 96.06 353 PHE A CA 1
ATOM 2831 C C . PHE A 1 353 ? -25.396 -7.914 0.671 1.00 96.06 353 PHE A C 1
ATOM 2833 O O . PHE A 1 353 ? -25.522 -7.881 1.896 1.00 96.06 353 PHE A O 1
ATOM 2840 N N . LEU A 1 354 ? -24.661 -8.840 0.051 1.00 95.62 354 LEU A N 1
ATOM 2841 C CA . LEU A 1 354 ? -24.049 -9.984 0.730 1.00 95.62 354 LEU A CA 1
ATOM 2842 C C . LEU A 1 354 ? -22.909 -9.596 1.682 1.00 95.62 354 LEU A C 1
ATOM 2844 O O . LEU A 1 354 ? -22.752 -10.215 2.728 1.00 95.62 354 LEU A O 1
ATOM 2848 N N . CYS A 1 355 ? -22.094 -8.603 1.324 1.00 96.88 355 CYS A N 1
ATOM 2849 C CA . CYS A 1 355 ? -20.829 -8.317 2.010 1.00 96.88 355 CYS A CA 1
ATOM 2850 C C . CYS A 1 355 ? -20.873 -7.076 2.910 1.00 96.88 355 CYS A C 1
ATOM 2852 O O . CYS A 1 355 ? -19.942 -6.869 3.680 1.00 96.88 355 CYS A O 1
ATOM 2854 N N . LEU A 1 356 ? -21.908 -6.240 2.836 1.00 95.56 356 LEU A N 1
ATOM 2855 C CA . LEU A 1 356 ? -22.068 -5.081 3.719 1.00 95.56 356 LEU A CA 1
ATOM 2856 C C . LEU A 1 356 ? -23.321 -5.238 4.576 1.00 95.56 356 LEU A C 1
ATOM 2858 O O . LEU A 1 356 ? -23.222 -5.300 5.796 1.00 95.56 356 LEU A O 1
ATOM 2862 N N . PHE A 1 357 ? -24.493 -5.366 3.954 1.00 95.94 357 PHE A N 1
ATOM 2863 C CA . PHE A 1 357 ? -25.761 -5.329 4.685 1.00 95.94 357 PHE A CA 1
ATOM 2864 C C . PHE A 1 357 ? -26.007 -6.575 5.544 1.00 95.94 357 PHE A C 1
ATOM 2866 O O . PHE A 1 357 ? -26.397 -6.434 6.702 1.00 95.94 357 PHE A O 1
ATOM 2873 N N . ILE A 1 358 ? -25.731 -7.780 5.029 1.00 95.00 358 ILE A N 1
ATOM 2874 C CA . ILE A 1 358 ? -25.877 -9.017 5.817 1.00 95.00 358 ILE A CA 1
ATOM 2875 C C . ILE A 1 358 ? -24.929 -9.033 7.033 1.00 95.00 358 ILE A C 1
ATOM 2877 O O . ILE A 1 358 ? -25.425 -9.226 8.144 1.00 95.00 358 ILE A O 1
ATOM 2881 N N . PRO A 1 359 ? -23.607 -8.784 6.896 1.00 95.38 359 PRO A N 1
ATOM 2882 C CA . PRO A 1 359 ? -22.718 -8.694 8.052 1.00 95.38 359 PRO A CA 1
ATOM 2883 C C . PRO A 1 359 ? -23.171 -7.651 9.072 1.00 95.38 359 PRO A C 1
ATOM 2885 O O . PRO A 1 359 ? -23.186 -7.950 10.258 1.00 95.38 359 PRO A O 1
ATOM 2888 N N . LEU A 1 360 ? -23.609 -6.465 8.635 1.00 95.25 360 LEU A N 1
ATOM 2889 C CA . LEU A 1 360 ? -24.115 -5.436 9.547 1.00 95.25 360 LEU A CA 1
ATOM 2890 C C . LEU A 1 360 ? -25.322 -5.919 10.358 1.00 95.25 360 LEU A C 1
ATOM 2892 O O . LEU A 1 360 ? -25.340 -5.719 11.569 1.00 95.25 360 LEU A O 1
ATOM 2896 N N . ALA A 1 361 ? -26.288 -6.586 9.722 1.00 95.06 361 ALA A N 1
ATOM 2897 C CA . ALA A 1 361 ? -27.450 -7.149 10.410 1.00 95.06 361 ALA A CA 1
ATOM 2898 C C . ALA A 1 361 ? -27.065 -8.255 11.411 1.00 95.06 361 ALA A C 1
ATOM 2900 O O . ALA A 1 361 ? -27.634 -8.336 12.498 1.00 95.06 361 ALA A O 1
ATOM 2901 N N . ILE A 1 362 ? -26.077 -9.091 11.069 1.00 93.25 362 ILE A N 1
ATOM 2902 C CA . ILE A 1 362 ? -25.563 -10.131 11.972 1.00 93.25 362 ILE A CA 1
ATOM 2903 C C . ILE A 1 362 ? -24.875 -9.493 13.183 1.00 93.25 362 ILE A C 1
ATOM 2905 O O . ILE A 1 362 ? -25.167 -9.872 14.315 1.00 93.25 362 ILE A O 1
ATOM 2909 N N . LEU A 1 363 ? -23.990 -8.516 12.964 1.00 92.12 363 LEU A N 1
ATOM 2910 C CA . LEU A 1 363 ? -23.247 -7.849 14.037 1.00 92.12 363 LEU A CA 1
ATOM 2911 C C . LEU A 1 363 ? -24.183 -7.114 15.001 1.00 92.12 363 LEU A C 1
ATOM 2913 O O . LEU A 1 363 ? -24.040 -7.256 16.213 1.00 92.12 363 LEU A O 1
ATOM 2917 N N . THR A 1 364 ? -25.164 -6.368 14.487 1.00 91.44 364 THR A N 1
ATOM 2918 C CA . THR A 1 364 ? -26.145 -5.666 15.331 1.00 91.44 364 THR A CA 1
ATOM 2919 C C . THR A 1 364 ? -27.041 -6.641 16.088 1.00 91.44 364 THR A C 1
ATOM 2921 O O . THR A 1 364 ? -27.278 -6.444 17.280 1.00 91.44 364 THR A O 1
ATOM 2924 N N . GLY A 1 365 ? -27.514 -7.703 15.430 1.00 91.50 365 GLY A N 1
ATOM 2925 C CA . GLY A 1 365 ? -28.371 -8.717 16.040 1.00 91.50 365 GLY A CA 1
ATOM 2926 C C . GLY A 1 365 ? -27.673 -9.471 17.170 1.00 91.50 365 GLY A C 1
ATOM 2927 O O . GLY A 1 365 ? -28.204 -9.540 18.278 1.00 91.50 365 GLY A O 1
ATOM 2928 N N . VAL A 1 366 ? -26.462 -9.982 16.921 1.00 88.56 366 VAL A N 1
ATOM 2929 C CA . VAL A 1 366 ? -25.676 -10.717 17.926 1.00 88.56 366 VAL A CA 1
ATOM 2930 C C . VAL A 1 366 ? -25.332 -9.818 19.110 1.00 88.56 366 VAL A C 1
ATOM 2932 O O . VAL A 1 366 ? -25.523 -10.227 20.253 1.00 88.56 366 VAL A O 1
ATOM 2935 N N . GLU A 1 367 ? -24.898 -8.581 18.861 1.00 86.56 367 GLU A N 1
ATOM 2936 C CA . GLU A 1 367 ? -24.536 -7.656 19.936 1.00 86.56 367 GLU A CA 1
ATOM 2937 C C . GLU A 1 367 ? -25.752 -7.225 20.769 1.00 86.56 367 GLU A C 1
ATOM 2939 O O . GLU A 1 367 ? -25.651 -7.074 21.985 1.00 86.56 367 GLU A O 1
ATOM 2944 N N . THR A 1 368 ? -26.926 -7.105 20.146 1.00 88.06 368 THR A N 1
ATOM 2945 C CA . THR A 1 368 ? -28.179 -6.816 20.859 1.00 88.06 368 THR A CA 1
ATOM 2946 C C . THR A 1 368 ? -28.590 -7.979 21.758 1.00 88.06 368 THR A C 1
ATOM 2948 O O . THR A 1 368 ? -28.894 -7.765 22.929 1.00 88.06 368 THR A O 1
ATOM 2951 N N . VAL A 1 369 ? -28.553 -9.217 21.253 1.00 87.94 369 VAL A N 1
ATOM 2952 C CA . VAL A 1 369 ? -28.852 -10.416 22.058 1.00 87.94 369 VAL A CA 1
ATOM 2953 C C . VAL A 1 369 ? -27.861 -10.554 23.214 1.00 87.94 369 VAL A C 1
ATOM 2955 O O . VAL A 1 369 ? -28.262 -10.844 24.341 1.00 87.94 369 VAL A O 1
ATOM 2958 N N . ARG A 1 370 ? -26.574 -10.299 22.958 1.00 83.81 370 ARG A N 1
ATOM 2959 C CA . ARG A 1 370 ? -25.520 -10.319 23.975 1.00 83.81 370 ARG A CA 1
ATOM 2960 C C . ARG A 1 370 ? -25.771 -9.287 25.068 1.00 83.81 370 ARG A C 1
ATOM 2962 O O . ARG A 1 370 ? -25.736 -9.630 26.244 1.00 83.81 370 ARG A O 1
ATOM 2969 N N . HIS A 1 371 ? -26.084 -8.049 24.688 1.00 80.88 371 HIS A N 1
ATOM 2970 C CA . HIS A 1 371 ? -26.392 -6.979 25.639 1.00 80.88 371 HIS A CA 1
ATOM 2971 C C . HIS A 1 371 ? -27.586 -7.338 26.530 1.00 80.88 371 HIS A C 1
ATOM 2973 O O . HIS A 1 371 ? -27.529 -7.150 27.742 1.00 80.88 371 HIS A O 1
ATOM 2979 N N . ILE A 1 372 ? -28.631 -7.938 25.957 1.00 83.56 372 ILE A N 1
ATOM 2980 C CA . ILE A 1 372 ? -29.807 -8.381 26.716 1.00 83.56 372 ILE A CA 1
ATOM 2981 C C . ILE A 1 372 ? -29.457 -9.515 27.692 1.00 83.56 372 ILE A C 1
ATOM 2983 O O . ILE A 1 372 ? -29.958 -9.512 28.815 1.00 83.56 372 ILE A O 1
ATOM 2987 N N . ASN A 1 373 ? -28.616 -10.470 27.292 1.00 82.06 373 ASN A N 1
ATOM 2988 C CA . ASN A 1 373 ? -28.340 -11.670 28.088 1.00 82.06 373 ASN A CA 1
ATOM 2989 C C . ASN A 1 373 ? -27.239 -11.482 29.142 1.00 82.06 373 ASN A C 1
ATOM 2991 O O . ASN A 1 373 ? -27.372 -12.003 30.244 1.00 82.06 373 ASN A O 1
ATOM 2995 N N . GLU A 1 374 ? -26.163 -10.763 28.816 1.00 77.25 374 GLU A N 1
ATOM 2996 C CA . GLU A 1 374 ? -24.960 -10.653 29.658 1.00 77.25 374 GLU A CA 1
ATOM 2997 C C . GLU A 1 374 ? -24.985 -9.421 30.574 1.00 77.25 374 GLU A C 1
ATOM 2999 O O . GLU A 1 374 ? -24.383 -9.434 31.645 1.00 77.25 374 GLU A O 1
ATOM 3004 N N . VAL A 1 375 ? -25.693 -8.345 30.204 1.00 75.62 375 VAL A N 1
ATOM 3005 C CA . VAL A 1 375 ? -25.734 -7.130 31.033 1.00 75.62 375 VAL A CA 1
ATOM 3006 C C . VAL A 1 375 ? -26.793 -7.273 32.126 1.00 75.62 375 VAL A C 1
ATOM 3008 O O . VAL A 1 375 ? -27.976 -7.512 31.843 1.00 75.62 375 VAL A O 1
ATOM 3011 N N . LYS A 1 376 ? -26.366 -7.071 33.385 1.00 75.31 376 LYS A N 1
ATOM 3012 C CA . LYS A 1 376 ? -27.229 -7.055 34.582 1.00 75.31 376 LYS A CA 1
ATOM 3013 C C . LYS A 1 376 ? -28.457 -6.154 34.323 1.00 75.31 376 LYS A C 1
ATOM 3015 O O . LYS A 1 376 ? -28.281 -5.021 33.870 1.00 75.31 376 LYS A O 1
ATOM 3020 N N . PRO A 1 377 ? -29.696 -6.598 34.618 1.00 69.62 377 PRO A N 1
ATOM 3021 C CA . PRO A 1 377 ? -30.922 -5.889 34.234 1.00 69.62 377 PRO A CA 1
ATOM 3022 C C . PRO A 1 377 ? -30.994 -4.434 34.725 1.00 69.62 377 PRO A C 1
ATOM 3024 O O . PRO A 1 377 ? -31.482 -3.583 33.989 1.00 69.62 377 PRO A O 1
ATOM 3027 N N . GLY A 1 378 ? -30.434 -4.117 35.898 1.00 66.12 378 GLY A N 1
ATOM 3028 C CA . GLY A 1 378 ? -30.370 -2.745 36.427 1.00 66.12 378 GLY A CA 1
ATOM 3029 C C . GLY A 1 378 ? -29.359 -1.812 35.740 1.00 66.12 378 GLY A C 1
ATOM 3030 O O 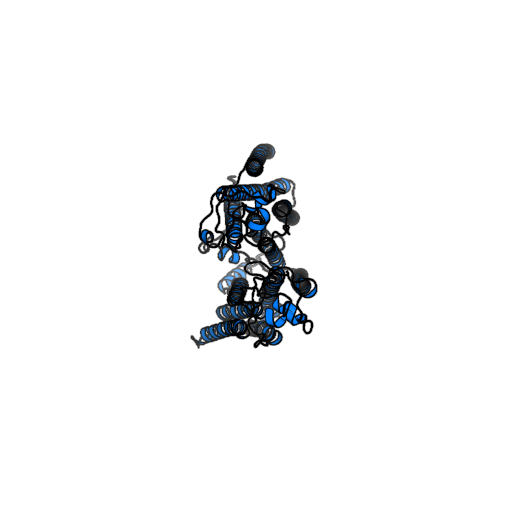. GLY A 1 378 ? -29.422 -0.604 35.936 1.00 66.12 378 GLY A O 1
ATOM 3031 N N . ARG A 1 379 ? -28.438 -2.340 34.920 1.00 67.00 379 ARG A N 1
ATOM 3032 C CA . ARG A 1 379 ? -27.430 -1.569 34.162 1.00 67.00 379 ARG A CA 1
ATOM 3033 C C . ARG A 1 379 ? -27.737 -1.504 32.655 1.00 67.00 379 ARG A C 1
ATOM 3035 O O . ARG A 1 379 ? -26.953 -0.943 31.886 1.00 67.00 379 ARG A O 1
ATOM 3042 N N . ARG A 1 380 ? -28.876 -2.052 32.207 1.00 75.56 380 ARG A N 1
ATOM 3043 C CA . ARG A 1 380 ? -29.302 -2.032 30.797 1.00 75.56 380 ARG A CA 1
ATOM 3044 C C . ARG A 1 380 ? -29.809 -0.647 30.399 1.00 75.56 380 ARG A C 1
ATOM 3046 O O . ARG A 1 380 ? -31.004 -0.377 30.423 1.00 75.56 380 ARG A O 1
ATOM 3053 N N . ASN A 1 381 ? -28.889 0.215 29.981 1.00 78.75 381 ASN A N 1
ATOM 3054 C CA . ASN A 1 381 ? -29.211 1.539 29.450 1.00 78.75 381 ASN A CA 1
ATOM 3055 C C . ASN A 1 381 ? -28.994 1.606 27.935 1.00 78.75 381 ASN A C 1
ATOM 3057 O O . ASN A 1 381 ? -28.066 0.993 27.402 1.00 78.75 381 ASN A O 1
ATOM 3061 N N . LEU A 1 382 ? -29.803 2.426 27.251 1.00 80.00 382 LEU A N 1
ATOM 3062 C CA . LEU A 1 382 ? -29.713 2.642 25.799 1.00 80.00 382 LEU A CA 1
ATOM 3063 C C . LEU A 1 382 ? -28.312 3.104 25.364 1.00 80.00 382 LEU A C 1
ATOM 3065 O O . LEU A 1 382 ? -27.811 2.666 24.335 1.00 80.00 382 LEU A O 1
ATOM 3069 N N . SER A 1 383 ? -27.659 3.936 26.181 1.00 75.81 383 SER A N 1
ATOM 3070 C CA . SER A 1 383 ? -26.286 4.405 25.944 1.00 75.81 383 SER A CA 1
ATOM 3071 C C . SER A 1 383 ? -25.261 3.260 25.951 1.00 75.81 383 SER A C 1
ATOM 3073 O O . SER A 1 383 ? -24.404 3.184 25.076 1.00 75.81 383 SER A O 1
ATOM 3075 N N . SER A 1 384 ? -25.391 2.310 26.885 1.00 76.00 384 SER A N 1
ATOM 3076 C CA . SER A 1 384 ? -24.505 1.141 26.969 1.00 76.00 384 SER A CA 1
ATOM 3077 C C . SER A 1 384 ? -24.672 0.220 25.755 1.00 76.00 384 SER A C 1
ATOM 3079 O O . SER A 1 384 ? -23.677 -0.183 25.152 1.00 76.00 384 SER A O 1
ATOM 3081 N N . TRP A 1 385 ? -25.918 -0.053 25.348 1.00 82.25 385 TRP A N 1
ATOM 3082 C CA . TRP A 1 385 ? -26.198 -0.818 24.128 1.00 82.25 385 TRP A CA 1
ATOM 3083 C C . TRP A 1 385 ? -25.625 -0.118 22.892 1.00 82.25 385 TRP A C 1
ATOM 3085 O O . TRP A 1 385 ? -24.914 -0.740 22.099 1.00 82.25 385 TRP A O 1
ATOM 3095 N N . PHE A 1 386 ? -25.875 1.189 22.766 1.00 82.06 386 PHE A N 1
ATOM 3096 C CA . PHE A 1 386 ? -25.404 1.985 21.639 1.00 82.06 386 PHE A CA 1
ATOM 3097 C C . PHE A 1 386 ? -23.881 1.947 21.521 1.00 82.06 386 PHE A C 1
ATOM 3099 O O . PHE A 1 386 ? -23.384 1.703 20.430 1.00 82.06 386 PHE A O 1
ATOM 3106 N N . ASN A 1 387 ? -23.137 2.102 22.619 1.00 76.31 387 ASN A N 1
ATOM 3107 C CA . ASN A 1 387 ? -21.672 2.044 22.592 1.00 76.31 387 ASN A CA 1
ATOM 3108 C C . ASN A 1 387 ? -21.142 0.681 22.144 1.00 76.31 387 ASN A C 1
ATOM 3110 O O . ASN A 1 387 ? -20.189 0.614 21.367 1.00 76.31 387 ASN A O 1
ATOM 3114 N N . SER A 1 388 ? -21.777 -0.401 22.598 1.00 76.50 388 SER A N 1
ATOM 3115 C CA . SER A 1 388 ? -21.379 -1.764 22.241 1.00 76.50 388 SER A CA 1
ATOM 3116 C C . SER A 1 388 ? -21.584 -2.045 20.749 1.00 76.50 388 SER A C 1
ATOM 3118 O O . SER A 1 388 ? -20.688 -2.546 20.056 1.00 76.50 388 SER A O 1
ATOM 3120 N N . VAL A 1 389 ? -22.749 -1.646 20.227 1.00 84.38 389 VAL A N 1
ATOM 3121 C CA . VAL A 1 389 ? -23.073 -1.754 18.800 1.00 84.38 389 VAL A CA 1
ATOM 3122 C C . VAL A 1 389 ? -22.182 -0.828 17.977 1.00 84.38 389 VAL A C 1
ATOM 3124 O O . VAL A 1 389 ? -21.610 -1.270 16.985 1.00 84.38 389 VAL A O 1
ATOM 3127 N N . TYR A 1 390 ? -22.014 0.425 18.398 1.00 83.38 390 TYR A N 1
ATOM 3128 C CA . TYR A 1 390 ? -21.191 1.432 17.729 1.00 83.38 390 TYR A CA 1
ATOM 3129 C C . TYR A 1 390 ? -19.736 0.984 17.584 1.00 83.38 390 TYR A C 1
ATOM 3131 O O . TYR A 1 390 ? -19.191 1.057 16.485 1.00 83.38 390 TYR A O 1
ATOM 3139 N N . SER A 1 391 ? -19.122 0.469 18.651 1.00 78.19 391 SER A N 1
ATOM 3140 C CA . SER A 1 391 ? -17.736 -0.012 18.618 1.00 78.19 391 SER A CA 1
ATOM 3141 C C . SER A 1 391 ? -17.564 -1.181 17.636 1.00 78.19 391 SER A C 1
ATOM 3143 O O . SER A 1 391 ? -16.662 -1.177 16.792 1.00 78.19 391 SER A O 1
ATOM 3145 N N . THR A 1 392 ? -18.491 -2.146 17.670 1.00 83.12 392 THR A N 1
ATOM 3146 C CA . THR A 1 392 ? -18.435 -3.353 16.828 1.00 83.12 392 THR A CA 1
ATOM 3147 C C . THR A 1 392 ? -18.725 -3.052 15.356 1.00 83.12 392 THR A C 1
ATOM 3149 O O . THR A 1 392 ? -17.964 -3.433 14.463 1.00 83.12 392 THR A O 1
ATOM 3152 N N . VAL A 1 393 ? -19.832 -2.359 15.088 1.00 89.19 393 VAL A N 1
ATOM 3153 C CA . VAL A 1 393 ? -20.287 -2.017 13.735 1.00 89.19 393 VAL A CA 1
ATOM 3154 C C . VAL A 1 393 ? -19.390 -0.956 13.110 1.00 89.19 393 VAL A C 1
ATOM 3156 O O . VAL A 1 393 ? -19.020 -1.073 11.942 1.00 89.19 393 VAL A O 1
ATOM 3159 N N . GLY A 1 394 ? -19.013 0.064 13.877 1.00 87.25 394 GLY A N 1
ATOM 3160 C CA . GLY A 1 394 ? -18.176 1.152 13.395 1.00 87.25 394 GLY A CA 1
ATOM 3161 C C . GLY A 1 394 ? -16.790 0.668 12.973 1.00 87.25 394 GLY A C 1
ATOM 3162 O O . GLY A 1 394 ? -16.324 1.056 11.905 1.00 87.25 394 GLY A O 1
ATOM 3163 N N . SER A 1 395 ? -16.185 -0.268 13.710 1.00 85.94 395 SER A N 1
ATOM 3164 C CA . SER A 1 395 ? -14.903 -0.873 13.324 1.00 85.94 395 SER A CA 1
ATOM 3165 C C . SER A 1 395 ? -14.999 -1.671 12.017 1.00 85.94 395 SER A C 1
ATOM 3167 O O . SER A 1 395 ? -14.121 -1.552 11.159 1.00 85.94 395 SER A O 1
ATOM 3169 N N . PHE A 1 396 ? -16.084 -2.432 11.816 1.00 92.06 396 PHE A N 1
ATOM 3170 C CA . PHE A 1 396 ? -16.337 -3.132 10.551 1.00 92.06 396 PHE A CA 1
ATOM 3171 C C . PHE A 1 396 ? -16.485 -2.150 9.380 1.00 92.06 396 PHE A C 1
ATOM 3173 O O . PHE A 1 396 ? -15.829 -2.322 8.353 1.00 92.06 396 PHE A O 1
ATOM 3180 N N . ILE A 1 397 ? -17.298 -1.097 9.539 1.00 94.00 397 ILE A N 1
ATOM 3181 C CA . ILE A 1 397 ? -17.516 -0.069 8.505 1.00 94.00 397 ILE A CA 1
ATOM 3182 C C . ILE A 1 397 ? -16.215 0.675 8.190 1.00 94.00 397 ILE A C 1
ATOM 3184 O O . ILE A 1 397 ? -15.881 0.857 7.018 1.00 94.00 397 ILE A O 1
ATOM 3188 N N . PHE A 1 398 ? -15.459 1.067 9.217 1.00 92.25 398 PHE A N 1
ATOM 3189 C CA . PHE A 1 398 ? -14.162 1.720 9.068 1.00 92.25 398 PHE A CA 1
ATOM 3190 C C . PHE A 1 398 ? -13.198 0.850 8.253 1.00 92.25 398 PHE A C 1
ATOM 3192 O O . PHE A 1 398 ? -12.658 1.298 7.240 1.00 92.25 398 PHE A O 1
ATOM 3199 N N . GLY A 1 399 ? -13.041 -0.422 8.635 1.00 92.50 399 GLY A N 1
ATOM 3200 C CA . GLY A 1 399 ? -12.216 -1.382 7.903 1.00 92.50 399 GLY A CA 1
ATOM 3201 C C . GLY A 1 399 ? -12.678 -1.592 6.459 1.00 92.50 399 GLY A C 1
ATOM 3202 O O . GLY A 1 399 ? -11.857 -1.609 5.539 1.00 92.50 399 GLY A O 1
ATOM 3203 N N . PHE A 1 400 ? -13.992 -1.677 6.243 1.00 95.88 400 PHE A N 1
ATOM 3204 C CA . PHE A 1 400 ? -14.594 -1.834 4.921 1.00 95.88 400 PHE A CA 1
ATOM 3205 C C . PHE A 1 400 ? -14.284 -0.639 4.009 1.00 95.88 400 PHE A C 1
ATOM 3207 O O . PHE A 1 400 ? -13.903 -0.820 2.850 1.00 95.88 400 PHE A O 1
ATOM 3214 N N . PHE A 1 401 ? -14.384 0.591 4.522 1.00 96.25 401 PHE A N 1
ATOM 3215 C CA . PHE A 1 401 ? -14.028 1.800 3.774 1.00 96.25 401 PHE A CA 1
ATOM 3216 C C . PHE A 1 401 ? -12.526 1.902 3.508 1.00 96.25 401 PHE A C 1
ATOM 3218 O O . PHE A 1 401 ? -12.141 2.202 2.377 1.00 96.25 401 PHE A O 1
ATOM 3225 N N . CYS A 1 402 ? -11.674 1.577 4.481 1.00 95.56 402 CYS A N 1
ATOM 3226 C CA . CYS A 1 402 ? -10.227 1.496 4.275 1.00 95.56 402 CYS A CA 1
ATOM 3227 C C . CYS A 1 402 ? -9.870 0.514 3.145 1.00 95.56 402 CYS A C 1
ATOM 3229 O O . CYS A 1 402 ? -9.108 0.861 2.239 1.00 95.56 402 CYS A O 1
ATOM 3231 N N . LEU A 1 403 ? -10.473 -0.681 3.133 1.00 96.50 403 LEU A N 1
ATOM 3232 C CA . LEU A 1 403 ? -10.280 -1.661 2.062 1.00 96.50 403 LEU A CA 1
ATOM 3233 C C . LEU A 1 403 ? -10.746 -1.124 0.703 1.00 96.50 403 LEU A C 1
ATOM 3235 O O . LEU A 1 403 ? -10.009 -1.223 -0.280 1.00 96.50 403 LEU A O 1
ATOM 3239 N N . LEU A 1 404 ? -11.956 -0.559 0.629 1.00 96.50 404 LEU A N 1
ATOM 3240 C CA . LEU A 1 404 ? -12.487 0.005 -0.614 1.00 96.50 404 LEU A CA 1
ATOM 3241 C C . LEU A 1 404 ? -11.587 1.112 -1.160 1.00 96.50 404 LEU A C 1
ATOM 3243 O O . LEU A 1 404 ? -11.352 1.166 -2.369 1.00 96.50 404 LEU A O 1
ATOM 3247 N N . LEU A 1 405 ? -11.070 1.970 -0.282 1.00 96.69 405 LEU A N 1
ATOM 3248 C CA . LEU A 1 405 ? -10.152 3.035 -0.650 1.00 96.69 405 LEU A CA 1
ATOM 3249 C C . LEU A 1 405 ? -8.854 2.462 -1.227 1.00 96.69 405 LEU A C 1
ATOM 3251 O O . LEU A 1 405 ? -8.476 2.848 -2.330 1.00 96.69 405 LEU A O 1
ATOM 3255 N N . VAL A 1 406 ? -8.229 1.485 -0.562 1.00 96.25 406 VAL A N 1
ATOM 3256 C CA . VAL A 1 406 ? -7.006 0.823 -1.056 1.00 96.25 406 VAL A CA 1
ATOM 3257 C C . VAL A 1 406 ? -7.238 0.132 -2.402 1.00 96.25 406 VAL A C 1
ATOM 3259 O O . VAL A 1 406 ? -6.450 0.308 -3.329 1.00 96.25 406 VAL A O 1
ATOM 3262 N N . VAL A 1 407 ? -8.324 -0.630 -2.548 1.00 95.94 407 VAL A N 1
ATOM 3263 C CA . VAL A 1 407 ? -8.648 -1.336 -3.799 1.00 95.94 407 VAL A CA 1
ATOM 3264 C C . VAL A 1 407 ? -8.884 -0.352 -4.939 1.00 95.94 407 VAL A C 1
ATOM 3266 O O . VAL A 1 407 ? -8.327 -0.528 -6.021 1.00 95.94 407 VAL A O 1
ATOM 3269 N N . ASN A 1 408 ? -9.703 0.680 -4.723 1.00 95.06 408 ASN A N 1
ATOM 3270 C CA . ASN A 1 408 ? -10.003 1.667 -5.760 1.00 95.06 408 ASN A CA 1
ATOM 3271 C C . ASN A 1 408 ? -8.765 2.477 -6.134 1.00 95.06 408 ASN A C 1
ATOM 3273 O O . ASN A 1 408 ? -8.526 2.708 -7.318 1.00 95.06 408 ASN A O 1
ATOM 3277 N N . PHE A 1 409 ? -7.961 2.845 -5.138 1.00 94.56 409 PHE A N 1
ATOM 3278 C CA . PHE A 1 409 ? -6.675 3.488 -5.342 1.00 94.56 409 PHE A CA 1
ATOM 3279 C C . PHE A 1 409 ? -5.765 2.631 -6.228 1.00 94.56 409 PHE A C 1
ATOM 3281 O O . PHE A 1 409 ? -5.316 3.100 -7.273 1.00 94.56 409 PHE A O 1
ATOM 3288 N N . MET A 1 410 ? -5.562 1.356 -5.877 1.00 93.69 410 MET A N 1
ATOM 3289 C CA . MET A 1 410 ? -4.729 0.454 -6.672 1.00 93.69 410 MET A CA 1
ATOM 3290 C C . MET A 1 410 ? -5.271 0.271 -8.086 1.00 93.69 410 MET A C 1
ATOM 3292 O O . MET A 1 410 ? -4.497 0.375 -9.025 1.00 93.69 410 MET A O 1
ATOM 3296 N N . LYS A 1 411 ? -6.582 0.085 -8.267 1.00 93.81 411 LYS A N 1
ATOM 3297 C CA . LYS A 1 411 ? -7.186 -0.080 -9.599 1.00 93.81 411 LYS A CA 1
ATOM 3298 C C . LYS A 1 411 ? -6.953 1.109 -10.523 1.00 93.81 411 LYS A C 1
ATOM 3300 O O . LYS A 1 411 ?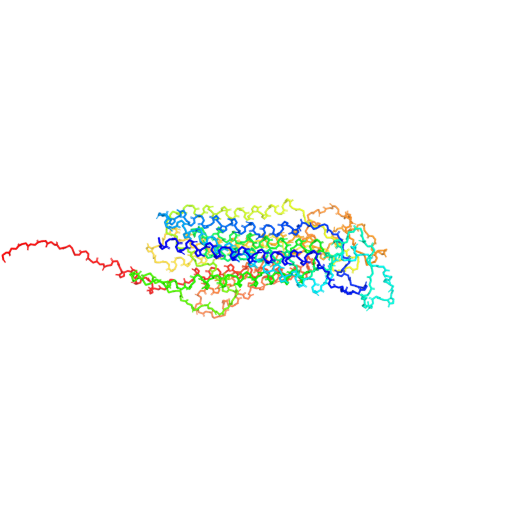 -6.655 0.924 -11.699 1.00 93.81 411 LYS A O 1
ATOM 3305 N N . VAL A 1 412 ? -7.124 2.328 -10.012 1.00 92.75 412 VAL A N 1
ATOM 3306 C CA . VAL A 1 412 ? -6.915 3.547 -10.808 1.00 92.75 412 VAL A CA 1
ATOM 3307 C C . VAL A 1 412 ? -5.436 3.722 -11.143 1.00 92.75 412 VAL A C 1
ATOM 3309 O O . VAL A 1 412 ? -5.119 4.103 -12.270 1.00 92.75 412 VAL A O 1
ATOM 3312 N N . MET A 1 413 ? -4.550 3.438 -10.184 1.00 90.94 413 MET A N 1
ATOM 3313 C CA . MET A 1 413 ? -3.105 3.531 -10.380 1.00 90.94 413 MET A CA 1
ATOM 3314 C C . MET A 1 413 ? -2.604 2.474 -11.367 1.00 90.94 413 MET A C 1
ATOM 3316 O O . MET A 1 413 ? -1.874 2.823 -12.284 1.00 90.94 413 MET A O 1
ATOM 3320 N N . THR A 1 414 ? -2.999 1.206 -11.226 1.00 89.81 414 THR A N 1
ATOM 3321 C CA . THR A 1 414 ? -2.525 0.135 -12.112 1.00 89.81 414 THR A CA 1
ATOM 3322 C C . THR A 1 414 ? -3.021 0.307 -13.531 1.00 89.81 414 THR A C 1
ATOM 3324 O O . THR A 1 414 ? -2.219 0.171 -14.444 1.00 89.81 414 THR A O 1
ATOM 3327 N N . GLY A 1 415 ? -4.307 0.612 -13.736 1.00 89.25 415 GLY A N 1
ATOM 3328 C CA . GLY A 1 415 ? -4.864 0.704 -15.086 1.00 89.25 415 GLY A CA 1
ATOM 3329 C C . GLY A 1 415 ? -4.805 -0.619 -15.863 1.00 89.25 415 GLY A C 1
ATOM 3330 O O . GLY A 1 415 ? -4.764 -0.608 -17.096 1.00 89.25 415 GLY A O 1
ATOM 3331 N N . GLU A 1 416 ? -4.733 -1.746 -15.146 1.00 91.12 416 GLU A N 1
ATOM 3332 C CA . GLU A 1 416 ? -4.468 -3.064 -15.722 1.00 91.12 416 GLU A CA 1
ATOM 3333 C C . GLU A 1 416 ? -5.616 -3.536 -16.621 1.00 91.12 416 GLU A C 1
ATOM 3335 O O . GLU A 1 416 ? -6.798 -3.431 -16.259 1.00 91.12 416 GLU A O 1
ATOM 3340 N N . LEU A 1 417 ? -5.255 -4.078 -17.786 1.00 93.00 417 LEU A N 1
ATOM 3341 C CA . LEU A 1 417 ? -6.195 -4.537 -18.802 1.00 93.00 417 LEU A CA 1
ATOM 3342 C C . LEU A 1 417 ? -6.774 -5.907 -18.422 1.00 93.00 417 LEU A C 1
ATOM 3344 O O . LEU A 1 417 ? -6.048 -6.860 -18.145 1.00 93.00 417 LEU A O 1
ATOM 3348 N N . SER A 1 418 ? -8.102 -6.008 -18.419 1.00 93.50 418 SER A N 1
ATOM 3349 C CA . SER A 1 418 ? -8.823 -7.245 -18.112 1.00 93.50 418 SER A CA 1
ATOM 3350 C C . SER A 1 418 ? -8.719 -8.281 -19.237 1.00 93.50 418 SER A C 1
ATOM 3352 O O . SER A 1 418 ? -8.514 -7.896 -20.393 1.00 93.50 418 SER A O 1
ATOM 3354 N N . PRO A 1 419 ? -9.018 -9.565 -18.961 1.00 95.44 419 PRO A N 1
ATOM 3355 C CA . PRO A 1 419 ? -9.042 -10.597 -19.990 1.00 95.44 419 PRO A CA 1
ATOM 3356 C C . PRO A 1 419 ? -9.971 -10.304 -21.171 1.00 95.44 419 PRO A C 1
ATOM 3358 O O . PRO A 1 419 ? -9.655 -10.671 -22.296 1.00 95.44 419 PRO A O 1
ATOM 3361 N N . SER A 1 420 ? -11.085 -9.603 -20.945 1.00 92.88 420 SER A N 1
ATOM 3362 C CA . SER A 1 420 ? -12.045 -9.235 -21.993 1.00 92.88 420 SER A CA 1
ATOM 3363 C C . SER A 1 420 ? -11.768 -7.893 -22.687 1.00 92.88 420 SER A C 1
ATOM 3365 O O . SER A 1 420 ? -12.651 -7.335 -23.340 1.00 92.88 420 SER A O 1
ATOM 3367 N N . PHE A 1 421 ? -10.580 -7.306 -22.509 1.00 93.19 421 PHE A N 1
ATOM 3368 C CA . PHE A 1 421 ? -10.297 -5.941 -22.965 1.00 93.19 421 PHE A CA 1
ATOM 3369 C C . PHE A 1 421 ? -10.404 -5.776 -24.488 1.00 93.19 421 PHE A C 1
ATOM 3371 O O . PHE A 1 421 ? -10.987 -4.793 -24.952 1.00 93.19 421 PHE A O 1
ATOM 3378 N N . PHE A 1 422 ? -9.866 -6.718 -25.269 1.00 91.25 422 PHE A N 1
ATOM 3379 C CA . PHE A 1 422 ? -9.890 -6.632 -26.734 1.00 91.25 422 PHE A CA 1
ATOM 3380 C C . PHE A 1 422 ? -11.307 -6.649 -27.306 1.00 91.25 422 PHE A C 1
ATOM 3382 O O . PHE A 1 422 ? -11.593 -5.869 -28.212 1.00 91.25 422 PHE A O 1
ATOM 3389 N N . ASP A 1 423 ? -12.182 -7.485 -26.751 1.00 90.94 423 ASP A N 1
ATOM 3390 C CA . ASP A 1 423 ? -13.576 -7.602 -27.181 1.00 90.94 423 ASP A CA 1
ATOM 3391 C C . ASP A 1 423 ? -14.364 -6.314 -26.877 1.00 90.94 423 ASP A C 1
ATOM 3393 O O . ASP A 1 423 ? -15.090 -5.788 -27.718 1.00 90.94 423 ASP A O 1
ATOM 3397 N N . VAL A 1 424 ? -14.129 -5.713 -25.702 1.00 91.38 424 VAL A N 1
ATOM 3398 C CA . VAL A 1 424 ? -14.795 -4.465 -25.290 1.00 91.38 424 VAL A CA 1
ATOM 3399 C C . VAL A 1 424 ? -14.271 -3.239 -26.050 1.00 91.38 424 VAL A C 1
ATOM 3401 O O . VAL A 1 424 ? -15.062 -2.400 -26.477 1.00 91.38 424 VAL A O 1
ATOM 3404 N N . CYS A 1 425 ? -12.949 -3.086 -26.193 1.00 90.44 425 CYS A N 1
ATOM 3405 C CA . CYS A 1 425 ? -12.332 -1.895 -26.794 1.00 90.44 425 CYS A CA 1
ATOM 3406 C C . CYS A 1 425 ? -12.320 -1.940 -28.329 1.00 90.44 425 CYS A C 1
ATOM 3408 O O . CYS A 1 425 ? -12.535 -0.905 -28.966 1.00 90.44 425 CYS A O 1
ATOM 3410 N N . ASN A 1 426 ? -12.055 -3.109 -28.922 1.00 90.44 426 ASN A N 1
ATOM 3411 C CA . ASN A 1 426 ? -11.739 -3.281 -30.341 1.00 90.44 426 ASN A CA 1
ATOM 3412 C C . ASN A 1 426 ? -10.709 -2.235 -30.839 1.00 90.44 426 ASN A C 1
ATOM 3414 O O . ASN A 1 426 ? -11.083 -1.251 -31.494 1.00 90.44 426 ASN A O 1
ATOM 3418 N N . PRO A 1 427 ? -9.425 -2.362 -30.442 1.00 89.88 427 PRO A N 1
ATOM 3419 C CA . PRO A 1 427 ? -8.407 -1.359 -30.736 1.00 89.88 427 PRO A CA 1
ATOM 3420 C C . PRO A 1 427 ? -8.087 -1.289 -32.237 1.00 89.88 427 PRO A C 1
ATOM 3422 O O . PRO A 1 427 ? -7.897 -2.313 -32.887 1.00 89.88 427 PRO A O 1
ATOM 3425 N N . ASN A 1 428 ? -7.949 -0.075 -32.780 1.00 88.00 428 ASN A N 1
ATOM 3426 C CA . ASN A 1 428 ? -7.539 0.153 -34.171 1.00 88.00 428 ASN A CA 1
ATOM 3427 C C . ASN A 1 428 ? -6.021 -0.044 -34.353 1.00 88.00 428 ASN A C 1
ATOM 3429 O O . ASN A 1 428 ? -5.274 0.922 -34.528 1.00 88.00 428 ASN A O 1
ATOM 3433 N N . VAL A 1 429 ? -5.553 -1.284 -34.209 1.00 84.88 429 VAL A N 1
ATOM 3434 C CA . VAL A 1 429 ? -4.143 -1.657 -34.370 1.00 84.88 429 VAL A CA 1
ATOM 3435 C C . VAL A 1 429 ? -4.042 -2.965 -35.145 1.00 84.88 429 VAL A C 1
ATOM 3437 O O . VAL A 1 429 ? -4.640 -3.966 -34.758 1.00 84.88 429 VAL A O 1
ATOM 3440 N N . ASP A 1 430 ? -3.234 -2.972 -36.206 1.00 82.12 430 ASP A N 1
ATOM 3441 C CA . ASP A 1 430 ? -2.935 -4.189 -36.955 1.00 82.12 430 ASP A CA 1
ATOM 3442 C C . ASP A 1 430 ? -1.779 -4.962 -36.300 1.00 82.12 430 ASP A C 1
ATOM 3444 O O . ASP A 1 430 ? -0.592 -4.669 -36.485 1.00 82.12 430 ASP A O 1
ATOM 3448 N N . CYS A 1 431 ? -2.143 -5.969 -35.507 1.00 80.69 431 CYS A N 1
ATOM 3449 C CA . CYS A 1 431 ? -1.188 -6.836 -34.823 1.00 80.69 431 CYS A CA 1
ATOM 3450 C C . CYS A 1 431 ? -0.424 -7.796 -35.754 1.00 80.69 431 CYS A C 1
ATOM 3452 O O . CYS A 1 431 ? 0.490 -8.473 -35.285 1.00 80.69 431 CYS A O 1
ATOM 3454 N N . SER A 1 432 ? -0.748 -7.874 -37.050 1.00 79.31 432 SER A N 1
ATOM 3455 C CA . SER A 1 432 ? -0.005 -8.717 -37.998 1.00 79.31 432 SER A CA 1
ATOM 3456 C C . SER A 1 432 ? 1.354 -8.113 -38.389 1.00 79.31 432 SER A C 1
ATOM 3458 O O . SER A 1 432 ? 2.320 -8.848 -38.615 1.00 79.31 432 SER A O 1
ATOM 3460 N N . LEU A 1 433 ? 1.450 -6.777 -38.386 1.00 73.69 433 LEU A N 1
ATOM 3461 C CA . LEU A 1 433 ? 2.617 -6.011 -38.841 1.00 73.69 433 LEU A CA 1
ATOM 3462 C C . LEU A 1 433 ? 3.613 -5.681 -37.717 1.00 73.69 433 LEU A C 1
ATOM 3464 O O . LEU A 1 433 ? 4.800 -5.482 -37.975 1.00 73.69 433 LEU A O 1
ATOM 3468 N N . ILE A 1 434 ? 3.151 -5.619 -36.464 1.00 72.19 434 ILE A N 1
ATOM 3469 C CA . ILE A 1 434 ? 3.937 -5.151 -35.315 1.00 72.19 434 ILE A CA 1
ATOM 3470 C C . ILE A 1 434 ? 4.189 -6.317 -34.353 1.00 72.19 434 ILE A C 1
ATOM 3472 O O . ILE A 1 434 ? 3.377 -6.605 -33.476 1.00 72.19 434 ILE A O 1
ATOM 3476 N N . LYS A 1 435 ? 5.344 -6.977 -34.496 1.00 67.88 435 LYS A N 1
ATOM 3477 C CA . LYS A 1 435 ? 5.798 -8.034 -33.574 1.00 67.88 435 LYS A CA 1
ATOM 3478 C C . LYS A 1 435 ? 6.789 -7.469 -32.553 1.00 67.88 435 LYS A C 1
ATOM 3480 O O . LYS A 1 435 ? 7.656 -6.678 -32.920 1.00 67.88 435 LYS A O 1
ATOM 3485 N N . ARG A 1 436 ? 6.669 -7.882 -31.284 1.00 70.12 436 ARG A N 1
ATOM 3486 C CA . ARG A 1 436 ? 7.596 -7.546 -30.174 1.00 70.12 436 ARG A CA 1
ATOM 3487 C C . ARG A 1 436 ? 7.822 -6.052 -29.896 1.00 70.12 436 ARG A C 1
ATOM 3489 O O . ARG A 1 436 ? 8.901 -5.645 -29.474 1.00 70.12 436 ARG A O 1
ATOM 3496 N N . LYS A 1 437 ? 6.804 -5.218 -30.119 1.00 78.75 437 LYS A N 1
ATOM 3497 C CA . LYS A 1 437 ? 6.829 -3.793 -29.759 1.00 78.75 437 LYS A CA 1
ATOM 3498 C C . LYS A 1 437 ? 5.689 -3.483 -28.800 1.00 78.75 437 LYS A C 1
ATOM 3500 O O . LYS A 1 437 ? 4.554 -3.886 -29.039 1.00 78.75 437 LYS A O 1
ATOM 3505 N N . TYR A 1 438 ? 5.998 -2.730 -27.749 1.00 83.06 438 TYR A N 1
ATOM 3506 C CA . TYR A 1 438 ? 5.000 -2.241 -26.806 1.00 83.06 438 TYR A CA 1
ATOM 3507 C C . TYR A 1 438 ? 4.161 -1.122 -27.439 1.00 83.06 438 TYR A C 1
ATOM 3509 O O . TYR A 1 438 ? 4.708 -0.118 -27.912 1.00 83.06 438 TYR A O 1
ATOM 3517 N N . ILE A 1 439 ? 2.836 -1.284 -27.460 1.00 85.31 439 ILE A N 1
ATOM 3518 C CA . ILE A 1 439 ? 1.902 -0.319 -28.051 1.00 85.31 439 ILE A CA 1
ATOM 3519 C C . ILE A 1 439 ? 1.232 0.470 -26.933 1.00 85.31 439 ILE A C 1
ATOM 3521 O O . ILE A 1 439 ? 0.417 -0.064 -26.191 1.00 85.31 439 ILE A O 1
ATOM 3525 N N . HIS A 1 440 ? 1.549 1.761 -26.842 1.00 83.38 440 HIS A N 1
ATOM 3526 C CA . HIS A 1 440 ? 0.962 2.669 -25.850 1.00 83.38 440 HIS A CA 1
ATOM 3527 C C . HIS A 1 440 ? -0.111 3.600 -26.443 1.00 83.38 440 HIS A C 1
ATOM 3529 O O . HIS A 1 440 ? -0.984 4.080 -25.727 1.00 83.38 440 HIS A O 1
ATOM 3535 N N . ALA A 1 441 ? -0.064 3.877 -27.750 1.00 82.69 441 ALA A N 1
ATOM 3536 C CA . ALA A 1 441 ? -0.996 4.782 -28.418 1.00 82.69 441 ALA A CA 1
ATOM 3537 C C . ALA A 1 441 ? -1.963 3.990 -29.303 1.00 82.69 441 ALA A C 1
ATOM 3539 O O . ALA A 1 441 ? -1.565 3.459 -30.337 1.00 82.69 441 ALA A O 1
ATOM 3540 N N . PHE A 1 442 ? -3.230 3.919 -28.896 1.00 86.50 442 PHE A N 1
ATOM 3541 C CA . PHE A 1 442 ? -4.296 3.273 -29.659 1.00 86.50 442 PHE A CA 1
ATOM 3542 C C . PHE A 1 442 ? -5.646 3.950 -29.390 1.00 86.50 442 PHE A C 1
ATOM 3544 O O . PHE A 1 442 ? -5.832 4.618 -28.370 1.00 86.50 442 PHE A O 1
ATOM 3551 N N . ARG A 1 443 ? -6.600 3.775 -30.310 1.00 86.50 443 ARG A N 1
ATOM 3552 C CA . ARG A 1 443 ? -7.995 4.212 -30.148 1.00 86.50 443 ARG A CA 1
ATOM 3553 C C . ARG A 1 443 ? -8.910 2.993 -30.131 1.00 86.50 443 ARG A C 1
ATOM 3555 O O . ARG A 1 443 ? -8.699 2.067 -30.910 1.00 86.50 443 ARG A O 1
ATOM 3562 N N . CYS A 1 444 ? -9.895 3.007 -29.238 1.00 88.38 444 CYS A N 1
ATOM 3563 C CA . CYS A 1 444 ? -10.956 2.003 -29.201 1.00 88.38 444 CYS A CA 1
ATOM 3564 C C . CYS A 1 444 ? -12.042 2.389 -30.209 1.00 88.38 444 CYS A C 1
ATOM 3566 O O . CYS A 1 444 ? -12.500 3.533 -30.195 1.00 88.38 444 CYS A O 1
ATOM 3568 N N . ASN A 1 445 ? -12.450 1.451 -31.064 1.00 86.25 445 ASN A N 1
ATOM 3569 C CA . ASN A 1 445 ? -13.517 1.680 -32.043 1.00 86.25 445 ASN A CA 1
ATOM 3570 C C . ASN A 1 445 ? -14.911 1.571 -31.406 1.00 86.25 445 ASN A C 1
ATOM 3572 O O . ASN A 1 445 ? -15.857 2.224 -31.848 1.00 86.25 445 ASN A O 1
ATOM 3576 N N . SER A 1 446 ? -15.047 0.761 -30.353 1.00 75.00 446 SER A N 1
ATOM 3577 C CA . SER A 1 446 ? -16.312 0.587 -29.641 1.00 75.00 446 SER A CA 1
ATOM 3578 C C . SER A 1 446 ? -16.594 1.791 -28.736 1.00 75.00 446 SER A C 1
ATOM 3580 O O . SER A 1 446 ? -16.007 1.935 -27.664 1.00 75.00 446 SER A O 1
ATOM 3582 N N . MET A 1 447 ? -17.491 2.682 -29.176 1.00 65.25 447 MET A N 1
ATOM 3583 C CA . MET A 1 447 ? -17.947 3.842 -28.390 1.00 65.25 447 MET A CA 1
ATOM 3584 C C . MET A 1 447 ? -19.270 3.609 -27.643 1.00 65.25 447 MET A C 1
ATOM 3586 O O . MET A 1 447 ? -19.733 4.509 -26.945 1.00 65.25 447 MET A O 1
ATOM 3590 N N . LYS A 1 448 ? -19.889 2.426 -27.770 1.00 65.81 448 LYS A N 1
ATOM 3591 C CA . LYS A 1 448 ? -21.260 2.192 -27.284 1.00 65.81 448 LYS A CA 1
ATOM 3592 C C . LYS A 1 448 ? -21.378 2.115 -25.752 1.00 65.81 448 LYS A C 1
ATOM 3594 O O . LYS A 1 448 ? -22.410 2.525 -25.243 1.00 65.81 448 LYS A O 1
ATOM 3599 N N . ASP A 1 449 ? -20.328 1.713 -25.020 1.00 80.44 449 ASP A N 1
ATOM 3600 C CA . ASP A 1 449 ? -20.377 1.544 -23.554 1.00 80.44 449 ASP A CA 1
ATOM 3601 C C . ASP A 1 449 ? -19.114 2.041 -22.819 1.00 80.44 449 ASP A C 1
ATOM 3603 O O . ASP A 1 449 ? -18.268 1.265 -22.363 1.00 80.44 449 ASP A O 1
ATOM 3607 N N . MET A 1 450 ? -19.001 3.358 -22.616 1.00 85.06 450 MET A N 1
ATOM 3608 C CA . MET A 1 450 ? -17.853 3.976 -21.921 1.00 85.06 450 MET A CA 1
ATOM 3609 C C . MET A 1 450 ? -17.630 3.442 -20.495 1.00 85.06 450 MET A C 1
ATOM 3611 O O . MET A 1 450 ? -16.495 3.389 -20.015 1.00 85.06 450 MET A O 1
ATOM 3615 N N . LYS A 1 451 ? -18.699 3.009 -19.814 1.00 87.19 451 LYS A N 1
ATOM 3616 C CA . LYS A 1 451 ? -18.619 2.405 -18.477 1.00 87.19 451 LYS A CA 1
ATOM 3617 C C . LYS A 1 451 ? -17.937 1.033 -18.510 1.00 87.19 451 LYS A C 1
ATOM 3619 O O . LYS A 1 451 ? -17.028 0.804 -17.714 1.00 87.19 451 LYS A O 1
ATOM 3624 N N . ARG A 1 452 ? -18.312 0.164 -19.459 1.00 87.88 452 ARG A N 1
ATOM 3625 C CA . ARG A 1 452 ? -17.665 -1.146 -19.666 1.00 87.88 452 ARG A CA 1
ATOM 3626 C C . ARG A 1 452 ? -16.204 -0.971 -20.070 1.00 87.88 452 ARG A C 1
ATOM 3628 O O . ARG A 1 452 ? -15.327 -1.624 -19.510 1.00 87.88 452 ARG A O 1
ATOM 3635 N N . LEU A 1 453 ? -15.921 -0.009 -20.952 1.00 89.94 453 LEU A N 1
ATOM 3636 C CA . LEU A 1 453 ? -14.549 0.314 -21.342 1.00 89.94 453 LEU A CA 1
ATOM 3637 C C . LEU A 1 453 ? -13.704 0.776 -20.145 1.00 89.94 453 LEU A C 1
ATOM 3639 O O . LEU A 1 453 ? -12.572 0.321 -19.983 1.00 89.94 453 LEU A O 1
ATOM 3643 N N . ARG A 1 454 ? -14.246 1.632 -19.268 1.00 89.88 454 ARG A N 1
ATOM 3644 C CA . ARG A 1 454 ? -13.566 2.027 -18.023 1.00 89.88 454 ARG A CA 1
ATOM 3645 C C . ARG A 1 454 ? -13.305 0.817 -17.123 1.00 89.88 454 ARG A C 1
ATOM 3647 O O . ARG A 1 454 ? -12.200 0.680 -16.615 1.00 89.88 454 ARG A O 1
ATOM 3654 N N . GLU A 1 455 ? -14.279 -0.070 -16.944 1.00 88.94 455 GLU A N 1
ATOM 3655 C CA . GLU A 1 455 ? -14.164 -1.246 -16.064 1.00 88.94 455 GLU A CA 1
ATOM 3656 C C . GLU A 1 455 ? -13.186 -2.317 -16.577 1.00 88.94 455 GLU A C 1
ATOM 3658 O O . GLU A 1 455 ? -12.525 -2.981 -15.766 1.00 88.94 455 GLU A O 1
ATOM 3663 N N . SER A 1 456 ? -13.031 -2.421 -17.902 1.00 91.00 456 SER A N 1
ATOM 3664 C CA . SER A 1 456 ? -12.041 -3.288 -18.562 1.00 91.00 456 SER A CA 1
ATOM 3665 C C . SER A 1 456 ? -10.586 -2.845 -18.346 1.00 91.00 456 SER A C 1
ATOM 3667 O O . SER A 1 456 ? -9.662 -3.624 -18.551 1.00 91.00 456 SER A O 1
ATOM 3669 N N . ARG A 1 457 ? -10.367 -1.607 -17.884 1.00 91.56 457 ARG A N 1
ATOM 3670 C CA . ARG A 1 457 ? -9.043 -1.046 -17.549 1.00 91.56 457 ARG A CA 1
ATOM 3671 C C . ARG A 1 457 ? -8.753 -1.034 -16.043 1.00 91.56 457 ARG A C 1
ATOM 3673 O O . ARG A 1 457 ? -7.827 -0.371 -15.599 1.00 91.56 457 ARG A O 1
ATOM 3680 N N . LEU A 1 458 ? -9.601 -1.673 -15.237 1.00 92.25 458 LEU A N 1
ATOM 3681 C CA . LEU A 1 458 ? -9.526 -1.659 -13.771 1.00 92.25 458 LEU A CA 1
ATOM 3682 C C . LEU A 1 458 ? -9.419 -3.091 -13.221 1.00 92.25 458 LEU A C 1
ATOM 3684 O O . LEU A 1 458 ? -10.176 -3.461 -12.314 1.00 92.25 458 LEU A O 1
ATOM 3688 N N . SER A 1 459 ? -8.538 -3.910 -13.815 1.00 93.19 459 SER A N 1
ATOM 3689 C CA . SER A 1 459 ? -8.408 -5.336 -13.476 1.00 93.19 459 SER A CA 1
ATOM 3690 C C . SER A 1 459 ? -7.777 -5.589 -12.120 1.00 93.19 459 SER A C 1
ATOM 3692 O O . SER A 1 459 ? -8.392 -6.229 -11.263 1.00 93.19 459 SER A O 1
ATOM 3694 N N . PHE A 1 460 ? -6.600 -5.025 -11.883 1.00 93.31 460 PHE A N 1
ATOM 3695 C CA . PHE A 1 460 ? -5.832 -5.335 -10.691 1.00 93.31 460 PHE A CA 1
ATOM 3696 C C . PHE A 1 460 ? -6.049 -4.310 -9.565 1.00 93.31 460 PHE A C 1
ATOM 3698 O O . PHE A 1 460 ? -5.863 -3.115 -9.798 1.00 93.31 460 PHE A O 1
ATOM 3705 N N . PRO A 1 461 ? -6.324 -4.738 -8.319 1.00 95.56 461 PRO A N 1
ATOM 3706 C CA . PRO A 1 461 ? -6.733 -6.081 -7.896 1.00 95.56 461 PRO A CA 1
ATOM 3707 C C . PRO A 1 461 ? -8.247 -6.303 -8.069 1.00 95.56 461 PRO A C 1
ATOM 3709 O O . PRO A 1 461 ? -9.034 -5.362 -8.225 1.00 95.56 461 PRO A O 1
ATOM 3712 N N . SER A 1 462 ? -8.702 -7.552 -7.947 1.00 96.56 462 SER A N 1
ATOM 3713 C CA . SER A 1 462 ? -10.127 -7.879 -8.038 1.00 96.56 462 SER A CA 1
ATOM 3714 C C . SER A 1 462 ? -10.920 -7.357 -6.833 1.00 96.56 462 SER A C 1
ATOM 3716 O O . SER A 1 462 ? -10.944 -7.958 -5.761 1.00 96.56 462 SER A O 1
ATOM 3718 N N . GLY A 1 463 ? -11.631 -6.243 -7.029 1.00 95.56 463 GLY A N 1
ATOM 3719 C CA . GLY A 1 463 ? -12.432 -5.622 -5.965 1.00 95.56 463 GLY A CA 1
ATOM 3720 C C . GLY A 1 463 ? -13.608 -6.463 -5.448 1.00 95.56 463 GLY A C 1
ATOM 3721 O O . GLY A 1 463 ? -13.884 -6.409 -4.257 1.00 95.56 463 GLY A O 1
ATOM 3722 N N . HIS A 1 464 ? -14.257 -7.273 -6.297 1.00 96.31 464 HIS A N 1
ATOM 3723 C CA . HIS A 1 464 ? -15.314 -8.195 -5.844 1.00 96.31 464 HIS A CA 1
ATOM 3724 C C . HIS A 1 464 ? -14.745 -9.228 -4.864 1.00 96.31 464 HIS A C 1
ATOM 3726 O O . HIS A 1 464 ? -15.300 -9.442 -3.791 1.00 96.31 464 HIS A O 1
ATOM 3732 N N . SER A 1 465 ? -13.591 -9.799 -5.213 1.00 97.62 465 SER A N 1
ATOM 3733 C CA . SER A 1 465 ? -12.907 -10.797 -4.389 1.00 97.62 465 SER A CA 1
ATOM 3734 C C . SER A 1 465 ? -12.396 -10.195 -3.080 1.00 97.62 465 SER A C 1
ATOM 3736 O O . SER A 1 465 ? -12.558 -10.803 -2.030 1.00 97.62 465 SER A O 1
ATOM 3738 N N . ALA A 1 466 ? -11.839 -8.978 -3.120 1.00 98.12 466 ALA A N 1
ATOM 3739 C CA . ALA A 1 466 ? -11.364 -8.287 -1.921 1.00 98.12 466 ALA A CA 1
ATOM 3740 C C . ALA A 1 466 ? -12.492 -7.983 -0.930 1.00 98.12 466 ALA A C 1
ATOM 3742 O O . ALA A 1 466 ? -12.374 -8.311 0.248 1.00 98.12 466 ALA A O 1
ATOM 3743 N N . VAL A 1 467 ? -13.598 -7.407 -1.410 1.00 98.06 467 VAL A N 1
ATOM 3744 C CA . VAL A 1 467 ? -14.772 -7.093 -0.581 1.00 98.06 467 VAL A CA 1
ATOM 3745 C C . VAL A 1 467 ? -15.371 -8.362 0.027 1.00 98.06 467 VAL A C 1
ATOM 3747 O O . VAL A 1 467 ? -15.646 -8.390 1.224 1.00 98.06 467 VAL A O 1
ATOM 3750 N N . ALA A 1 468 ? -15.522 -9.426 -0.766 1.00 98.12 468 ALA A N 1
ATOM 3751 C CA . ALA A 1 468 ? -16.059 -10.689 -0.271 1.00 98.12 468 ALA A CA 1
ATOM 3752 C C . ALA A 1 468 ? -15.137 -11.342 0.770 1.00 98.12 468 ALA A C 1
ATOM 3754 O O . ALA A 1 468 ? -15.606 -11.746 1.833 1.00 98.12 468 ALA A O 1
ATOM 3755 N N . ALA A 1 469 ? -13.827 -11.397 0.511 1.00 98.06 469 ALA A N 1
ATOM 3756 C CA . ALA A 1 469 ? -12.864 -11.962 1.452 1.00 98.06 469 ALA A CA 1
ATOM 3757 C C . ALA A 1 469 ? -12.803 -11.179 2.765 1.00 98.06 469 ALA A C 1
ATOM 3759 O O . ALA A 1 469 ? -12.815 -11.800 3.821 1.00 98.06 469 ALA A O 1
ATOM 3760 N N . PHE A 1 470 ? -12.792 -9.844 2.721 1.00 97.75 470 PHE A N 1
ATOM 3761 C CA . PHE A 1 470 ? -12.798 -9.018 3.931 1.00 97.75 470 PHE A CA 1
ATOM 3762 C C . PHE A 1 470 ? -14.009 -9.310 4.808 1.00 97.75 470 PHE A C 1
ATOM 3764 O O . PHE A 1 470 ? -13.857 -9.645 5.982 1.00 97.75 470 PHE A O 1
ATOM 3771 N N . SER A 1 471 ? -15.207 -9.230 4.230 1.00 96.94 471 SER A N 1
ATOM 3772 C CA . SER A 1 471 ? -16.439 -9.345 5.002 1.00 96.94 471 SER A CA 1
ATOM 3773 C C . SER A 1 471 ? -16.643 -10.746 5.562 1.00 96.94 471 SER A C 1
ATOM 3775 O O . SER A 1 471 ? -16.983 -10.895 6.734 1.00 96.94 471 SER A O 1
ATOM 3777 N N . MET A 1 472 ? -16.395 -11.780 4.754 1.00 96.69 472 MET A N 1
ATOM 3778 C CA . MET A 1 472 ? -16.562 -13.162 5.201 1.00 96.69 472 MET A CA 1
ATOM 3779 C C . MET A 1 472 ? -15.482 -13.566 6.205 1.00 96.69 472 MET A C 1
ATOM 3781 O O . MET A 1 472 ? -15.803 -14.202 7.204 1.00 96.69 472 MET A O 1
ATOM 3785 N N . TYR A 1 473 ? -14.224 -13.157 6.004 1.00 94.81 473 TYR A N 1
ATOM 3786 C CA . TYR A 1 473 ? -13.153 -13.435 6.964 1.00 94.81 473 TYR A CA 1
ATOM 3787 C C . TYR A 1 473 ? -13.402 -12.728 8.302 1.00 94.81 473 TYR A C 1
ATOM 3789 O O . TYR A 1 473 ? -13.254 -13.339 9.361 1.00 94.81 473 TYR A O 1
ATOM 3797 N N . TYR A 1 474 ? -13.832 -11.463 8.272 1.00 92.94 474 TYR A N 1
ATOM 3798 C CA . TYR A 1 474 ? -14.206 -10.735 9.484 1.00 92.94 474 TYR A CA 1
ATOM 3799 C C . TYR A 1 474 ? -15.303 -11.478 10.257 1.00 92.94 474 TYR A C 1
ATOM 3801 O O . TYR A 1 474 ? -15.176 -11.684 11.463 1.00 92.94 474 TYR A O 1
ATOM 3809 N N . LEU A 1 475 ? -16.346 -11.951 9.563 1.00 92.94 475 LEU A N 1
ATOM 3810 C CA . LEU A 1 475 ? -17.403 -12.753 10.178 1.00 92.94 475 LEU A CA 1
ATOM 3811 C C . LEU A 1 475 ? -16.898 -14.093 10.724 1.00 92.94 475 LEU A C 1
ATOM 3813 O O . LEU A 1 475 ? -17.353 -14.502 11.786 1.00 92.94 475 LEU A O 1
ATOM 3817 N N . VAL A 1 476 ? -15.952 -14.766 10.060 1.00 92.06 476 VAL A N 1
ATOM 3818 C CA . VAL A 1 476 ? -15.344 -16.014 10.563 1.00 92.06 476 VAL A CA 1
ATOM 3819 C C . VAL A 1 476 ? -14.702 -15.793 11.934 1.00 92.06 476 VAL A C 1
ATOM 3821 O O . VAL A 1 476 ? -14.983 -16.547 12.870 1.00 92.06 476 VAL A O 1
ATOM 3824 N N . VAL A 1 477 ? -13.886 -14.742 12.066 1.00 88.00 477 VAL A N 1
ATOM 3825 C CA . VAL A 1 477 ? -13.229 -14.387 13.335 1.00 88.00 477 VAL A CA 1
ATOM 3826 C C . VAL A 1 477 ? -14.251 -13.903 14.365 1.00 88.00 477 VAL A C 1
ATOM 3828 O O . VAL A 1 477 ? -14.188 -14.299 15.526 1.00 88.00 477 VAL A O 1
ATOM 3831 N N . TYR A 1 478 ? -15.237 -13.106 13.952 1.00 86.62 478 TYR A N 1
ATOM 3832 C CA . TYR A 1 478 ? -16.298 -12.631 14.840 1.00 86.62 478 TYR A CA 1
ATOM 3833 C C . TYR A 1 478 ? -17.133 -13.786 15.410 1.00 86.62 478 TYR A C 1
ATOM 3835 O O . TYR A 1 478 ? -17.348 -13.859 16.618 1.00 86.62 478 TYR A O 1
ATOM 3843 N N . VAL A 1 479 ? -17.552 -14.733 14.564 1.00 86.69 479 VAL A N 1
ATOM 3844 C CA . VAL A 1 479 ? -18.270 -15.948 14.976 1.00 86.69 479 VAL A CA 1
ATOM 3845 C C . VAL A 1 479 ? -17.405 -16.785 15.914 1.00 86.69 479 VAL A C 1
ATOM 3847 O O . VAL A 1 479 ? -17.919 -17.273 16.918 1.00 86.69 479 VAL A O 1
ATOM 3850 N N . GLN A 1 480 ? -16.101 -16.911 15.637 1.00 86.12 480 GLN A N 1
ATOM 3851 C CA . GLN A 1 480 ? -15.173 -17.616 16.526 1.00 86.12 480 GLN A CA 1
ATOM 3852 C C . GLN A 1 480 ? -15.142 -16.991 17.926 1.00 86.12 480 GLN A C 1
ATOM 3854 O O . GLN A 1 480 ? -15.172 -17.720 18.915 1.00 86.12 480 GLN A O 1
ATOM 3859 N N . ALA A 1 481 ? -15.088 -15.661 18.003 1.00 79.94 481 ALA A N 1
ATOM 3860 C CA . ALA A 1 481 ? -14.966 -14.934 19.260 1.00 79.94 481 ALA A CA 1
ATOM 3861 C C . ALA A 1 481 ? -16.288 -14.838 20.043 1.00 79.94 481 ALA A C 1
ATOM 3863 O O . ALA A 1 481 ? -16.272 -14.888 21.269 1.00 79.94 481 ALA A O 1
ATOM 3864 N N . ARG A 1 482 ? -17.431 -14.675 19.362 1.00 78.00 482 ARG A N 1
ATOM 3865 C CA . ARG A 1 482 ? -18.703 -14.293 20.006 1.00 78.00 482 ARG A CA 1
ATOM 3866 C C . ARG A 1 482 ? -19.756 -15.391 20.071 1.00 78.00 482 ARG A C 1
ATOM 3868 O O . ARG A 1 482 ? -20.621 -15.349 20.941 1.00 78.00 482 ARG A O 1
ATOM 3875 N N . LEU A 1 483 ? -19.733 -16.378 19.175 1.00 76.19 483 LEU A N 1
ATOM 3876 C CA . LEU A 1 483 ? -20.779 -17.399 19.154 1.00 76.19 483 LEU A CA 1
ATOM 3877 C C . LEU A 1 483 ? -20.497 -18.454 20.233 1.00 76.19 483 LEU A C 1
ATOM 3879 O O . LEU A 1 483 ? -19.768 -19.408 19.982 1.00 76.19 483 LEU A O 1
ATOM 3883 N N . ILE A 1 484 ? -21.074 -18.335 21.432 1.00 69.50 484 ILE A N 1
ATOM 3884 C CA . ILE A 1 484 ? -20.936 -19.328 22.518 1.00 69.50 484 ILE A CA 1
ATOM 3885 C C . ILE A 1 484 ? -22.088 -20.341 22.436 1.00 69.50 484 ILE A C 1
ATOM 3887 O O . ILE A 1 484 ? -23.066 -20.278 23.170 1.00 69.50 484 ILE A O 1
ATOM 3891 N N . TRP A 1 485 ? -21.997 -21.288 21.500 1.00 65.88 485 TRP A N 1
ATOM 3892 C CA . TRP A 1 485 ? -22.939 -22.412 21.409 1.00 65.88 485 TRP A CA 1
ATOM 3893 C C . TRP A 1 485 ? -22.319 -23.656 22.041 1.00 65.88 485 TRP A C 1
ATOM 3895 O O . TRP A 1 485 ? -21.396 -24.239 21.475 1.00 65.88 485 TRP A O 1
ATOM 3905 N N . ARG A 1 486 ? -22.802 -24.023 23.235 1.00 62.78 486 ARG A N 1
ATOM 3906 C CA . ARG A 1 486 ? -22.314 -25.172 24.018 1.00 62.78 486 ARG A CA 1
ATOM 3907 C C . ARG A 1 486 ? -22.774 -26.562 23.524 1.00 62.78 486 ARG A C 1
ATOM 3909 O O . ARG A 1 486 ? -21.991 -27.485 23.700 1.00 62.78 486 ARG A O 1
ATOM 3916 N N . PRO A 1 487 ? -23.953 -26.766 22.894 1.00 70.62 487 PRO A N 1
ATOM 3917 C CA . PRO A 1 487 ? -24.407 -28.129 22.590 1.00 70.62 487 PRO A CA 1
ATOM 3918 C C . PRO A 1 487 ? -23.924 -28.697 21.241 1.00 70.62 487 PRO A C 1
ATOM 3920 O O . PRO A 1 487 ? -24.011 -29.902 21.036 1.00 70.62 487 PRO A O 1
ATOM 3923 N N . ALA A 1 488 ? -23.416 -27.878 20.308 1.00 72.50 488 ALA A N 1
ATOM 3924 C CA . ALA A 1 488 ? -23.082 -28.324 18.949 1.00 72.50 488 ALA A CA 1
ATOM 3925 C C . ALA A 1 488 ? -21.628 -28.005 18.562 1.00 72.50 488 ALA A C 1
ATOM 3927 O O . ALA A 1 488 ? -21.304 -26.882 18.172 1.00 72.50 488 ALA A O 1
ATOM 3928 N N . HIS A 1 489 ? -20.759 -29.020 18.611 1.00 77.50 489 HIS A N 1
ATOM 3929 C CA . HIS A 1 489 ? -19.321 -28.885 18.338 1.00 77.50 489 HIS A CA 1
ATOM 3930 C C . HIS A 1 489 ? -19.009 -28.515 16.871 1.00 77.50 489 HIS A C 1
ATOM 3932 O O . HIS A 1 489 ? -18.099 -27.730 16.617 1.00 77.50 489 HIS A O 1
ATOM 3938 N N . PHE A 1 490 ? -19.779 -29.029 15.901 1.00 85.38 490 PHE A N 1
ATOM 3939 C CA . PHE A 1 490 ? -19.524 -28.826 14.462 1.00 85.38 490 PHE A CA 1
ATOM 3940 C C . PHE A 1 490 ? -20.223 -27.607 13.849 1.00 85.38 490 PHE A C 1
ATOM 3942 O O . PHE A 1 490 ? -19.896 -27.209 12.732 1.00 85.38 490 PHE A O 1
ATOM 3949 N N . PHE A 1 491 ? -21.167 -26.990 14.561 1.00 85.50 491 PHE A N 1
ATOM 3950 C CA . PHE A 1 491 ? -21.997 -25.930 13.991 1.00 85.50 491 PHE A CA 1
ATOM 3951 C C . PHE A 1 491 ? -21.195 -24.659 13.672 1.00 85.50 491 PHE A C 1
ATOM 3953 O O . PHE A 1 491 ? -21.341 -24.094 12.589 1.00 85.50 491 PHE A O 1
ATOM 3960 N N . LYS A 1 492 ? -20.292 -24.237 14.570 1.00 85.81 492 LYS A N 1
ATOM 3961 C CA . LYS A 1 492 ? -19.461 -23.043 14.327 1.00 85.81 492 LYS A CA 1
ATOM 3962 C C . LYS A 1 492 ? -18.468 -23.253 13.173 1.00 85.81 492 LYS A C 1
ATOM 3964 O O . LYS A 1 492 ? -18.468 -22.415 12.272 1.00 85.81 492 LYS A O 1
ATOM 3969 N N . PRO A 1 493 ? -17.690 -24.359 13.128 1.00 89.88 493 PRO A N 1
ATOM 3970 C CA . PRO A 1 493 ? -16.821 -24.640 11.985 1.00 89.88 493 PRO A CA 1
ATOM 3971 C C . PRO A 1 493 ? -17.579 -24.725 10.657 1.00 89.88 493 PRO A C 1
ATOM 3973 O O . PRO A 1 493 ? -17.090 -24.228 9.647 1.00 89.88 493 PRO A O 1
ATOM 3976 N N . LEU A 1 494 ? -18.793 -25.288 10.648 1.00 92.44 494 LEU A N 1
ATOM 3977 C CA . LEU A 1 494 ? -19.619 -25.356 9.441 1.00 92.44 494 LEU A CA 1
ATOM 3978 C C . LEU A 1 494 ? -19.969 -23.958 8.911 1.00 92.44 494 LEU A C 1
ATOM 3980 O O . LEU A 1 494 ? -19.753 -23.688 7.731 1.00 92.44 494 LEU A O 1
ATOM 3984 N N . ILE A 1 495 ? -20.436 -23.051 9.777 1.00 92.06 495 ILE A N 1
ATOM 3985 C CA . ILE A 1 495 ? -20.714 -21.654 9.399 1.00 92.06 495 ILE A CA 1
ATOM 3986 C C . ILE A 1 495 ? -19.451 -20.989 8.840 1.00 92.06 495 ILE A C 1
ATOM 3988 O O . ILE A 1 495 ? -19.509 -20.336 7.800 1.00 92.06 495 ILE A O 1
ATOM 3992 N N . GLN A 1 496 ? -18.305 -21.175 9.497 1.00 93.69 496 GLN A N 1
ATOM 3993 C CA . GLN A 1 496 ? -17.038 -20.583 9.065 1.00 93.69 496 GLN A CA 1
ATOM 3994 C C . GLN A 1 496 ? -16.611 -21.082 7.679 1.00 93.69 496 GLN A C 1
ATOM 3996 O O . GLN A 1 496 ? -16.229 -20.278 6.828 1.00 93.69 496 GLN A O 1
ATOM 4001 N N . VAL A 1 497 ? -16.736 -22.387 7.417 1.00 95.50 497 VAL A N 1
ATOM 4002 C CA . VAL A 1 497 ? -16.462 -22.968 6.095 1.00 95.50 497 VAL A CA 1
ATOM 4003 C C . VAL A 1 497 ? -17.421 -22.400 5.049 1.00 95.50 497 VAL A C 1
ATOM 4005 O O . VAL A 1 497 ? -16.967 -21.985 3.985 1.00 95.50 497 VAL A O 1
ATOM 4008 N N . CYS A 1 498 ? -18.721 -22.297 5.346 1.00 95.81 498 CYS A N 1
ATOM 4009 C CA . CYS A 1 498 ? -19.693 -21.690 4.433 1.00 95.81 498 CYS A CA 1
ATOM 4010 C C . CYS A 1 498 ? -19.339 -20.234 4.086 1.00 95.81 498 CYS A C 1
ATOM 4012 O O . CYS A 1 498 ? -19.385 -19.863 2.914 1.00 95.81 498 CYS A O 1
ATOM 4014 N N . LEU A 1 499 ? -18.933 -19.422 5.068 1.00 96.50 499 LEU A N 1
ATOM 4015 C CA . LEU A 1 499 ? -18.503 -18.035 4.844 1.00 96.50 499 LEU A CA 1
ATOM 4016 C C . LEU A 1 499 ? -17.279 -17.962 3.915 1.00 96.50 499 LEU A C 1
ATOM 4018 O O . LEU A 1 499 ? -17.257 -17.166 2.974 1.00 96.50 499 LEU 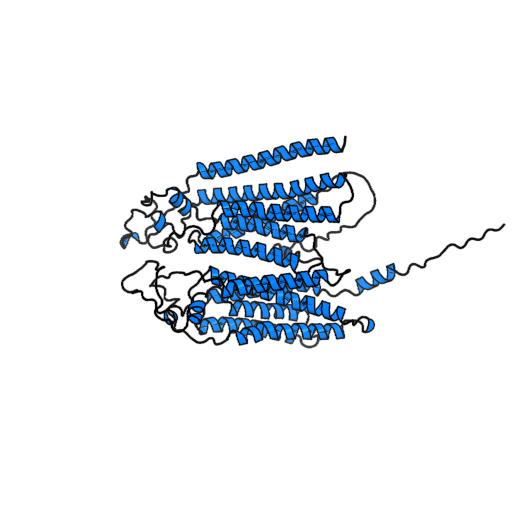A O 1
ATOM 4022 N N . ILE A 1 500 ? -16.281 -18.827 4.119 1.00 96.31 500 ILE A N 1
ATOM 4023 C CA . ILE A 1 500 ? -15.096 -18.895 3.248 1.00 96.31 500 ILE A CA 1
ATOM 4024 C C . ILE A 1 500 ? -15.487 -19.327 1.827 1.00 96.31 500 ILE A C 1
ATOM 4026 O O . ILE A 1 500 ? -15.023 -18.730 0.854 1.00 96.31 500 ILE A O 1
ATOM 4030 N N . LEU A 1 501 ? -16.373 -20.317 1.688 1.00 97.00 501 LEU A N 1
ATOM 4031 C CA . LEU A 1 501 ? -16.864 -20.773 0.385 1.00 97.00 501 LEU A CA 1
ATOM 4032 C C . LEU A 1 501 ? -17.620 -19.671 -0.366 1.00 97.00 501 LEU A C 1
ATOM 4034 O O . LEU A 1 501 ? -17.447 -19.550 -1.578 1.00 97.00 501 LEU A O 1
ATOM 4038 N N . ILE A 1 502 ? -18.385 -18.820 0.328 1.00 96.38 502 ILE A N 1
ATOM 4039 C CA . ILE A 1 502 ? -19.021 -17.642 -0.284 1.00 96.38 502 ILE A CA 1
ATOM 4040 C C . ILE A 1 502 ? -17.951 -16.713 -0.871 1.00 96.38 502 ILE A C 1
ATOM 4042 O O . ILE A 1 502 ? -18.037 -16.361 -2.049 1.00 96.38 502 ILE A O 1
ATOM 4046 N N . ALA A 1 503 ? -16.905 -16.371 -0.112 1.00 97.25 503 ALA A N 1
ATOM 4047 C CA . ALA A 1 503 ? -15.828 -15.513 -0.614 1.00 97.25 503 ALA A CA 1
ATOM 4048 C C . ALA A 1 503 ? -15.104 -16.117 -1.831 1.00 97.25 503 ALA A C 1
ATOM 4050 O O . ALA A 1 503 ? -14.866 -15.421 -2.823 1.00 97.25 503 ALA A O 1
ATOM 4051 N N . LEU A 1 504 ? -14.805 -17.419 -1.786 1.00 97.44 504 LEU A N 1
ATOM 4052 C CA . LEU A 1 504 ? -14.176 -18.133 -2.898 1.00 97.44 504 LEU A CA 1
ATOM 4053 C C . LEU A 1 504 ? -15.086 -18.192 -4.128 1.00 97.44 504 LEU A C 1
ATOM 4055 O O . LEU A 1 504 ? -14.609 -17.950 -5.232 1.00 97.44 504 LEU A O 1
ATOM 4059 N N . SER A 1 505 ? -16.386 -18.446 -3.957 1.00 97.06 505 SER A N 1
ATOM 4060 C CA . SER A 1 505 ? -17.347 -18.502 -5.068 1.00 97.06 505 SER A CA 1
ATOM 4061 C C . SER A 1 505 ? -17.441 -17.168 -5.816 1.00 97.06 505 SER A C 1
ATOM 4063 O O . SER A 1 505 ? -17.398 -17.145 -7.048 1.00 97.06 505 SER A O 1
ATOM 4065 N N . VAL A 1 506 ? -17.447 -16.042 -5.089 1.00 97.56 506 VAL A N 1
ATOM 4066 C CA . VAL A 1 506 ? -17.389 -14.702 -5.687 1.00 97.56 506 VAL A CA 1
ATOM 4067 C C . VAL A 1 506 ? -16.077 -14.519 -6.450 1.00 97.56 506 VAL A C 1
ATOM 4069 O O . VAL A 1 506 ? -16.102 -14.035 -7.580 1.00 97.56 506 VAL A O 1
ATOM 4072 N N . GLY A 1 507 ? -14.941 -14.942 -5.888 1.00 96.62 507 GLY A N 1
ATOM 4073 C CA . GLY A 1 507 ? -13.644 -14.889 -6.567 1.00 96.62 507 GLY A CA 1
ATOM 4074 C C . GLY A 1 507 ? -13.610 -15.704 -7.864 1.00 96.62 507 GLY A C 1
ATOM 4075 O O . GLY A 1 507 ? -13.273 -15.166 -8.920 1.00 96.62 507 GLY A O 1
ATOM 4076 N N . PHE A 1 508 ? -14.020 -16.973 -7.813 1.00 97.00 508 PHE A N 1
ATOM 4077 C CA . PHE A 1 508 ? -14.055 -17.864 -8.977 1.00 97.00 508 PHE A CA 1
ATOM 4078 C C . PHE A 1 508 ? -15.010 -17.375 -10.064 1.00 97.00 508 PHE A C 1
ATOM 4080 O O . PHE A 1 508 ? -14.663 -17.474 -11.241 1.00 97.00 508 PHE A O 1
ATOM 4087 N N . SER A 1 509 ? -16.138 -16.755 -9.692 1.00 96.94 509 SER A N 1
ATOM 4088 C CA . SER A 1 509 ? -17.049 -16.149 -10.670 1.00 96.94 509 SER A CA 1
ATOM 4089 C C . SER A 1 509 ? -16.337 -15.118 -11.558 1.00 96.94 509 SER A C 1
ATOM 4091 O O . SER A 1 509 ? -16.575 -15.041 -12.755 1.00 96.94 509 SER A O 1
ATOM 4093 N N . ARG A 1 510 ? -15.375 -14.355 -11.015 1.00 95.81 510 ARG A N 1
ATOM 4094 C CA . ARG A 1 510 ? -14.625 -13.348 -11.792 1.00 95.81 510 ARG A CA 1
ATOM 4095 C C . ARG A 1 510 ? -13.688 -13.960 -12.827 1.00 95.81 510 ARG A C 1
ATOM 4097 O O . ARG A 1 510 ? -13.395 -13.301 -13.823 1.00 95.81 510 ARG A O 1
ATOM 4104 N N . ILE A 1 511 ? -13.229 -15.185 -12.583 1.00 95.94 511 ILE A N 1
ATOM 4105 C CA . ILE A 1 511 ? -12.401 -15.942 -13.523 1.00 95.94 511 ILE A CA 1
ATOM 4106 C C . ILE A 1 511 ? -13.299 -16.548 -14.606 1.00 95.94 511 ILE A C 1
ATOM 4108 O O . ILE A 1 511 ? -13.015 -16.383 -15.788 1.00 95.94 511 ILE A O 1
ATOM 4112 N N . SER A 1 512 ? -14.413 -17.189 -14.227 1.00 95.44 512 SER A N 1
ATOM 4113 C CA . SER A 1 512 ? -15.348 -17.802 -15.187 1.00 95.44 512 SER A CA 1
ATOM 4114 C C . SER A 1 512 ? -16.003 -16.788 -16.132 1.00 95.44 512 SER A C 1
ATOM 4116 O O . SER A 1 512 ? -16.263 -17.103 -17.301 1.00 95.44 512 SER A O 1
ATOM 4118 N N . ASP A 1 513 ? -16.231 -15.570 -15.634 1.00 94.75 513 ASP A N 1
ATOM 4119 C CA . ASP A 1 513 ? -16.812 -14.447 -16.376 1.00 94.75 513 ASP A CA 1
ATOM 4120 C C . ASP A 1 513 ? -15.776 -13.731 -17.271 1.00 94.75 513 ASP A C 1
ATOM 4122 O O . ASP A 1 513 ? -16.103 -12.735 -17.908 1.00 94.75 513 ASP A O 1
ATOM 4126 N N . ASN A 1 514 ? -14.516 -14.194 -17.325 1.00 93.75 514 ASN A N 1
ATOM 4127 C CA . ASN A 1 514 ? -13.400 -13.520 -18.014 1.00 93.75 514 ASN A CA 1
ATOM 4128 C C . ASN A 1 514 ? -13.199 -12.052 -17.576 1.00 93.75 514 ASN A C 1
ATOM 4130 O O . ASN A 1 514 ? -12.601 -11.245 -18.292 1.00 93.75 514 ASN A O 1
ATOM 4134 N N . ALA A 1 515 ? -13.698 -11.689 -16.393 1.00 91.25 515 ALA A N 1
ATOM 4135 C CA . ALA A 1 515 ? -13.693 -10.314 -15.917 1.00 91.25 515 ALA A CA 1
ATOM 4136 C C . ALA A 1 515 ? -12.317 -9.906 -15.378 1.00 91.25 515 ALA A C 1
ATOM 4138 O O . ALA A 1 515 ? -11.956 -8.727 -15.444 1.00 91.25 515 ALA A O 1
ATOM 4139 N N . ARG A 1 516 ? -11.566 -10.857 -14.800 1.00 95.00 516 ARG A N 1
ATOM 4140 C CA . ARG A 1 516 ? -10.279 -10.630 -14.120 1.00 95.00 516 ARG A CA 1
ATOM 4141 C C . ARG A 1 516 ? -9.317 -11.796 -14.330 1.00 95.00 516 ARG A C 1
ATOM 4143 O O . ARG A 1 516 ? -9.754 -12.938 -14.461 1.00 95.00 516 ARG A O 1
ATOM 4150 N N . HIS A 1 517 ? -8.015 -11.515 -14.295 1.00 95.12 517 HIS A N 1
ATOM 4151 C CA . HIS A 1 517 ? -7.000 -12.570 -14.272 1.00 95.12 517 HIS A CA 1
ATOM 4152 C C . HIS A 1 517 ? -7.050 -13.322 -12.939 1.00 95.12 517 HIS A C 1
ATOM 4154 O O . HIS A 1 517 ? -7.433 -12.766 -11.906 1.00 95.12 517 HIS A O 1
ATOM 4160 N N . TRP A 1 518 ? -6.623 -14.585 -12.936 1.00 95.19 518 TRP A N 1
ATOM 4161 C CA . TRP A 1 518 ? -6.587 -15.397 -11.714 1.00 95.19 518 TRP A CA 1
ATOM 4162 C C . TRP A 1 518 ? -5.713 -14.752 -10.624 1.00 95.19 518 TRP A C 1
ATOM 4164 O O . TRP A 1 518 ? -6.082 -14.752 -9.451 1.00 95.19 518 TRP A O 1
ATOM 4174 N N . PHE A 1 519 ? -4.597 -14.127 -11.016 1.00 94.75 519 PHE A N 1
ATOM 4175 C CA . PHE A 1 519 ? -3.698 -13.441 -10.091 1.00 94.75 519 PHE A CA 1
ATOM 4176 C C . PHE A 1 519 ? -4.359 -12.209 -9.453 1.00 94.75 519 PHE A C 1
ATOM 4178 O O . PHE A 1 519 ? -4.212 -11.993 -8.251 1.00 94.75 519 PHE A O 1
ATOM 4185 N N . ASP A 1 520 ? -5.167 -11.453 -10.206 1.00 96.12 520 ASP A N 1
ATOM 4186 C CA . ASP A 1 520 ? -5.933 -10.311 -9.683 1.00 96.12 520 ASP A CA 1
ATOM 4187 C C . ASP A 1 520 ? -6.937 -10.758 -8.612 1.00 96.12 520 ASP A C 1
ATOM 4189 O O . ASP A 1 520 ? -7.187 -10.038 -7.639 1.00 96.12 520 ASP A O 1
ATOM 4193 N N . VAL A 1 521 ? -7.538 -11.939 -8.805 1.00 97.31 521 VAL A N 1
ATOM 4194 C CA . VAL A 1 521 ? -8.465 -12.573 -7.857 1.00 97.31 521 VAL A CA 1
ATOM 4195 C C . VAL A 1 521 ? -7.724 -13.014 -6.603 1.00 97.31 521 VAL A C 1
ATOM 4197 O O . VAL A 1 521 ? -8.143 -12.637 -5.511 1.00 97.31 521 VAL A O 1
ATOM 4200 N N . CYS A 1 522 ? -6.599 -13.719 -6.736 1.00 96.94 522 CYS A N 1
ATOM 4201 C CA . CYS A 1 522 ? -5.763 -14.114 -5.600 1.00 96.94 522 CYS A CA 1
ATOM 4202 C C . CYS A 1 522 ? -5.276 -12.903 -4.791 1.00 96.94 522 CYS A C 1
ATOM 4204 O O . CYS A 1 522 ? -5.394 -12.900 -3.567 1.00 96.94 522 CYS A O 1
ATOM 4206 N N . ALA A 1 523 ? -4.792 -11.852 -5.460 1.00 95.69 523 ALA A N 1
ATOM 4207 C CA . ALA A 1 523 ? -4.369 -10.614 -4.810 1.00 95.69 523 ALA A CA 1
ATOM 4208 C C . ALA A 1 523 ? -5.537 -9.919 -4.093 1.00 95.69 523 ALA A C 1
ATOM 4210 O O . ALA A 1 523 ? -5.379 -9.449 -2.968 1.00 95.69 523 ALA A O 1
ATOM 4211 N N . GLY A 1 524 ? -6.722 -9.895 -4.714 1.00 97.31 524 GLY A N 1
ATOM 4212 C CA . GLY A 1 524 ? -7.943 -9.386 -4.094 1.00 97.31 524 GLY A CA 1
ATOM 4213 C C . GLY A 1 524 ? -8.323 -10.167 -2.834 1.00 97.31 524 GLY A C 1
ATOM 4214 O O . GLY A 1 524 ? -8.486 -9.562 -1.778 1.00 97.31 524 GLY A O 1
ATOM 4215 N N . LEU A 1 525 ? -8.412 -11.500 -2.921 1.00 97.88 525 LEU A N 1
ATOM 4216 C CA . LEU A 1 525 ? -8.723 -12.373 -1.782 1.00 97.88 525 LEU A CA 1
ATOM 4217 C C . LEU A 1 525 ? -7.711 -12.198 -0.643 1.00 97.88 525 LEU A C 1
ATOM 4219 O O . LEU A 1 525 ? -8.115 -12.037 0.506 1.00 97.88 525 LEU A O 1
ATOM 4223 N N . GLY A 1 526 ? -6.413 -12.179 -0.959 1.00 96.94 526 GLY A N 1
ATOM 4224 C CA . GLY A 1 526 ? -5.345 -11.987 0.023 1.00 96.94 526 GLY A CA 1
ATOM 4225 C C . GLY A 1 526 ? -5.427 -10.630 0.722 1.00 96.94 526 GLY A C 1
ATOM 4226 O O . GLY A 1 526 ? -5.376 -10.571 1.948 1.00 96.94 526 GLY A O 1
ATOM 4227 N N . LEU A 1 527 ? -5.632 -9.548 -0.038 1.00 95.88 527 LEU A N 1
ATOM 4228 C CA . LEU A 1 527 ? -5.804 -8.201 0.512 1.00 95.88 527 LEU A CA 1
ATOM 4229 C C . LEU A 1 527 ? -7.034 -8.112 1.425 1.00 95.88 527 LEU A C 1
ATOM 4231 O O . LEU A 1 527 ? -6.954 -7.542 2.512 1.00 95.88 527 LEU A O 1
ATOM 4235 N N . GLY A 1 528 ? -8.161 -8.678 0.986 1.00 97.00 528 GLY A N 1
ATOM 4236 C CA . GLY A 1 528 ? -9.401 -8.701 1.756 1.00 97.00 528 GLY A CA 1
ATOM 4237 C C . GLY A 1 528 ? -9.256 -9.490 3.053 1.00 97.00 528 GLY A C 1
ATOM 4238 O O . GLY A 1 528 ? -9.569 -8.965 4.117 1.00 97.00 528 GLY A O 1
ATOM 4239 N N . ALA A 1 529 ? -8.722 -10.712 2.985 1.00 95.25 529 ALA A N 1
ATOM 4240 C CA . ALA A 1 529 ? -8.503 -11.557 4.156 1.00 95.25 529 ALA A CA 1
ATOM 4241 C C . ALA A 1 529 ? -7.517 -10.923 5.147 1.00 95.25 529 ALA A C 1
ATOM 4243 O O . ALA A 1 529 ? -7.785 -10.915 6.344 1.00 95.25 529 ALA A O 1
ATOM 4244 N N . PHE A 1 530 ? -6.419 -10.333 4.663 1.00 92.38 530 PHE A N 1
ATOM 4245 C CA . PHE A 1 530 ? -5.461 -9.626 5.515 1.00 92.38 530 PHE A CA 1
ATOM 4246 C C . PHE A 1 530 ? -6.097 -8.412 6.203 1.00 92.38 530 PHE A C 1
ATOM 4248 O O . PHE A 1 530 ? -5.991 -8.273 7.419 1.00 92.38 530 PHE A O 1
ATOM 4255 N N . GLY A 1 531 ? -6.819 -7.567 5.457 1.00 91.00 531 GLY A N 1
ATOM 4256 C CA . GLY A 1 531 ? -7.537 -6.428 6.033 1.00 91.00 531 GLY A CA 1
ATOM 4257 C C . GLY A 1 531 ? -8.608 -6.856 7.040 1.00 91.00 531 GLY A C 1
ATOM 4258 O O . GLY A 1 531 ? -8.718 -6.264 8.110 1.00 91.00 531 GLY A O 1
ATOM 4259 N N . GLY A 1 532 ? -9.360 -7.916 6.731 1.00 91.00 532 GLY A N 1
ATOM 4260 C CA . GLY A 1 532 ? -10.380 -8.476 7.616 1.00 91.00 532 GLY A CA 1
ATOM 4261 C C . GLY A 1 532 ? -9.772 -9.056 8.889 1.00 91.00 532 GLY A C 1
ATOM 4262 O O . GLY A 1 532 ? -10.297 -8.818 9.971 1.00 91.00 532 GLY A O 1
ATOM 4263 N N . HIS A 1 533 ? -8.638 -9.753 8.773 1.00 87.81 533 HIS A N 1
ATOM 4264 C CA . HIS A 1 533 ? -7.887 -10.279 9.908 1.00 87.81 533 HIS A CA 1
ATOM 4265 C C . HIS A 1 533 ? -7.397 -9.172 10.822 1.00 87.81 533 HIS A C 1
ATOM 4267 O O . HIS A 1 533 ? -7.669 -9.239 12.017 1.00 87.81 533 HIS A O 1
ATOM 4273 N N . LEU A 1 534 ? -6.733 -8.151 10.262 1.00 84.25 534 LEU A N 1
ATOM 4274 C CA . LEU A 1 534 ? -6.264 -7.010 11.036 1.00 84.25 534 LEU A CA 1
ATOM 4275 C C . LEU A 1 534 ? -7.425 -6.447 11.849 1.00 84.25 534 LEU A C 1
ATOM 4277 O O . LEU A 1 534 ? -7.383 -6.555 13.068 1.00 84.25 534 LEU A O 1
ATOM 4281 N N . ILE A 1 535 ? -8.490 -5.975 11.189 1.00 84.19 535 ILE A N 1
ATOM 4282 C CA . ILE A 1 535 ? -9.643 -5.332 11.842 1.00 84.19 535 ILE A CA 1
ATOM 4283 C C . ILE A 1 535 ? -10.354 -6.271 12.828 1.00 84.19 535 ILE A C 1
ATOM 4285 O O . ILE A 1 535 ? -10.692 -5.846 13.923 1.00 84.19 535 ILE A O 1
ATOM 4289 N N . ALA A 1 536 ? -10.559 -7.551 12.517 1.00 78.50 536 ALA A N 1
ATOM 4290 C CA . ALA A 1 536 ? -11.251 -8.458 13.436 1.00 78.50 536 ALA A CA 1
ATOM 4291 C C . ALA A 1 536 ? -10.438 -8.753 14.705 1.00 78.50 536 ALA A C 1
ATOM 4293 O O . ALA A 1 536 ? -10.979 -8.754 15.811 1.00 78.50 536 ALA A O 1
ATOM 4294 N N . VAL A 1 537 ? -9.130 -8.962 14.560 1.00 70.62 537 VAL A N 1
ATOM 4295 C CA . VAL A 1 537 ? -8.228 -9.147 15.697 1.00 70.62 537 VAL A CA 1
ATOM 4296 C C . VAL A 1 537 ? -8.130 -7.857 16.512 1.00 70.62 537 VAL A C 1
ATOM 4298 O O . VAL A 1 537 ? -8.085 -7.927 17.741 1.00 70.62 537 VAL A O 1
ATOM 4301 N N . GLN A 1 538 ? -8.236 -6.693 15.860 1.00 62.69 538 GLN A N 1
ATOM 4302 C CA . GLN A 1 538 ? -8.345 -5.408 16.548 1.00 62.69 538 GLN A CA 1
ATOM 4303 C C . GLN A 1 538 ? -9.498 -5.348 17.547 1.00 62.69 538 GLN A C 1
ATOM 4305 O O . GLN A 1 538 ? -9.360 -4.775 18.627 1.00 62.69 538 GLN A O 1
ATOM 4310 N N . LEU A 1 539 ? -10.629 -5.966 17.211 1.00 57.84 539 LEU A N 1
ATOM 4311 C CA . LEU A 1 539 ? -11.765 -6.057 18.118 1.00 57.84 539 LEU A CA 1
ATOM 4312 C C . LEU A 1 539 ? -11.656 -7.196 19.133 1.00 57.84 539 LEU A C 1
ATOM 4314 O O . LEU A 1 539 ? -12.280 -7.107 20.183 1.00 57.84 539 LEU A O 1
ATOM 4318 N N . SER A 1 540 ? -10.865 -8.243 18.880 1.00 52.66 540 SER A N 1
ATOM 4319 C CA . SER A 1 540 ? -10.737 -9.363 19.826 1.00 52.66 540 SER A CA 1
ATOM 4320 C C . SER A 1 540 ? -10.216 -8.933 21.206 1.00 52.66 540 SER A C 1
ATOM 4322 O O . SER A 1 540 ? -10.650 -9.488 22.211 1.00 52.66 540 SER A O 1
ATOM 4324 N N . CYS A 1 541 ? -9.404 -7.870 21.277 1.00 43.34 541 CYS A N 1
ATOM 4325 C CA . CYS A 1 541 ? -8.984 -7.252 22.539 1.00 43.34 541 CYS A CA 1
ATOM 4326 C C . CYS A 1 541 ? -10.113 -6.486 23.258 1.00 43.34 541 CYS A C 1
ATOM 4328 O O . CYS A 1 541 ? -10.115 -6.442 24.481 1.00 43.34 541 CYS A O 1
ATOM 4330 N N . TYR A 1 542 ? -11.102 -5.943 22.534 1.00 42.31 542 TYR A N 1
ATOM 4331 C CA . TYR A 1 542 ? -12.339 -5.395 23.124 1.00 42.31 542 TYR A CA 1
ATOM 4332 C C . TYR A 1 542 ? -13.322 -6.489 23.556 1.00 42.31 542 TYR A C 1
ATOM 4334 O O . TYR A 1 542 ? -14.268 -6.229 24.295 1.00 42.31 542 TYR A O 1
ATOM 4342 N N . PHE A 1 543 ? -13.146 -7.704 23.039 1.00 41.81 543 PHE A N 1
ATOM 4343 C CA . PHE A 1 543 ? -14.022 -8.842 23.288 1.00 41.81 543 PHE A CA 1
ATOM 4344 C C . PHE A 1 543 ? -13.556 -9.714 24.457 1.00 41.81 543 PHE A C 1
ATOM 4346 O O . PHE A 1 543 ? -14.221 -10.714 24.735 1.00 41.81 543 PHE A O 1
ATOM 4353 N N . ALA A 1 544 ? -12.454 -9.354 25.131 1.00 38.84 544 ALA A N 1
ATOM 4354 C CA . ALA A 1 544 ? -12.057 -10.003 26.372 1.00 38.84 544 ALA A CA 1
ATOM 4355 C C . ALA A 1 544 ? -13.210 -9.881 27.388 1.00 38.84 544 ALA A C 1
ATOM 4357 O O . ALA A 1 544 ? -13.745 -8.780 27.558 1.00 38.84 544 ALA A O 1
ATOM 4358 N N . PRO A 1 545 ? -13.657 -10.989 28.007 1.00 35.41 545 PRO A N 1
ATOM 4359 C CA . PRO A 1 545 ? -14.623 -10.903 29.091 1.00 35.41 545 PRO A CA 1
ATOM 4360 C C . PRO A 1 545 ? -14.021 -10.033 30.197 1.00 35.41 545 PRO A C 1
ATOM 4362 O O . PRO A 1 545 ? -12.847 -10.183 30.528 1.00 35.41 545 PRO A O 1
ATOM 4365 N N . ILE A 1 546 ? -14.815 -9.111 30.743 1.00 34.22 546 ILE A N 1
ATOM 4366 C CA . ILE A 1 546 ? -14.510 -8.538 32.054 1.00 34.22 546 ILE A CA 1
ATOM 4367 C C . ILE A 1 546 ? -14.606 -9.735 33.002 1.00 34.22 546 ILE A C 1
ATOM 4369 O O . ILE A 1 546 ? -15.687 -10.312 33.131 1.00 34.22 546 ILE A O 1
ATOM 4373 N N . ASN A 1 547 ? -13.475 -10.189 33.540 1.00 30.19 547 ASN A N 1
ATOM 4374 C CA . ASN A 1 547 ? -13.485 -11.248 34.540 1.00 30.19 547 ASN A CA 1
ATOM 4375 C C . ASN A 1 547 ? -14.173 -10.690 35.793 1.00 30.19 547 ASN A C 1
ATOM 4377 O O . ASN A 1 547 ? -13.924 -9.547 36.171 1.00 30.19 547 ASN A O 1
ATOM 4381 N N . GLU A 1 548 ? -15.049 -11.483 36.414 1.00 36.59 548 GLU A N 1
ATOM 4382 C CA . GLU A 1 548 ? -15.748 -11.106 37.656 1.00 36.59 548 GLU A CA 1
ATOM 4383 C C . GLU A 1 548 ? -14.761 -10.768 38.793 1.00 36.59 548 GLU A C 1
ATOM 4385 O O . GLU A 1 548 ? -15.080 -9.948 39.648 1.00 36.59 548 GLU A O 1
ATOM 4390 N N . ASP A 1 549 ? -13.531 -11.288 38.724 1.00 34.34 549 ASP A N 1
ATOM 4391 C CA . ASP A 1 549 ? -12.453 -11.050 39.693 1.00 34.34 549 ASP A CA 1
ATOM 4392 C C . ASP A 1 549 ? -11.955 -9.586 39.723 1.00 34.34 549 ASP A C 1
ATOM 4394 O O . ASP A 1 549 ? -11.411 -9.143 40.733 1.00 34.34 549 ASP A O 1
ATOM 4398 N N . ASP A 1 550 ? -12.158 -8.813 38.646 1.00 35.59 550 ASP A N 1
ATOM 4399 C CA . ASP A 1 550 ? -11.804 -7.386 38.609 1.00 35.59 550 ASP A CA 1
ATOM 4400 C C . ASP A 1 550 ? -12.928 -6.493 39.190 1.00 35.59 550 ASP A C 1
ATOM 4402 O O . ASP A 1 550 ? -12.675 -5.329 39.483 1.00 35.59 550 ASP A O 1
ATOM 4406 N N . GLU A 1 551 ? -14.164 -6.993 39.373 1.00 35.78 551 GLU A N 1
ATOM 4407 C CA . GLU A 1 551 ? -15.273 -6.231 39.994 1.00 35.78 551 GLU A CA 1
ATOM 4408 C C . GLU A 1 551 ? -15.212 -6.288 41.537 1.00 35.78 551 GLU A C 1
ATOM 4410 O O . GLU A 1 551 ? -15.490 -5.278 42.183 1.00 35.78 551 GLU A O 1
ATOM 4415 N N . GLU A 1 552 ? -14.776 -7.406 42.137 1.00 31.80 552 GLU A N 1
ATOM 4416 C CA . GLU A 1 552 ? -14.634 -7.519 43.606 1.00 31.80 552 GLU A CA 1
ATOM 4417 C C . GLU A 1 552 ? -13.537 -6.600 44.171 1.00 31.80 552 GLU A C 1
ATOM 4419 O O . GLU A 1 552 ? -13.706 -6.038 45.253 1.00 31.80 552 GLU A O 1
ATOM 4424 N N . LEU A 1 553 ? -12.459 -6.351 43.416 1.00 31.89 553 LEU A N 1
ATOM 4425 C CA . LEU A 1 553 ? -11.391 -5.442 43.850 1.00 31.89 553 LEU A CA 1
ATOM 4426 C C . LEU A 1 553 ? -11.831 -3.963 43.852 1.00 31.89 553 LEU A C 1
ATOM 4428 O O . LEU A 1 553 ? -11.289 -3.162 44.610 1.00 31.89 553 LEU A O 1
ATOM 4432 N N . PHE A 1 554 ? -12.817 -3.594 43.024 1.00 30.84 554 PHE A N 1
ATOM 4433 C CA . PHE A 1 554 ? -13.367 -2.233 42.970 1.00 30.84 554 PHE A CA 1
ATOM 4434 C C . PHE A 1 554 ? -14.457 -1.980 44.022 1.00 30.84 554 PHE A C 1
ATOM 4436 O O . PHE A 1 554 ? -14.614 -0.837 44.456 1.00 30.84 554 PHE A O 1
ATOM 4443 N N . ASP A 1 555 ? -15.187 -3.017 44.445 1.00 31.12 555 ASP A N 1
ATOM 4444 C CA . ASP A 1 555 ? -16.227 -2.891 45.472 1.00 31.12 555 ASP A CA 1
ATOM 4445 C C . ASP A 1 555 ? -15.643 -2.927 46.907 1.00 31.12 555 ASP A C 1
ATOM 4447 O O . ASP A 1 555 ? -16.171 -2.241 47.784 1.00 31.12 555 ASP A O 1
ATOM 4451 N N . GLU A 1 556 ? -14.509 -3.606 47.160 1.00 33.59 556 GLU A N 1
ATOM 4452 C CA . GLU A 1 556 ? -13.838 -3.567 48.479 1.00 33.59 556 GLU A CA 1
ATOM 4453 C C . GLU A 1 556 ? -13.166 -2.214 48.796 1.00 33.59 556 GLU A C 1
ATOM 4455 O O . GLU A 1 556 ? -13.076 -1.826 49.963 1.00 33.59 556 GLU A O 1
ATOM 4460 N N . GLU A 1 557 ? -12.730 -1.444 47.791 1.00 30.91 557 GLU A N 1
ATOM 4461 C CA . GLU A 1 557 ? -12.024 -0.169 48.020 1.00 30.91 557 GLU A CA 1
ATOM 4462 C C . GLU A 1 557 ? -12.976 1.001 48.374 1.00 30.91 557 GLU A C 1
ATOM 4464 O O . GLU A 1 557 ? -12.534 2.045 48.863 1.00 30.91 557 GLU A O 1
ATOM 4469 N N . PHE A 1 558 ? -14.297 0.827 48.210 1.00 31.50 558 PHE A N 1
ATOM 4470 C CA . PHE A 1 558 ? -15.311 1.855 48.503 1.00 31.50 558 PHE A CA 1
ATOM 4471 C C . PHE A 1 558 ? -16.032 1.712 49.856 1.00 31.50 558 PHE A C 1
ATOM 4473 O O . PHE A 1 558 ? -16.732 2.646 50.263 1.00 31.50 558 PHE A O 1
ATOM 4480 N N . GLU A 1 559 ? -15.823 0.629 50.611 1.00 30.95 559 GLU A N 1
ATOM 4481 C CA . GLU A 1 559 ? -16.340 0.481 51.982 1.00 30.95 559 GLU A CA 1
ATOM 4482 C C . GLU A 1 559 ? -15.258 0.755 53.042 1.00 30.95 559 GLU A C 1
ATOM 4484 O O . GLU A 1 559 ? -14.861 -0.110 53.819 1.00 30.95 559 GLU A O 1
ATOM 4489 N N . THR A 1 560 ? -14.812 2.011 53.152 1.00 27.56 560 THR A N 1
ATOM 4490 C CA . THR A 1 560 ? -14.186 2.487 54.399 1.00 27.56 560 THR A CA 1
ATOM 4491 C C . THR A 1 560 ? -15.177 3.361 55.177 1.00 27.56 560 THR A C 1
ATOM 4493 O O . THR A 1 560 ? -15.613 4.405 54.686 1.00 27.56 560 THR A O 1
ATOM 4496 N N . PRO A 1 561 ? -15.578 2.984 56.408 1.00 32.62 561 PRO A N 1
ATOM 4497 C CA . PRO A 1 561 ? -16.466 3.812 57.202 1.00 32.62 561 PRO A CA 1
ATOM 4498 C C . PRO A 1 561 ? -15.680 4.999 57.765 1.00 32.62 561 PRO A C 1
ATOM 4500 O O . PRO A 1 561 ? -14.767 4.840 58.578 1.00 32.62 561 PRO A O 1
ATOM 4503 N N . TYR A 1 562 ? -16.083 6.206 57.369 1.00 27.45 562 TYR A N 1
ATOM 4504 C CA . TYR A 1 562 ? -15.748 7.456 58.048 1.00 27.45 562 TYR A CA 1
ATOM 4505 C C . TYR A 1 562 ? -16.101 7.344 59.545 1.00 27.45 562 TYR A C 1
ATOM 4507 O O . TYR A 1 562 ? -17.242 7.557 59.953 1.00 27.45 562 TYR A O 1
ATOM 4515 N N . LYS A 1 563 ? -15.116 7.028 60.393 1.00 27.72 563 LYS A N 1
ATOM 4516 C CA . LYS A 1 563 ? -15.191 7.269 61.840 1.00 27.72 563 LYS A CA 1
ATOM 4517 C C . LYS A 1 563 ? -14.634 8.658 62.130 1.00 27.72 563 LYS A C 1
ATOM 4519 O O . LYS A 1 563 ? -13.428 8.864 62.210 1.00 27.72 563 LYS A O 1
ATOM 4524 N N . THR A 1 564 ? -15.538 9.611 62.311 1.00 29.86 564 THR A N 1
ATOM 4525 C CA . THR A 1 564 ? -15.265 10.892 62.970 1.00 29.86 564 THR A CA 1
ATOM 4526 C C . THR A 1 564 ? -14.876 10.660 64.435 1.00 29.86 564 THR A C 1
ATOM 4528 O O . THR A 1 564 ? -15.637 9.994 65.143 1.00 29.86 564 THR A O 1
ATOM 4531 N N . PRO A 1 565 ? -13.772 11.227 64.950 1.00 28.83 565 PRO A N 1
ATOM 4532 C CA . PRO A 1 565 ? -13.540 11.267 66.385 1.00 28.83 565 PRO A CA 1
ATOM 4533 C C . PRO A 1 565 ? -14.310 12.452 66.984 1.00 28.83 565 PRO A C 1
ATOM 4535 O O . PRO A 1 565 ? -13.930 13.611 66.824 1.00 28.83 565 PRO A O 1
ATOM 4538 N N . SER A 1 566 ? -15.412 12.160 67.675 1.00 29.14 566 SER A N 1
ATOM 4539 C CA . SER A 1 566 ? -16.060 13.101 68.589 1.00 29.14 566 SER A CA 1
ATOM 4540 C C . SER A 1 566 ? -15.291 13.154 69.911 1.00 29.14 566 SER A C 1
ATOM 4542 O O . SER A 1 566 ? -15.064 12.138 70.563 1.00 29.14 566 SER A O 1
ATOM 4544 N N . THR A 1 567 ? -14.918 14.367 70.295 1.00 35.50 567 THR A N 1
ATOM 4545 C CA . THR A 1 567 ? -14.338 14.799 71.572 1.00 35.50 567 THR A CA 1
ATOM 4546 C C . THR A 1 567 ? -15.122 14.361 72.815 1.00 35.50 567 THR A C 1
ATOM 4548 O O . THR A 1 567 ? -16.334 14.559 72.863 1.00 35.50 567 THR A O 1
ATOM 4551 N N . SER A 1 568 ? -14.422 13.982 73.892 1.00 27.44 568 SER A N 1
ATOM 4552 C CA . SER A 1 568 ? -14.852 14.319 75.260 1.00 27.44 568 SER A CA 1
ATOM 4553 C C . SER A 1 568 ? -13.672 14.405 76.234 1.00 27.44 568 SER A C 1
ATOM 4555 O O . SER A 1 568 ? -13.043 13.402 76.565 1.00 27.44 568 SER A O 1
ATOM 4557 N N . LEU A 1 569 ? -13.422 15.622 76.728 1.00 34.62 569 LEU A N 1
ATOM 4558 C CA . LEU A 1 569 ? -12.835 15.862 78.046 1.00 34.62 569 LEU A CA 1
ATOM 4559 C C . LEU A 1 569 ? -13.663 15.146 79.127 1.00 34.62 569 LEU A C 1
ATOM 4561 O O . LEU A 1 569 ? -14.889 15.264 79.093 1.00 34.62 569 LEU A O 1
ATOM 4565 N N . LYS A 1 570 ? -13.007 14.563 80.141 1.00 32.75 570 LYS A N 1
ATOM 4566 C CA . LYS A 1 570 ? -13.104 14.984 81.558 1.00 32.75 570 LYS A CA 1
ATOM 4567 C C . LYS A 1 570 ? -12.454 13.976 82.521 1.00 32.75 570 LYS A C 1
ATOM 4569 O O . LYS A 1 570 ? -12.769 12.794 82.465 1.00 32.75 570 LYS A O 1
ATOM 4574 N N . HIS A 1 571 ? -11.712 14.582 83.453 1.00 37.38 571 HIS A N 1
ATOM 4575 C CA . HIS A 1 571 ? -11.225 14.140 84.766 1.00 37.38 571 HIS A CA 1
ATOM 4576 C C . HIS A 1 571 ? -10.067 13.150 84.848 1.00 37.38 571 HIS A C 1
ATOM 4578 O O . HIS A 1 571 ? -10.213 11.989 84.422 1.00 37.38 571 HIS A O 1
#

Secondary structure (DSSP, 8-state):
-HHHHHHHHHHHHHHHHHHHHHHHHHHHHHHHHH-------EETT-GGG-PPP---SS-HHHHHHHHHHHHHHHHHHHHHHHHHHH--SSHHHHHHHHHHHHHHHHHHHHHHHHHHHHHHHHHHH-PPPTTHHHHH-B-----GGGTTSEE----BS-GGGHHHHHHTT--SS-HHHHHHHHHHHHHHHHHHHH-S-TT-SSHHHHHHHHHHHHHHHHHHHHHHTT-S-HHHHHHHHHHHHHHHHHHHHHHHHHHTS--------------------SSTTHHHHHSTT------S-THHHHHHHHHHHHHHHHHHHHHHHHPPPP---EETT--TT-PPP---SS-HHHHHIIIIIHHHHHHHHHHHHHHHHHS-GGG--HHHHHHHHHHHHHHHHHHHHHHHHHHHHHHHHH-PPPTTHHHHH-BS--TTT--S-EE----BS--S-HHHHHHHT--SS-HHHHHHHHHHHHHHHHHHHH---SS-TTHHHHHHHHHHHHHHHHHHHHHHTTSS-HHHHHHHHHHHHHHHHHHHHHHHTTTS---THHHHHHHHTT-------------

Sequence (571 aa):
MEIDIVEDNMQSMLLLDIFSCFAVTSVIFGIEMLGYPFKRGYFCNDETIMYPYKVNTLTRRFIYTASIVIPTLVITLNEMAIFYQVSTGLTKVAHFFLRIYKTVVVFIFSILCLIVVVDVTKYSTGRLAPNFFMVCRPQILCNRGNSHKYITKYHCQGGENAEAVKQARLSFPSGHSAVATFSMVYLVMYIEERFVFKSSLYLRRTLQFFCLLLVLFVCYSRHLDHARHPSDIVIGIGLGMAGAYLTAYFLSKFNSAPISSKTETNAWSTDFNVQCVRTDFITFSLNMMKEGDVNGKFGLPLVVDFVCLLVLLGAIFGLHFYTKPVQNGFFCEDLSIRYPYKEDTVPRGLLYFLCLFIPLAILTGVETVRHINEVKPGRRNLSSWFNSVYSTVGSFIFGFFCLLLVVNFMKVMTGELSPSFFDVCNPNVDCSLIKRKYIHAFRCNSMKDMKRLRESRLSFPSGHSAVAAFSMYYLVVYVQARLIWRPAHFFKPLIQVCLILIALSVGFSRISDNARHWFDVCAGLGLGAFGGHLIAVQLSCYFAPINEDDEELFDEEFETPYKTPSTSLKH